Protein AF-0000000073531915 (afdb_homodimer)

Foldseek 3Di:
DDFPDVQFTKDKDPLQDPLVLLVVVCVVCVVVQVVQVVVLVPVPPCSCPPPAFPKGKDFDAQCNDDSNVVSLVSVCVVVVHDSQQWGTKMKIKADQFTKHHWDDQWDLDQPPQQFQGTQFKKKKAWSDFFPAFFKKEQQLAADDPPPDVVNRYDPVNNNHPIDHRDHNMMMMTTQADPVQAGRLSRTIMTGTRNGGMIMMMMMTGGGRGDDDPGDGHRDYRPRPPPPQPPQDPPDDAQDPSLLSCVSNVCCPVVVCQQANALVDGHRNCRNNVNSVSDPDPDDPPPPPD/DDFPDVQFTKDKDPLQDPLVLLVVVCVVCVVVQVVQVVVLVPPPPPSCPPPAFPKGKDFDAQCNDDSNVVSLVSVCVVVVHDSLQWGTKMKIKADQFTKHHWDDQWDLDQPPQQFQGTQFKKKKAWSDFFPAFFKKEQQLAADDPPPDVVNRYDPVNNNHPIDHRDHNMMMMTTQADPVQAGRLSRTIMTGTRNGGMIMMMMMTGGGRGDDDPGDGHRDYRPHPDPPQPPQDPPDDAQDPSLLSCVSNVCCPVVVCQQANALVDGHRNCRNNVNSVSDPPPDDPPPPPD

Sequence (578 aa):
MTVLSWSPRIFLFSRFLSDEECDHLVAKAGPRLTRSGVVDTEKGGGESFSDIRTSSGMFFDRGEDATIREIERRLSEWSLIPVGHGEGLQVLRYENGQQYEPHWDYFFDESNVKNGGNRWATVLMYLVEPEEGGETVFPNVPVPPGQTREAGYSECAMKGLAVKPRKGDAVLFFSLKTEGVLDRGSLHGSCPTTKGLKYASTKFHVAHYAMGGEQAVEVHQAVFVPPPPPAPPGCKDDNPGCPGWAEGGECQNNPGYMVGSADRPGACLLSCGRCDLMPSARSRKLGGAMTVLSWSPRIFLFSRFLSDEECDHLVAKAGPRLTRSGVVDTEKGGGESFSDIRTSSGMFFDRGEDATIREIERRLSEWSLIPVGHGEGLQVLRYENGQQYEPHWDYFFDESNVKNGGNRWATVLMYLVEPEEGGETVFPNVPVPPGQTREAGYSECAMKGLAVKPRKGDAVLFFSLKTEGVLDRGSLHGSCPTTKGLKYASTKFHVAHYAMGGEQAVEVHQAVFVPPPPPAPPGCKDDNPGCPGWAEGGECQNNPGYMVGSADRPGACLLSCGRCDLMPSARSRKLGGA

Radius of gyration: 27.63 Å; Cα contacts (8 Å, |Δi|>4): 1273; chains: 2; bounding box: 52×78×93 Å

Secondary structure (DSSP, 8-state):
-EEEEETTEEEEETT-S-HHHHHHHHHHHHHHHHHHHHHHHHS-S-----TTB-SEEEEPPTT-SHHHHHHHHHHHHHHT--TTSBPPPEEEEEETT--EEEE-SS-SSSGGGTTT-S--EEEEEEEE--SEE--EEETTSPPPTT--TTTT--TGGGGSEEE---TT-EEEEESB-TTS-B-GGG-EEEPPEEESEEEEEEEEE-SS---TTPPP------------S---TT--BSSTTHHHHHHTTHHHHSHHHHTB-SSSB-TBTTTTT-GGGSPP---------/-EEEEETTEEEEETT-S-HHHHHHHHHHHHHHHHHHHHHHHHS-S-----TTB-SEEEEPPTT-SHHHHHHHHHHHHHHT--TTSBPPPEEEEEETT--EEEE-SS-SSSGGGTTT-S--EEEEEEEE--SEE--EEETTSPPPTT--TTTT--TGGGGSEEE---TT-EEEEESB-TTS-B-GGG-EEEPPEEESEEEEEEEEE-SS---TTPPP------------S---TT--BSSTTHHHHHHTTHHHHSHHHHTB-SSSB-TBTTTTT-GGGSPP---------

pLDDT: mean 81.36, std 20.17, range [20.81, 98.88]

Solvent-accessible surface area (backbone atoms only — not comparable to full-atom values): 29986 Å² total; per-residue (Å²): 118,45,81,75,37,75,77,39,40,30,34,38,31,76,59,68,38,50,72,67,56,28,52,48,53,52,62,67,44,48,71,55,30,55,51,56,50,48,55,44,62,69,50,76,61,77,56,65,62,47,96,46,50,63,51,40,53,46,70,45,59,72,56,70,44,73,69,50,35,52,52,43,49,52,49,17,64,72,70,71,39,56,63,57,21,28,59,35,45,30,41,37,42,30,44,86,45,21,31,27,53,72,41,62,87,47,70,92,57,75,80,75,18,44,51,9,14,53,39,40,31,38,37,42,30,23,42,36,44,38,78,34,52,41,21,39,23,22,58,68,31,74,60,50,90,76,73,35,63,89,72,66,43,45,77,66,32,66,57,10,29,55,45,75,53,39,59,17,24,32,39,39,37,30,30,43,40,82,59,50,25,74,34,76,41,42,29,30,24,34,29,42,14,67,33,56,49,31,31,36,34,37,38,43,28,30,16,60,33,50,58,96,83,47,74,59,44,66,38,65,65,44,62,41,61,70,76,61,67,84,58,61,92,87,45,52,51,76,40,92,57,23,55,59,40,28,72,70,43,30,39,74,75,38,31,66,56,24,42,38,42,72,92,50,54,24,40,13,15,35,50,51,68,40,47,85,31,50,76,71,87,65,80,79,67,81,73,83,121,119,44,82,76,37,75,78,38,40,29,35,38,33,76,58,68,40,51,71,66,56,28,51,48,53,52,63,67,43,48,72,54,29,54,49,53,50,46,55,44,62,66,50,77,63,77,56,65,63,45,96,44,49,63,49,38,53,44,70,46,59,72,56,70,45,73,69,51,35,50,52,44,48,52,50,16,64,69,71,70,40,55,62,57,22,27,58,34,45,29,40,37,42,30,42,85,45,20,32,27,54,71,41,62,86,46,69,92,58,76,79,75,18,45,51,9,15,52,40,40,31,38,37,43,30,23,43,35,45,37,78,32,52,41,22,40,23,22,57,69,31,73,62,50,89,77,73,34,66,89,71,67,44,44,78,65,32,66,57,10,29,55,44,75,53,40,59,16,23,30,37,39,37,29,30,42,40,81,58,47,23,76,33,76,42,42,30,29,25,35,28,42,14,67,34,58,48,32,31,35,33,36,38,43,28,30,15,60,33,48,58,95,83,46,73,60,43,69,37,64,65,43,62,38,63,68,76,60,69,84,59,61,94,88,45,50,51,76,40,90,56,23,53,59,39,29,72,70,42,30,40,74,76,38,30,66,56,25,43,39,40,71,91,50,55,24,39,13,15,36,50,52,69,40,48,84,31,51,76,70,88,63,81,78,65,81,72,80,122

InterPro domains:
  IPR003582 ShKT domain [SM00254] (234-276)
  IPR005123 Oxoglutarate/iron-dependent dioxygenase domain [PS51471] (85-207)
  IPR006620 Prolyl 4-hydroxylase, alpha subunit [SM00702] (8-206)
  IPR044862 Prolyl 4-hydroxylase alpha subunit, Fe(2+) 2OG dioxygenase domain [PF13640] (89-204)
  IPR045054 Prolyl 4-hydroxylase [PTHR10869] (4-206)

Nearest PDB structures (foldseek):
  3gze-assembly2_C  TM=8.823E-01  e=2.049E-25  Chlamydomonas reinhardtii
  2jij-assembly1_A  TM=9.126E-01  e=1.260E-24  Chlamydomonas reinhardtii
  2jig-assembly2_B  TM=9.074E-01  e=8.653E-25  Chlamydomonas reinhardtii
  2jij-assembly2_B  TM=9.169E-01  e=1.201E-23  Chlamydomonas reinhardtii
  3gze-assembly2_D  TM=9.354E-01  e=5.144E-22  Chlamydomonas reinhardtii

Structure (mmCIF, N/CA/C/O backbone):
data_AF-0000000073531915-model_v1
#
loop_
_entity.id
_entity.type
_entity.pdbx_description
1 polymer 'procollagen-proline 4-dioxygenase'
#
loop_
_atom_site.group_PDB
_atom_site.id
_atom_site.type_symbol
_atom_site.label_atom_id
_atom_site.label_alt_id
_atom_site.label_comp_id
_atom_site.label_asym_id
_atom_site.label_entity_id
_atom_site.label_seq_id
_atom_site.pdbx_PDB_ins_code
_atom_site.Cartn_x
_atom_site.Cartn_y
_atom_site.Cartn_z
_atom_site.occupancy
_atom_site.B_iso_or_equiv
_atom_site.auth_seq_id
_atom_site.auth_comp_id
_atom_site.auth_asym_id
_atom_site.auth_atom_id
_atom_site.pdbx_PDB_model_num
ATOM 1 N N . MET A 1 1 ? 5.977 10.297 -10.602 1 91.19 1 MET A N 1
ATOM 2 C CA . MET A 1 1 ? 6.086 10.133 -9.156 1 91.19 1 MET A CA 1
ATOM 3 C C . MET A 1 1 ? 7.543 9.984 -8.734 1 91.19 1 MET A C 1
ATOM 5 O O . MET A 1 1 ? 8.32 9.312 -9.414 1 91.19 1 MET A O 1
ATOM 9 N N . THR A 1 2 ? 7.887 10.672 -7.621 1 95.56 2 THR A N 1
ATOM 10 C CA . THR A 1 2 ? 9.234 10.648 -7.062 1 95.56 2 THR A CA 1
ATOM 11 C C . THR A 1 2 ? 9.219 10.102 -5.637 1 95.56 2 THR A C 1
ATOM 13 O O . THR A 1 2 ? 8.359 10.469 -4.836 1 95.56 2 THR A O 1
ATOM 16 N N . VAL A 1 3 ? 10.172 9.227 -5.414 1 97.62 3 VAL A N 1
ATOM 17 C CA . VAL A 1 3 ? 10.328 8.734 -4.047 1 97.62 3 VAL A CA 1
ATOM 18 C C . VAL A 1 3 ? 11.164 9.727 -3.24 1 97.62 3 VAL A C 1
ATOM 20 O O . VAL A 1 3 ? 12.32 9.992 -3.58 1 97.62 3 VAL A O 1
ATOM 23 N N . LEU A 1 4 ? 10.609 10.227 -2.162 1 97.94 4 LEU A N 1
ATOM 24 C CA . LEU A 1 4 ? 11.344 11.164 -1.322 1 97.94 4 LEU A CA 1
ATOM 25 C C . LEU A 1 4 ? 12.039 10.445 -0.175 1 97.94 4 LEU A C 1
ATOM 27 O O . LEU A 1 4 ? 13.117 10.852 0.263 1 97.94 4 LEU A O 1
ATOM 31 N N . SER A 1 5 ? 11.398 9.461 0.3 1 97.75 5 SER A N 1
ATOM 32 C CA . SER A 1 5 ? 11.93 8.656 1.4 1 97.75 5 SER A CA 1
ATOM 33 C C . SER A 1 5 ? 11.289 7.273 1.431 1 97.75 5 SER A C 1
ATOM 35 O O . SER A 1 5 ? 10.102 7.125 1.148 1 97.75 5 SER A O 1
ATOM 37 N N . TRP A 1 6 ? 12.031 6.234 1.828 1 96.5 6 TRP A N 1
ATOM 38 C CA . TRP A 1 6 ? 11.492 4.895 2.002 1 96.5 6 TRP A CA 1
ATOM 39 C C . TRP A 1 6 ? 11.227 4.598 3.475 1 96.5 6 TRP A C 1
ATOM 41 O O . TRP A 1 6 ? 10.539 3.629 3.807 1 96.5 6 TRP A O 1
ATOM 51 N N . SER A 1 7 ? 11.82 5.402 4.363 1 92.25 7 SER A N 1
ATOM 52 C CA . SER A 1 7 ? 11.609 5.25 5.801 1 92.25 7 SER A CA 1
ATOM 53 C C . SER A 1 7 ? 11.594 6.602 6.504 1 92.25 7 SER A C 1
ATOM 55 O O . SER A 1 7 ? 12.648 7.148 6.84 1 92.25 7 SER A O 1
ATOM 57 N N . PRO A 1 8 ? 10.422 7.109 6.766 1 96.12 8 PRO A N 1
ATOM 58 C CA . PRO A 1 8 ? 9.102 6.637 6.348 1 96.12 8 PRO A CA 1
ATOM 59 C C . PRO A 1 8 ? 8.898 6.703 4.836 1 96.12 8 PRO A C 1
ATOM 61 O O . PRO A 1 8 ? 9.68 7.355 4.133 1 96.12 8 PRO A O 1
ATOM 64 N N . ARG A 1 9 ? 7.891 5.977 4.379 1 97.69 9 ARG A N 1
ATOM 65 C CA . ARG A 1 9 ? 7.586 6.008 2.951 1 97.69 9 ARG A CA 1
ATOM 66 C C . ARG A 1 9 ? 6.883 7.309 2.568 1 97.69 9 ARG A C 1
ATOM 68 O O . ARG A 1 9 ? 5.777 7.582 3.033 1 97.69 9 ARG A O 1
ATOM 75 N N . ILE A 1 10 ? 7.535 8.109 1.759 1 98.62 10 ILE A N 1
ATOM 76 C CA . ILE A 1 10 ? 7.043 9.406 1.318 1 98.62 10 ILE A CA 1
ATOM 77 C C . ILE A 1 10 ? 7.223 9.539 -0.192 1 98.62 10 ILE A C 1
ATOM 79 O O . ILE A 1 10 ? 8.328 9.359 -0.709 1 98.62 10 ILE A O 1
ATOM 83 N N . PHE A 1 11 ? 6.141 9.922 -0.869 1 98.69 11 PHE A N 1
ATOM 84 C CA . PHE A 1 11 ? 6.145 10 -2.326 1 98.69 11 PHE A CA 1
ATOM 85 C C . PHE A 1 11 ? 5.57 11.336 -2.795 1 98.69 11 PHE A C 1
ATOM 87 O O . PHE A 1 11 ? 4.594 11.828 -2.229 1 98.69 11 PHE A O 1
ATOM 94 N N . LEU A 1 12 ? 6.18 11.875 -3.812 1 98.69 12 LEU A N 1
ATOM 95 C CA . LEU A 1 12 ? 5.691 13.102 -4.43 1 98.69 12 LEU A CA 1
ATOM 96 C C . LEU A 1 12 ? 5.16 12.836 -5.832 1 98.69 12 LEU A C 1
ATOM 98 O O . LEU A 1 12 ? 5.824 12.18 -6.637 1 98.69 12 LEU A O 1
ATOM 102 N N . PHE A 1 13 ? 3.939 13.211 -6.121 1 98.56 13 PHE A N 1
ATOM 103 C CA . PHE A 1 13 ? 3.344 13.188 -7.453 1 98.56 13 PHE A CA 1
ATOM 104 C C . PHE A 1 13 ? 3.121 14.609 -7.965 1 98.56 13 PHE A C 1
ATOM 106 O O . PHE A 1 13 ? 2.195 15.297 -7.527 1 98.56 13 PHE A O 1
ATOM 113 N N . SER A 1 14 ? 3.893 15.039 -8.938 1 98.25 14 SER A N 1
ATOM 114 C CA . SER A 1 14 ? 3.793 16.391 -9.492 1 98.25 14 SER A CA 1
ATOM 115 C C . SER A 1 14 ? 2.582 16.516 -10.414 1 98.25 14 SER A C 1
ATOM 117 O O . SER A 1 14 ? 2.348 15.656 -11.266 1 98.25 14 SER A O 1
ATOM 119 N N . ARG A 1 15 ? 1.825 17.547 -10.188 1 98.06 15 ARG A N 1
ATOM 120 C CA . ARG A 1 15 ? 0.654 17.875 -10.992 1 98.06 15 ARG A CA 1
ATOM 121 C C . ARG A 1 15 ? -0.365 16.75 -10.977 1 98.06 15 ARG A C 1
ATOM 123 O O . ARG A 1 15 ? -0.844 16.328 -12.031 1 98.06 15 ARG A O 1
ATOM 130 N N . PHE A 1 16 ? -0.512 16.266 -9.867 1 98.56 16 PHE A N 1
ATOM 131 C CA . PHE A 1 16 ? -1.54 15.266 -9.633 1 98.56 16 PHE A CA 1
ATOM 132 C C . PHE A 1 16 ? -2.926 15.828 -9.922 1 98.56 16 PHE A C 1
ATOM 134 O O . PHE A 1 16 ? -3.766 15.156 -10.516 1 98.56 16 PHE A O 1
ATOM 141 N N . LEU A 1 17 ? -3.162 17.016 -9.438 1 98.81 17 LEU A N 1
ATOM 142 C CA . LEU A 1 17 ? -4.402 17.734 -9.719 1 98.81 17 LEU A CA 1
ATOM 143 C C . LEU A 1 17 ? -4.199 18.75 -10.836 1 98.81 17 LEU A C 1
ATOM 145 O O . LEU A 1 17 ? -3.145 19.391 -10.922 1 98.81 17 LEU A O 1
ATOM 149 N N . SER A 1 18 ? -5.242 18.891 -11.586 1 98.69 18 SER A N 1
ATOM 150 C CA . SER A 1 18 ? -5.246 20 -12.531 1 98.69 18 SER A CA 1
ATOM 151 C C . SER A 1 18 ? -5.523 21.328 -11.828 1 98.69 18 SER A C 1
ATOM 153 O O . SER A 1 18 ? -6.035 21.344 -10.703 1 98.69 18 SER A O 1
ATOM 155 N N . ASP A 1 19 ? -5.199 22.453 -12.562 1 98.44 19 ASP A N 1
ATOM 156 C CA . ASP A 1 19 ? -5.504 23.766 -12.008 1 98.44 19 ASP A CA 1
ATOM 157 C C . ASP A 1 19 ? -7.004 23.906 -11.742 1 98.44 19 ASP A C 1
ATOM 159 O O . ASP A 1 19 ? -7.406 24.5 -10.734 1 98.44 19 ASP A O 1
ATOM 163 N N . GLU A 1 20 ? -7.762 23.359 -12.641 1 98.69 20 GLU A N 1
ATOM 164 C CA . GLU A 1 20 ? -9.211 23.453 -12.523 1 98.69 20 GLU A CA 1
ATOM 165 C C . GLU A 1 20 ? -9.719 22.703 -11.289 1 98.69 20 GLU A C 1
ATOM 167 O O . GLU A 1 20 ? -10.633 23.172 -10.609 1 98.69 20 GLU A O 1
ATOM 172 N N . GLU A 1 21 ? -9.164 21.562 -11.047 1 98.88 21 GLU A N 1
ATOM 173 C CA . GLU A 1 21 ? -9.547 20.797 -9.867 1 98.88 21 GLU A CA 1
ATOM 174 C C . GLU A 1 21 ? -9.18 21.531 -8.586 1 98.88 21 GLU A C 1
ATOM 176 O O . GLU A 1 21 ? -9.969 21.562 -7.633 1 98.88 21 GLU A O 1
ATOM 181 N N . CYS A 1 22 ? -8 22.141 -8.547 1 98.81 22 CYS A N 1
ATOM 182 C CA . CYS A 1 22 ? -7.578 22.922 -7.395 1 98.81 22 CYS A CA 1
ATOM 183 C C . CYS A 1 22 ? -8.531 24.078 -7.148 1 98.81 22 CYS A C 1
ATOM 185 O O . CYS A 1 22 ? -8.992 24.281 -6.023 1 98.81 22 CYS A O 1
ATOM 187 N N . ASP A 1 23 ? -8.852 24.797 -8.195 1 98.69 23 ASP A N 1
ATOM 188 C CA . ASP A 1 23 ? -9.742 25.953 -8.078 1 98.69 23 ASP A CA 1
ATOM 189 C C . ASP A 1 23 ? -11.133 25.531 -7.602 1 98.69 23 ASP A C 1
ATOM 191 O O . ASP A 1 23 ? -11.758 26.234 -6.812 1 98.69 23 ASP A O 1
ATOM 195 N N . HIS A 1 24 ? -11.594 24.391 -8.102 1 98.75 24 HIS A N 1
ATOM 196 C CA . HIS A 1 24 ? -12.898 23.875 -7.707 1 98.75 24 HIS A CA 1
ATOM 197 C C . HIS A 1 24 ? -12.953 23.609 -6.203 1 98.75 24 HIS A C 1
ATOM 199 O O . HIS A 1 24 ? -13.906 24.031 -5.535 1 98.75 24 HIS A O 1
ATOM 205 N N . LEU A 1 25 ? -11.945 22.969 -5.668 1 98.62 25 LEU A N 1
ATOM 206 C CA . LEU A 1 25 ? -11.914 22.641 -4.242 1 98.62 25 LEU A CA 1
ATOM 207 C C . LEU A 1 25 ? -11.859 23.922 -3.404 1 98.62 25 LEU A C 1
ATOM 209 O O . LEU A 1 25 ? -12.562 24.031 -2.396 1 98.62 25 LEU A O 1
ATOM 213 N N . VAL A 1 26 ? -11.047 24.859 -3.814 1 98.06 26 VAL A N 1
ATOM 214 C CA . VAL A 1 26 ? -10.898 26.109 -3.076 1 98.06 26 VAL A CA 1
ATOM 215 C C . VAL A 1 26 ? -12.227 26.875 -3.068 1 98.06 26 VAL A C 1
ATOM 217 O O . VAL A 1 26 ? -12.68 27.328 -2.02 1 98.06 26 VAL A O 1
ATOM 220 N N . ALA A 1 27 ? -12.836 26.969 -4.211 1 97.81 27 ALA A N 1
ATOM 221 C CA . ALA A 1 27 ? -14.094 27.719 -4.344 1 97.81 27 ALA A CA 1
ATOM 222 C C . ALA A 1 27 ? -15.188 27.078 -3.492 1 97.81 27 ALA A C 1
ATOM 224 O O . ALA A 1 27 ? -15.969 27.781 -2.85 1 97.81 27 ALA A O 1
ATOM 225 N N . LYS A 1 28 ? -15.242 25.812 -3.508 1 96.88 28 LYS A N 1
ATOM 226 C CA . LYS A 1 28 ? -16.297 25.109 -2.785 1 96.88 28 LYS A CA 1
ATOM 227 C C . LYS A 1 28 ? -16.062 25.156 -1.279 1 96.88 28 LYS A C 1
ATOM 229 O O . LYS A 1 28 ? -17 25.188 -0.495 1 96.88 28 LYS A O 1
ATOM 234 N N . ALA A 1 29 ? -14.844 25.094 -0.885 1 95.5 29 ALA A N 1
ATOM 235 C CA . ALA A 1 29 ? -14.508 25.094 0.536 1 95.5 29 ALA A CA 1
ATOM 236 C C . ALA A 1 29 ? -14.672 26.484 1.14 1 95.5 29 ALA A C 1
ATOM 238 O O . ALA A 1 29 ? -14.953 26.625 2.33 1 95.5 29 ALA A O 1
ATOM 239 N N . GLY A 1 30 ? -14.477 27.547 0.423 1 91.56 30 GLY A N 1
ATOM 240 C CA . GLY A 1 30 ? -14.406 28.938 0.868 1 91.56 30 GLY A CA 1
ATOM 241 C C . GLY A 1 30 ? -15.508 29.312 1.841 1 91.56 30 GLY A C 1
ATOM 242 O O . GLY A 1 30 ? -15.234 29.688 2.979 1 91.56 30 GLY A O 1
ATOM 243 N N . PRO A 1 31 ? -16.719 29.172 1.457 1 90 31 PRO A N 1
ATOM 244 C CA . PRO A 1 31 ? -17.844 29.578 2.316 1 90 31 PRO A CA 1
ATOM 245 C C . PRO A 1 31 ? -17.875 28.812 3.637 1 90 31 PRO A C 1
ATOM 247 O O . PRO A 1 31 ? -18.344 29.344 4.648 1 90 31 PRO A O 1
ATOM 250 N N . ARG A 1 32 ? -17.406 27.609 3.658 1 88.25 32 ARG A N 1
ATOM 251 C CA . ARG A 1 32 ? -17.469 26.75 4.836 1 88.25 32 ARG A CA 1
ATOM 252 C C . ARG A 1 32 ? -16.312 27.016 5.777 1 88.25 32 ARG A C 1
ATOM 254 O O . ARG A 1 32 ? -16.375 26.703 6.969 1 88.25 32 ARG A O 1
ATOM 261 N N . LEU A 1 33 ? -15.203 27.453 5.238 1 85.75 33 LEU A N 1
ATOM 262 C CA . LEU A 1 33 ? -14.047 27.828 6.047 1 85.75 33 LEU A CA 1
ATOM 263 C C . LEU A 1 33 ? -14.328 29.094 6.84 1 85.75 33 LEU A C 1
ATOM 265 O O . LEU A 1 33 ? -13.859 29.25 7.973 1 85.75 33 LEU A O 1
ATOM 269 N N . THR A 1 34 ? -15 30.031 6.328 1 69.5 34 THR A N 1
ATOM 270 C CA . THR A 1 34 ? -15.352 31.297 6.953 1 69.5 34 THR A CA 1
ATOM 271 C C . THR A 1 34 ? -16.297 31.094 8.125 1 69.5 34 THR A C 1
ATOM 273 O O . THR A 1 34 ? -16.156 31.719 9.172 1 69.5 34 THR A O 1
ATOM 276 N N . ARG A 1 35 ? -17.062 30.172 8.031 1 55.41 35 ARG A N 1
ATOM 277 C CA . ARG A 1 35 ? -18.047 29.922 9.078 1 55.41 35 ARG A CA 1
ATOM 278 C C . ARG A 1 35 ? -17.391 29.266 10.297 1 55.41 35 ARG A C 1
ATOM 280 O O . ARG A 1 35 ? -17.719 29.609 11.438 1 55.41 35 ARG A O 1
ATOM 287 N N . SER A 1 36 ? -16.531 28.328 10.094 1 51.91 36 SER A N 1
ATOM 288 C CA . SER A 1 36 ? -15.836 27.656 11.195 1 51.91 36 SER A CA 1
ATOM 289 C C . SER A 1 36 ? -14.938 28.641 11.953 1 51.91 36 SER A C 1
ATOM 291 O O . SER A 1 36 ? -14.75 28.5 13.164 1 51.91 36 SER A O 1
ATOM 293 N N . GLY A 1 37 ? -14.398 29.625 11.266 1 48.22 37 GLY A N 1
ATOM 294 C CA . GLY A 1 37 ? -13.562 30.656 11.875 1 48.22 37 GLY A CA 1
ATOM 295 C C . GLY A 1 37 ? -14.352 31.625 12.734 1 48.22 37 GLY A C 1
ATOM 296 O O . GLY A 1 37 ? -13.875 32.062 13.781 1 48.22 37 GLY A O 1
ATOM 297 N N . VAL A 1 38 ? -15.523 32.031 12.273 1 42.72 38 VAL A N 1
ATOM 298 C CA . VAL A 1 38 ? -16.375 32.969 12.992 1 42.72 38 VAL A CA 1
ATOM 299 C C . VAL A 1 38 ? -16.938 32.312 14.25 1 42.72 38 VAL A C 1
ATOM 301 O O . VAL A 1 38 ? -17.031 32.969 15.305 1 42.72 38 VAL A O 1
ATOM 304 N N . VAL A 1 39 ? -17.406 31.094 14.047 1 43.94 39 VAL A N 1
ATOM 305 C CA . VAL A 1 39 ? -17.969 30.453 15.234 1 43.94 39 VAL A CA 1
ATOM 306 C C . VAL A 1 39 ? -16.922 30.391 16.344 1 43.94 39 VAL A C 1
ATOM 308 O O . VAL A 1 39 ? -17.234 30.547 17.516 1 43.94 39 VAL A O 1
ATOM 311 N N . ASP A 1 40 ? -15.719 30.25 15.961 1 42.28 40 ASP A N 1
ATOM 312 C CA . ASP A 1 40 ? -14.703 30.188 17 1 42.28 40 ASP A CA 1
ATOM 313 C C . ASP A 1 40 ? -14.516 31.547 17.672 1 42.28 40 ASP A C 1
ATOM 315 O O . ASP A 1 40 ? -14.148 31.641 18.844 1 42.28 40 ASP A O 1
ATOM 319 N N . THR A 1 41 ? -14.836 32.688 16.969 1 39 41 THR A N 1
ATOM 320 C CA . THR A 1 41 ? -14.625 34 17.547 1 39 41 THR A CA 1
ATOM 321 C C . THR A 1 41 ? -15.797 34.406 18.422 1 39 41 THR A C 1
ATOM 323 O O . THR A 1 41 ? -15.633 35.156 19.391 1 39 41 THR A O 1
ATOM 326 N N . GLU A 1 42 ? -17.094 34.219 18.172 1 37.34 42 GLU A N 1
ATOM 327 C CA . GLU A 1 42 ? -18.188 34.688 19 1 37.34 42 GLU A CA 1
ATOM 328 C C . GLU A 1 42 ? -18.391 33.812 20.234 1 37.34 42 GLU A C 1
ATOM 330 O O . GLU A 1 42 ? -19.141 34.188 21.141 1 37.34 42 GLU A O 1
ATOM 335 N N . LYS A 1 43 ? -18.297 32.469 20.062 1 40.72 43 LYS A N 1
ATOM 336 C CA . LYS A 1 43 ? -18.422 31.859 21.375 1 40.72 43 LYS A CA 1
ATOM 337 C C . LYS A 1 43 ? -17.266 32.281 22.281 1 40.72 43 LYS A C 1
ATOM 339 O O . LYS A 1 43 ? -16.094 32.188 21.891 1 40.72 43 LYS A O 1
ATOM 344 N N . GLY A 1 44 ? -17.344 33.375 23.031 1 33.03 44 GLY A N 1
ATOM 345 C CA . GLY A 1 44 ? -16.469 33.844 24.078 1 33.03 44 GLY A CA 1
ATOM 346 C C . GLY A 1 44 ? -15.594 32.75 24.672 1 33.03 44 GLY A C 1
ATOM 347 O O . GLY A 1 44 ? -14.953 32.938 25.703 1 33.03 44 GLY A O 1
ATOM 348 N N . GLY A 1 45 ? -16.125 31.562 24.766 1 34.97 45 GLY A N 1
ATOM 349 C CA . GLY A 1 45 ? -15.188 30.594 25.312 1 34.97 45 GLY A CA 1
ATOM 350 C C . GLY A 1 45 ? -13.898 30.5 24.516 1 34.97 45 GLY A C 1
ATOM 351 O O . GLY A 1 45 ? -13.859 30.844 23.344 1 34.97 45 GLY A O 1
ATOM 352 N N . GLY A 1 46 ? -12.75 30.766 25.156 1 32.62 46 GLY A N 1
ATOM 353 C CA . GLY A 1 46 ? -11.375 30.734 24.672 1 32.62 46 GLY A CA 1
ATOM 354 C C . GLY A 1 46 ? -11.164 29.734 23.547 1 32.62 46 GLY A C 1
ATOM 355 O O . GLY A 1 46 ? -11.281 28.516 23.766 1 32.62 46 GLY A O 1
ATOM 356 N N . GLU A 1 47 ? -11.867 29.844 22.531 1 35.62 47 GLU A N 1
ATOM 357 C CA . GLU A 1 47 ? -11.383 29.047 21.391 1 35.62 47 GLU A CA 1
ATOM 358 C C . GLU A 1 47 ? -9.875 28.859 21.453 1 35.62 47 GLU A C 1
ATOM 360 O O . GLU A 1 47 ? -9.117 29.828 21.344 1 35.62 47 GLU A O 1
ATOM 365 N N . SER A 1 48 ? -9.422 28.234 22.312 1 33.66 48 SER A N 1
ATOM 366 C CA . SER A 1 48 ? -8.031 27.797 22.391 1 33.66 48 SER A CA 1
ATOM 367 C C . SER A 1 48 ? -7.504 27.391 21.031 1 33.66 48 SER A C 1
ATOM 369 O O . SER A 1 48 ? -7.848 26.312 20.516 1 33.66 48 SER A O 1
ATOM 371 N N . PHE A 1 49 ? -7.648 28.266 19.984 1 38.31 49 PHE A N 1
ATOM 372 C CA . PHE A 1 49 ? -6.637 28.016 18.969 1 38.31 49 PHE A CA 1
ATOM 373 C C . PHE A 1 49 ? -5.387 27.406 19.578 1 38.31 49 PHE A C 1
ATOM 375 O O . PHE A 1 49 ? -4.762 28 20.469 1 38.31 49 PHE A O 1
ATOM 382 N N . SER A 1 50 ? -5.504 26.234 19.797 1 44.28 50 SER A N 1
ATOM 383 C CA . SER A 1 50 ? -4.289 25.609 20.312 1 44.28 50 SER A CA 1
ATOM 384 C C . SER A 1 50 ? -3.072 26 19.484 1 44.28 50 SER A C 1
ATOM 386 O O . SER A 1 50 ? -3.178 26.188 18.266 1 44.28 50 SER A O 1
ATOM 388 N N . ASP A 1 51 ? -2.154 26.828 19.984 1 51.75 51 ASP A N 1
ATOM 389 C CA . ASP A 1 51 ? -0.836 27.172 19.469 1 51.75 51 ASP A CA 1
ATOM 390 C C . ASP A 1 51 ? -0.322 26.078 18.531 1 51.75 51 ASP A C 1
ATOM 392 O O . ASP A 1 51 ? 0.664 26.281 17.812 1 51.75 51 ASP A O 1
ATOM 396 N N . ILE A 1 52 ? -1.142 25.031 18.359 1 61.03 52 ILE A N 1
ATOM 397 C CA . ILE A 1 52 ? -0.641 23.875 17.609 1 61.03 52 ILE A CA 1
ATOM 398 C C . ILE A 1 52 ? -1.114 23.969 16.156 1 61.03 52 ILE A C 1
ATOM 400 O O . ILE A 1 52 ? -0.331 23.766 15.234 1 61.03 52 ILE A O 1
ATOM 404 N N . ARG A 1 53 ? -2.393 24.234 15.93 1 65.94 53 ARG A N 1
ATOM 405 C CA . ARG A 1 53 ? -2.949 24.422 14.594 1 65.94 53 ARG A CA 1
ATOM 406 C C . ARG A 1 53 ? -3.674 25.766 14.492 1 65.94 53 ARG A C 1
ATOM 408 O O . ARG A 1 53 ? -4.688 25.984 15.164 1 65.94 53 ARG A O 1
ATOM 415 N N . THR A 1 54 ? -3.209 26.703 13.664 1 72.38 54 THR A N 1
ATOM 416 C CA . THR A 1 54 ? -3.777 28.047 13.555 1 72.38 54 THR A CA 1
ATOM 417 C C . THR A 1 54 ? -4.52 28.219 12.234 1 72.38 54 THR A C 1
ATOM 419 O O . THR A 1 54 ? -5.016 29.297 11.922 1 72.38 54 THR A O 1
ATOM 422 N N . SER A 1 55 ? -4.656 27.141 11.508 1 76.44 55 SER A N 1
ATOM 423 C CA . SER A 1 55 ? -5.348 27.172 10.219 1 76.44 55 SER A CA 1
ATOM 424 C C . SER A 1 55 ? -6.855 27.031 10.398 1 76.44 55 SER A C 1
ATOM 426 O O . SER A 1 55 ? -7.324 26.641 11.477 1 76.44 55 SER A O 1
ATOM 428 N N . SER A 1 56 ? -7.609 27.516 9.398 1 81.25 56 SER A N 1
ATOM 429 C CA . SER A 1 56 ? -9.031 27.203 9.281 1 81.25 56 SER A CA 1
ATOM 430 C C . SER A 1 56 ? -9.25 25.953 8.422 1 81.25 56 SER A C 1
ATOM 432 O O . SER A 1 56 ? -8.531 25.734 7.438 1 81.25 56 SER A O 1
ATOM 434 N N . GLY A 1 57 ? -10.25 25.156 8.852 1 88.19 57 GLY A N 1
ATOM 435 C CA . GLY A 1 57 ? -10.391 23.906 8.109 1 88.19 57 GLY A CA 1
ATOM 436 C C . GLY A 1 57 ? -11.836 23.453 7.98 1 88.19 57 GLY A C 1
ATOM 437 O O . GLY A 1 57 ? -12.711 23.938 8.695 1 88.19 57 GLY A O 1
ATOM 438 N N . MET A 1 58 ? -12.094 22.625 7.004 1 91.19 58 MET A N 1
ATOM 439 C CA . MET A 1 58 ? -13.375 21.969 6.77 1 91.19 58 MET A CA 1
ATOM 440 C C . MET A 1 58 ? -13.172 20.625 6.086 1 91.19 58 MET A C 1
ATOM 442 O O . MET A 1 58 ? -12.07 20.312 5.621 1 91.19 58 MET A O 1
ATOM 446 N N . PHE A 1 59 ? -14.289 19.766 6.109 1 93.88 59 PHE A N 1
ATOM 447 C CA . PHE A 1 59 ? -14.266 18.469 5.438 1 93.88 59 PHE A CA 1
ATOM 448 C C . PHE A 1 59 ? -15.367 18.391 4.387 1 93.88 59 PHE A C 1
ATOM 450 O O . PHE A 1 59 ? -16.484 18.844 4.621 1 93.88 59 PHE A O 1
ATOM 457 N N . PHE A 1 60 ? -15.008 17.891 3.273 1 95.31 60 PHE A N 1
ATOM 458 C CA . PHE A 1 60 ? -16.016 17.453 2.324 1 95.31 60 PHE A CA 1
ATOM 459 C C . PHE A 1 60 ? -16.547 16.062 2.697 1 95.31 60 PHE A C 1
ATOM 461 O O . PHE A 1 60 ? -15.828 15.281 3.318 1 95.31 60 PHE A O 1
ATOM 468 N N . ASP A 1 61 ? -17.781 15.773 2.299 1 93.25 61 ASP A N 1
ATOM 469 C CA . ASP A 1 61 ? -18.234 14.391 2.283 1 93.25 61 ASP A CA 1
ATOM 470 C C . ASP A 1 61 ? -17.516 13.594 1.197 1 93.25 61 ASP A C 1
ATOM 472 O O . ASP A 1 61 ? -17.078 14.156 0.189 1 93.25 61 ASP A O 1
ATOM 476 N N . ARG A 1 62 ? -17.391 12.312 1.452 1 94.56 62 ARG A N 1
ATOM 477 C CA . ARG A 1 62 ? -16.828 11.469 0.403 1 94.56 62 ARG A CA 1
ATOM 478 C C . ARG A 1 62 ? -17.688 11.516 -0.854 1 94.56 62 ARG A C 1
ATOM 480 O O . ARG A 1 62 ? -18.906 11.367 -0.78 1 94.56 62 ARG A O 1
ATOM 487 N N . GLY A 1 63 ? -17.078 11.789 -1.935 1 95.94 63 GLY A N 1
ATOM 488 C CA . GLY A 1 63 ? -17.766 11.836 -3.217 1 95.94 63 GLY A CA 1
ATOM 489 C C . GLY A 1 63 ? -18.812 12.938 -3.295 1 95.94 63 GLY A C 1
ATOM 490 O O . GLY A 1 63 ? -19.828 12.773 -3.957 1 95.94 63 GLY A O 1
ATOM 491 N N . GLU A 1 64 ? -18.641 14.008 -2.656 1 96.31 64 GLU A N 1
ATOM 492 C CA . GLU A 1 64 ? -19.641 15.07 -2.514 1 96.31 64 GLU A CA 1
ATOM 493 C C . GLU A 1 64 ? -20.094 15.578 -3.877 1 96.31 64 GLU A C 1
ATOM 495 O O . GLU A 1 64 ? -21.25 15.969 -4.043 1 96.31 64 GLU A O 1
ATOM 500 N N . ASP A 1 65 ? -19.234 15.68 -4.887 1 97.56 65 ASP A N 1
ATOM 501 C CA . ASP A 1 65 ? -19.609 16 -6.262 1 97.56 65 ASP A CA 1
ATOM 502 C C . ASP A 1 65 ? -18.719 15.25 -7.258 1 97.56 65 ASP A C 1
ATOM 504 O O . ASP A 1 65 ? -17.891 14.422 -6.863 1 97.56 65 ASP A O 1
ATOM 508 N N . ALA A 1 66 ? -18.938 15.5 -8.516 1 98.31 66 ALA A N 1
ATOM 509 C CA . ALA A 1 66 ? -18.281 14.719 -9.562 1 98.31 66 ALA A CA 1
ATOM 510 C C . ALA A 1 66 ? -16.766 14.93 -9.539 1 98.31 66 ALA A C 1
ATOM 512 O O . ALA A 1 66 ? -15.992 13.992 -9.742 1 98.31 66 ALA A O 1
ATOM 513 N N . THR A 1 67 ? -16.297 16.141 -9.336 1 98.56 67 THR A N 1
ATOM 514 C CA . THR A 1 67 ? -14.867 16.453 -9.289 1 98.56 67 THR A CA 1
ATOM 515 C C . THR A 1 67 ? -14.203 15.75 -8.102 1 98.56 67 THR A C 1
ATOM 517 O O . THR A 1 67 ? -13.148 15.125 -8.25 1 98.56 67 THR A O 1
ATOM 520 N N . ILE A 1 68 ? -14.828 15.805 -6.961 1 98.5 68 ILE A N 1
ATOM 521 C CA . ILE A 1 68 ? -14.305 15.18 -5.754 1 98.5 68 ILE A CA 1
ATOM 522 C C . ILE A 1 68 ? -14.273 13.664 -5.93 1 98.5 68 ILE A C 1
ATOM 524 O O . ILE A 1 68 ? -13.297 13.008 -5.547 1 98.5 68 ILE A O 1
ATOM 528 N N . ARG A 1 69 ? -15.281 13.102 -6.555 1 98.25 69 ARG A N 1
ATOM 529 C CA . ARG A 1 69 ? -15.312 11.672 -6.82 1 98.25 69 ARG A CA 1
ATOM 530 C C . ARG A 1 69 ? -14.133 11.25 -7.695 1 98.25 69 ARG A C 1
ATOM 532 O O . ARG A 1 69 ? -13.492 10.227 -7.438 1 98.25 69 ARG A O 1
ATOM 539 N N . GLU A 1 70 ? -13.898 12.016 -8.656 1 98.44 70 GLU A N 1
ATOM 540 C CA . GLU A 1 70 ? -12.812 11.695 -9.578 1 98.44 70 GLU A CA 1
ATOM 541 C C . GLU A 1 70 ? -11.453 11.812 -8.883 1 98.44 70 GLU A C 1
ATOM 543 O O . GLU A 1 70 ? -10.578 10.961 -9.078 1 98.44 70 GLU A O 1
ATOM 548 N N . ILE A 1 71 ? -11.266 12.812 -8.102 1 98.69 71 ILE A N 1
ATOM 549 C CA . ILE A 1 71 ? -10.023 12.992 -7.352 1 98.69 71 ILE A CA 1
ATOM 550 C C . ILE A 1 71 ? -9.82 11.812 -6.406 1 98.69 71 ILE A C 1
ATOM 552 O O . ILE A 1 71 ? -8.734 11.234 -6.352 1 98.69 71 ILE A O 1
ATOM 556 N N . GLU A 1 72 ? -10.891 11.453 -5.699 1 98.31 72 GLU A N 1
ATOM 557 C CA . GLU A 1 72 ? -10.797 10.352 -4.746 1 98.31 72 GLU A CA 1
ATOM 558 C C . GLU A 1 72 ? -10.492 9.039 -5.453 1 98.31 72 GLU A C 1
ATOM 560 O O . GLU A 1 72 ? -9.766 8.195 -4.922 1 98.31 72 GLU A O 1
ATOM 565 N N . ARG A 1 73 ? -11.039 8.844 -6.625 1 97.88 73 ARG A N 1
ATOM 566 C CA . ARG A 1 73 ? -10.727 7.66 -7.418 1 97.88 73 ARG A CA 1
ATOM 567 C C . ARG A 1 73 ? -9.242 7.609 -7.766 1 97.88 73 ARG A C 1
ATOM 569 O O . ARG A 1 73 ? -8.602 6.562 -7.625 1 97.88 73 ARG A O 1
ATOM 576 N N . ARG A 1 74 ? -8.68 8.695 -8.211 1 98.12 74 ARG A N 1
ATOM 577 C CA . ARG A 1 74 ? -7.27 8.742 -8.586 1 98.12 74 ARG A CA 1
ATOM 578 C C . ARG A 1 74 ? -6.371 8.539 -7.371 1 98.12 74 ARG A C 1
ATOM 580 O O . ARG A 1 74 ? -5.324 7.895 -7.465 1 98.12 74 ARG A O 1
ATOM 587 N N . LEU A 1 75 ? -6.801 9.133 -6.238 1 98.31 75 LEU A N 1
ATOM 588 C CA . LEU A 1 75 ? -6.066 8.914 -4.996 1 98.31 75 LEU A CA 1
ATOM 589 C C . LEU A 1 75 ? -6.023 7.43 -4.648 1 98.31 75 LEU A C 1
ATOM 591 O O . LEU A 1 75 ? -4.977 6.914 -4.25 1 98.31 75 LEU A O 1
ATOM 595 N N . SER A 1 76 ? -7.184 6.816 -4.801 1 97.44 76 SER A N 1
ATOM 596 C CA . SER A 1 76 ? -7.309 5.387 -4.523 1 97.44 76 SER A CA 1
ATOM 597 C C . SER A 1 76 ? -6.391 4.566 -5.426 1 97.44 76 SER A C 1
ATOM 599 O O . SER A 1 76 ? -5.688 3.672 -4.953 1 97.44 76 SER A O 1
ATOM 601 N N . GLU A 1 77 ? -6.332 4.887 -6.656 1 96.81 77 GLU A N 1
ATOM 602 C CA . GLU A 1 77 ? -5.504 4.156 -7.609 1 96.81 77 GLU A CA 1
ATOM 603 C C . GLU A 1 77 ? -4.02 4.363 -7.324 1 96.81 77 GLU A C 1
ATOM 605 O O . GLU A 1 77 ? -3.23 3.416 -7.395 1 96.81 77 GLU A O 1
ATOM 610 N N . TRP A 1 78 ? -3.654 5.566 -6.957 1 97.31 78 TRP A N 1
ATOM 611 C CA . TRP A 1 78 ? -2.254 5.871 -6.676 1 97.31 78 TRP A CA 1
ATOM 612 C C . TRP A 1 78 ? -1.793 5.184 -5.398 1 97.31 78 TRP A C 1
ATOM 614 O O . TRP A 1 78 ? -0.729 4.562 -5.367 1 97.31 78 TRP A O 1
ATOM 624 N N . SER A 1 79 ? -2.627 5.285 -4.375 1 97.12 79 SER A N 1
ATOM 625 C CA . SER A 1 79 ? -2.254 4.762 -3.064 1 97.12 79 SER A CA 1
ATOM 626 C C . SER A 1 79 ? -2.529 3.264 -2.971 1 9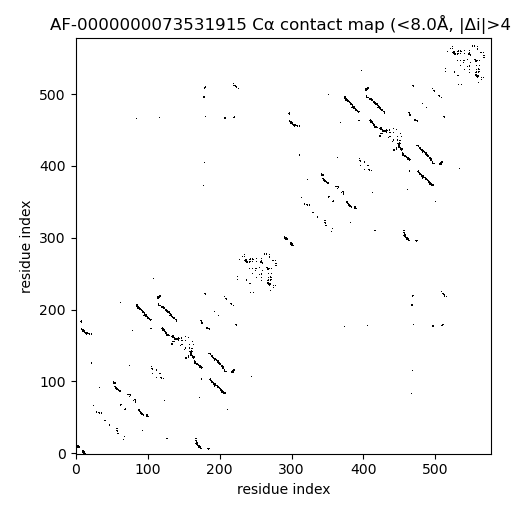7.12 79 SER A C 1
ATOM 628 O O . SER A 1 79 ? -2.104 2.605 -2.02 1 97.12 79 SER A O 1
ATOM 630 N N . LEU A 1 80 ? -3.326 2.75 -3.961 1 97.19 80 LEU A N 1
ATOM 631 C CA . LEU A 1 80 ? -3.74 1.353 -4.004 1 97.19 80 LEU A CA 1
ATOM 632 C C . LEU A 1 80 ? -4.66 1.022 -2.83 1 97.19 80 LEU A C 1
ATOM 634 O O . LEU A 1 80 ? -4.602 -0.081 -2.283 1 97.19 80 LEU A O 1
ATOM 638 N N . ILE A 1 81 ? -5.387 1.996 -2.369 1 96.38 81 ILE A N 1
ATOM 639 C CA . ILE A 1 81 ? -6.332 1.884 -1.265 1 96.38 81 ILE A CA 1
ATOM 640 C C . ILE A 1 81 ? -7.742 2.191 -1.761 1 96.38 81 ILE A C 1
ATOM 642 O O . ILE A 1 81 ? -7.969 3.211 -2.418 1 96.38 81 ILE A O 1
ATOM 646 N N . PRO A 1 82 ? -8.734 1.32 -1.44 1 96.06 82 PRO A N 1
ATOM 647 C CA . PRO A 1 82 ? -10.094 1.573 -1.935 1 96.06 82 PRO A CA 1
ATOM 648 C C . PRO A 1 82 ? -10.641 2.928 -1.489 1 96.06 82 PRO A C 1
ATOM 650 O O . PRO A 1 82 ? -10.336 3.389 -0.386 1 96.06 82 PRO A O 1
ATOM 653 N N . VAL A 1 83 ? -11.508 3.508 -2.281 1 95.62 83 VAL A N 1
ATOM 654 C CA . VAL A 1 83 ? -12.086 4.82 -2.014 1 95.62 83 VAL A CA 1
ATOM 655 C C . VAL A 1 83 ? -12.82 4.801 -0.674 1 95.62 83 VAL A C 1
ATOM 657 O O . VAL A 1 83 ? -12.758 5.766 0.092 1 95.62 83 VAL A O 1
ATOM 660 N N . GLY A 1 84 ? -13.484 3.711 -0.356 1 93.81 84 GLY A N 1
ATOM 661 C CA . GLY A 1 84 ? -14.266 3.592 0.865 1 93.81 84 GLY A CA 1
ATOM 662 C C . GLY A 1 84 ? -13.414 3.463 2.111 1 93.81 84 GLY A C 1
ATOM 663 O O . GLY A 1 84 ? -13.93 3.512 3.23 1 93.81 84 GLY A O 1
ATOM 664 N N . HIS A 1 85 ? -12.141 3.334 1.886 1 93.44 85 HIS A N 1
ATOM 665 C CA . HIS A 1 85 ? -11.203 3.213 2.998 1 93.44 85 HIS A CA 1
ATOM 666 C C . HIS A 1 85 ? -10.492 4.535 3.27 1 93.44 85 HIS A C 1
ATOM 668 O O . HIS A 1 85 ? -9.266 4.586 3.324 1 93.44 85 HIS A O 1
ATOM 674 N N . GLY A 1 86 ? -11.281 5.504 3.457 1 93.81 86 GLY A N 1
ATOM 675 C CA . GLY A 1 86 ? -10.766 6.836 3.723 1 93.81 86 GLY A CA 1
ATOM 676 C C . GLY A 1 86 ? -11.836 7.82 4.148 1 93.81 86 GLY A C 1
ATOM 677 O O . GLY A 1 86 ? -13.008 7.656 3.803 1 93.81 86 GLY A O 1
ATOM 678 N N . GLU A 1 87 ? -11.406 8.844 4.848 1 92.12 87 GLU A N 1
ATOM 679 C CA . GLU A 1 87 ? -12.281 9.945 5.242 1 92.12 87 GLU A CA 1
ATOM 680 C C . GLU A 1 87 ? -12.531 10.898 4.074 1 92.12 87 GLU A C 1
ATOM 682 O O . GLU A 1 87 ? -12.008 10.688 2.975 1 92.12 87 GLU A O 1
ATOM 687 N N . GLY A 1 88 ? -13.414 11.828 4.309 1 94.31 88 GLY A N 1
ATOM 688 C CA . GLY A 1 88 ? -13.602 12.867 3.307 1 94.31 88 GLY A CA 1
ATOM 689 C C . GLY A 1 88 ? -12.391 13.781 3.166 1 94.31 88 GLY A C 1
ATOM 690 O O . GLY A 1 88 ? -11.523 13.805 4.043 1 94.31 88 GLY A O 1
ATOM 691 N N . LEU A 1 89 ? -12.367 14.516 2.072 1 97.38 89 LEU A N 1
ATOM 692 C CA . LEU A 1 89 ? -11.258 15.438 1.853 1 97.38 89 LEU A CA 1
ATOM 693 C C . LEU A 1 89 ? -11.336 16.609 2.82 1 97.38 89 LEU A C 1
ATOM 695 O O . LEU A 1 89 ? -12.367 17.266 2.926 1 97.38 89 LEU A O 1
ATOM 699 N N . GLN A 1 90 ? -10.258 16.844 3.52 1 96 90 GLN A N 1
ATOM 700 C CA . GLN A 1 90 ? -10.109 18.047 4.344 1 96 90 GLN A CA 1
ATOM 701 C C . GLN A 1 90 ? -9.492 19.188 3.545 1 96 90 GLN A C 1
ATOM 703 O O . GLN A 1 90 ? -8.586 18.969 2.74 1 96 90 GLN A O 1
ATOM 708 N N . VAL A 1 91 ? -9.969 20.375 3.748 1 96.31 91 VAL A N 1
ATOM 709 C CA . VAL A 1 91 ? -9.32 21.562 3.184 1 96.31 91 VAL A CA 1
ATOM 710 C C . VAL A 1 9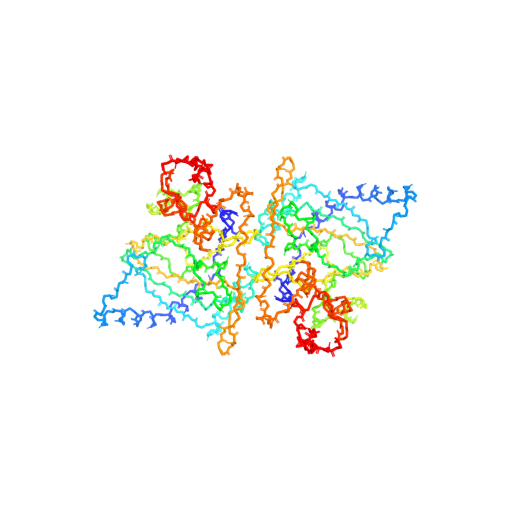1 ? -8.898 22.5 4.309 1 96.31 91 VAL A C 1
ATOM 712 O O . VAL A 1 91 ? -9.688 22.797 5.211 1 96.31 91 VAL A O 1
ATOM 715 N N . LEU A 1 92 ? -7.645 22.938 4.277 1 94.25 92 LEU A N 1
ATOM 716 C CA . LEU A 1 92 ? -7.094 23.891 5.234 1 94.25 92 LEU A CA 1
ATOM 717 C C . LEU A 1 92 ? -6.598 25.156 4.523 1 94.25 92 LEU A C 1
ATOM 719 O O . LEU A 1 92 ? -6.039 25.078 3.428 1 94.25 92 LEU A O 1
ATOM 723 N N . ARG A 1 93 ? -6.797 26.203 5.164 1 94.25 93 ARG A N 1
ATOM 724 C CA . ARG A 1 93 ? -6.328 27.5 4.695 1 94.25 93 ARG A CA 1
ATOM 725 C C . ARG A 1 93 ? -5.328 28.109 5.672 1 94.25 93 ARG A C 1
ATOM 727 O O . ARG A 1 93 ? -5.57 28.141 6.883 1 94.25 93 ARG A O 1
ATOM 734 N N . TYR A 1 94 ? -4.168 28.594 5.145 1 91.94 94 TYR A N 1
ATOM 735 C CA . TYR A 1 94 ? -3.117 29.219 5.93 1 91.94 94 TYR A CA 1
ATOM 736 C C . TYR A 1 94 ? -2.799 30.609 5.398 1 91.94 94 TYR A C 1
ATOM 738 O O . TYR A 1 94 ? -2.676 30.812 4.188 1 91.94 94 TYR A O 1
ATOM 746 N N . GLU A 1 95 ? -2.709 31.531 6.285 1 89.56 95 GLU A N 1
ATOM 747 C CA . GLU A 1 95 ? -2.252 32.875 5.961 1 89.56 95 GLU A CA 1
ATOM 748 C C . GLU A 1 95 ? -1.633 33.562 7.176 1 89.56 95 GLU A C 1
ATOM 750 O O . GLU A 1 95 ? -1.747 33.062 8.297 1 89.56 95 GLU A O 1
ATOM 755 N N . ASN A 1 96 ? -0.876 34.625 6.879 1 89.56 96 ASN A N 1
ATOM 756 C CA . ASN A 1 96 ? -0.397 35.562 7.914 1 89.56 96 ASN A CA 1
ATOM 757 C C . ASN A 1 96 ? 0.393 34.812 8.992 1 89.56 96 ASN A C 1
ATOM 759 O O . ASN A 1 96 ? 0.138 34.969 10.18 1 89.56 96 ASN A O 1
ATOM 763 N N . GLY A 1 97 ? 1.282 33.875 8.477 1 89.25 97 GLY A N 1
ATOM 764 C CA . GLY A 1 97 ? 2.18 33.188 9.398 1 89.25 97 GLY A CA 1
ATOM 765 C C . GLY A 1 97 ? 1.573 31.953 10.016 1 89.25 97 GLY A C 1
ATOM 766 O O . GLY A 1 97 ? 2.223 31.266 10.797 1 89.25 97 GLY A O 1
ATOM 767 N N . GLN A 1 98 ? 0.373 31.625 9.641 1 86 98 GLN A N 1
ATOM 768 C CA . GLN A 1 98 ? -0.279 30.438 10.164 1 86 98 GLN A CA 1
ATOM 769 C C . GLN A 1 98 ? 0.509 29.172 9.805 1 86 98 GLN A C 1
ATOM 771 O O . GLN A 1 98 ? 1.202 29.141 8.789 1 86 98 GLN A O 1
ATOM 776 N N . GLN A 1 99 ? 0.45 28.234 10.727 1 88.44 99 GLN A N 1
ATOM 777 C CA . GLN A 1 99 ? 1.24 27.016 10.633 1 88.44 99 GLN A CA 1
ATOM 778 C C . GLN A 1 99 ? 0.531 25.859 11.32 1 88.44 99 GLN A C 1
ATOM 780 O O . GLN A 1 99 ? -0.564 26.016 11.859 1 88.44 99 GLN A O 1
ATOM 785 N N . TYR A 1 100 ? 1.045 24.719 11.18 1 88.5 100 TYR A N 1
ATOM 786 C CA . TYR A 1 100 ? 0.64 23.531 11.906 1 88.5 100 TYR A CA 1
ATOM 787 C C . TYR A 1 100 ? 1.849 22.812 12.492 1 88.5 100 TYR A C 1
ATOM 789 O O . TYR A 1 100 ? 2.676 22.266 11.758 1 88.5 100 TYR A O 1
ATOM 797 N N . GLU A 1 101 ? 1.936 22.828 13.742 1 88.38 101 GLU A N 1
ATOM 798 C CA . GLU A 1 101 ? 3.076 22.219 14.406 1 88.38 101 GLU A CA 1
ATOM 799 C C . GLU A 1 101 ? 3.176 20.734 14.07 1 88.38 101 GLU A C 1
ATOM 801 O O . GLU A 1 101 ? 2.162 20.078 13.812 1 88.38 101 GLU A O 1
ATOM 806 N N . PRO A 1 102 ? 4.41 20.234 14.117 1 90.56 102 PRO A N 1
ATOM 807 C CA . PRO A 1 102 ? 4.598 18.828 13.789 1 90.56 102 PRO A CA 1
ATOM 808 C C . PRO A 1 102 ? 3.689 17.906 14.609 1 90.56 102 PRO A C 1
ATOM 810 O O . PRO A 1 102 ? 3.533 18.109 15.812 1 90.56 102 PRO A O 1
ATOM 813 N N . HIS A 1 103 ? 3.098 16.969 13.906 1 89.25 103 HIS A N 1
ATOM 814 C CA . HIS A 1 103 ? 2.145 16.031 14.5 1 89.25 103 HIS A CA 1
ATOM 815 C C . HIS A 1 103 ? 2.064 14.742 13.695 1 89.25 103 HIS A C 1
ATOM 817 O O . HIS A 1 103 ? 2.555 14.68 12.562 1 89.25 103 HIS A O 1
ATOM 823 N N . TRP A 1 104 ? 1.586 13.766 14.352 1 90 104 TRP A N 1
ATOM 824 C CA . TRP A 1 104 ? 1.227 12.539 13.656 1 90 104 TRP A CA 1
ATOM 825 C C . TRP A 1 104 ? -0.245 12.547 13.25 1 90 104 TRP A C 1
ATOM 827 O O . TRP A 1 104 ? -1.096 13.031 14.008 1 90 104 TRP A O 1
ATOM 837 N N . ASP A 1 105 ? -0.523 12.023 12.164 1 92 105 ASP A N 1
ATOM 838 C CA . ASP A 1 105 ? -1.915 11.969 11.727 1 92 105 ASP A CA 1
ATOM 839 C C . ASP A 1 105 ? -2.662 10.836 12.438 1 92 105 ASP A C 1
ATOM 841 O O . ASP A 1 105 ? -3.895 10.844 12.5 1 92 105 ASP A O 1
ATOM 845 N N . TYR A 1 106 ? -1.903 9.797 12.836 1 85.62 106 TYR A N 1
ATOM 846 C CA . TYR A 1 106 ? -2.551 8.68 13.523 1 85.62 106 TYR A CA 1
ATOM 847 C C . TYR A 1 106 ? -2.822 9.023 14.984 1 85.62 106 TYR A C 1
ATOM 849 O O . TYR A 1 106 ? -2.266 9.984 15.516 1 85.62 106 TYR A O 1
ATOM 857 N N . PHE A 1 107 ? -3.707 8.25 15.586 1 76.69 107 PHE A N 1
ATOM 858 C CA . PHE A 1 107 ? -4.164 8.508 16.953 1 76.69 107 PHE A CA 1
ATOM 859 C C . PHE A 1 107 ? -3.471 7.57 17.938 1 76.69 107 PHE A C 1
ATOM 861 O O . PHE A 1 107 ? -3.182 6.418 17.609 1 76.69 107 PHE A O 1
ATOM 868 N N . PHE A 1 108 ? -3.248 8.094 19.031 1 66.81 108 PHE A N 1
ATOM 869 C CA . PHE A 1 108 ? -2.625 7.309 20.094 1 66.81 108 PHE A CA 1
ATOM 870 C C . PHE A 1 108 ? -3.682 6.684 21 1 66.81 108 PHE A C 1
ATOM 872 O O . PHE A 1 108 ? -3.422 5.68 21.656 1 66.81 108 PHE A O 1
ATOM 879 N N . ASP A 1 109 ? -4.875 7.238 20.953 1 61.25 109 ASP A N 1
ATOM 880 C CA . ASP A 1 109 ? -5.957 6.73 21.797 1 61.25 109 ASP A CA 1
ATOM 881 C C . ASP A 1 109 ? -6.941 5.895 20.984 1 61.25 109 ASP A C 1
ATOM 883 O O . ASP A 1 109 ? -6.953 5.969 19.75 1 61.25 109 ASP A O 1
ATOM 887 N N . GLU A 1 110 ? -7.66 5.012 21.656 1 60.78 110 GLU A N 1
ATOM 888 C CA . GLU A 1 110 ? -8.562 4.074 21 1 60.78 110 GLU A CA 1
ATOM 889 C C . GLU A 1 110 ? -9.898 4.734 20.656 1 60.78 110 GLU A C 1
ATOM 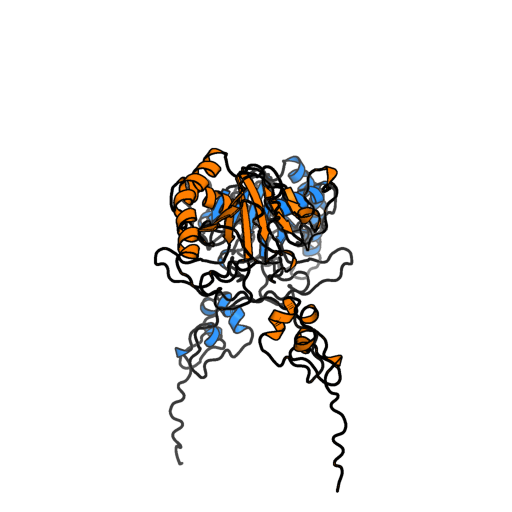891 O O . GLU A 1 110 ? -10.703 4.172 19.922 1 60.78 110 GLU A O 1
ATOM 896 N N . SER A 1 111 ? -10.109 5.84 21.094 1 57.97 111 SER A N 1
ATOM 897 C CA . SER A 1 111 ? -11.422 6.453 20.922 1 57.97 111 SER A CA 1
ATOM 898 C C . SER A 1 111 ? -11.648 6.895 19.484 1 57.97 111 SER A C 1
ATOM 900 O O . SER A 1 111 ? -12.781 6.867 19 1 57.97 111 SER A O 1
ATOM 902 N N . ASN A 1 112 ? -10.594 7.172 18.844 1 62.62 112 ASN A N 1
ATOM 903 C CA . ASN A 1 112 ? -10.742 7.75 17.516 1 62.62 112 ASN A CA 1
ATOM 904 C C . ASN A 1 112 ? -10.578 6.695 16.422 1 62.62 112 ASN A C 1
ATOM 906 O O . ASN A 1 112 ? -10.523 7.027 15.234 1 62.62 112 ASN A O 1
ATOM 910 N N . VAL A 1 113 ? -10.594 5.457 16.797 1 68.06 113 VAL A N 1
ATOM 911 C CA . VAL A 1 113 ? -10.328 4.43 15.805 1 68.06 113 VAL A CA 1
ATOM 912 C C . VAL A 1 113 ? -11.555 3.527 15.648 1 68.06 113 VAL A C 1
ATOM 914 O O . VAL A 1 113 ? -11.445 2.398 15.164 1 68.06 113 VAL A O 1
ATOM 917 N N . LYS A 1 114 ? -12.695 4.043 16 1 71.56 114 LYS A N 1
ATOM 918 C CA . LYS A 1 114 ? -13.914 3.232 16.016 1 71.56 114 LYS A CA 1
ATOM 919 C C . LYS A 1 114 ? -14.477 3.062 14.617 1 71.56 114 LYS A C 1
ATOM 921 O O . LYS A 1 114 ? -15.266 2.15 14.359 1 71.56 114 LYS A O 1
ATOM 926 N N . ASN A 1 115 ? -14.102 3.984 13.812 1 79.25 115 ASN A N 1
ATOM 927 C CA . ASN A 1 115 ? -14.578 3.926 12.43 1 79.25 115 ASN A CA 1
ATOM 928 C C . ASN A 1 115 ? -13.43 3.803 11.438 1 79.25 115 ASN A C 1
ATOM 930 O O . ASN A 1 115 ? -12.883 4.809 10.984 1 79.25 115 ASN A O 1
ATOM 934 N N . GLY A 1 116 ? -13.102 2.516 11.094 1 81.31 116 GLY A N 1
ATOM 935 C CA . GLY A 1 116 ? -12.102 2.287 10.07 1 81.31 116 GLY A CA 1
ATOM 936 C C . GLY A 1 116 ? -10.695 2.16 10.625 1 81.31 116 GLY A C 1
ATOM 937 O O . GLY A 1 116 ? -9.727 2.059 9.867 1 81.31 116 GLY A O 1
ATOM 938 N N . GLY A 1 117 ? -10.609 2.289 11.977 1 82.44 117 GLY A N 1
ATOM 939 C CA . GLY A 1 117 ? -9.289 2.131 12.578 1 82.44 117 GLY A CA 1
ATOM 940 C C . GLY A 1 117 ? -8.445 3.385 12.484 1 82.44 117 GLY A C 1
ATOM 941 O O . GLY A 1 117 ? -8.969 4.496 12.445 1 82.44 117 GLY A O 1
ATOM 942 N N . ASN A 1 118 ? -7.117 3.236 12.57 1 84.19 118 ASN A N 1
ATOM 943 C CA . ASN A 1 118 ? -6.184 4.359 12.594 1 84.19 118 ASN A CA 1
ATOM 944 C C . ASN A 1 118 ? -5.828 4.824 11.188 1 84.19 118 ASN A C 1
ATOM 946 O O . ASN A 1 118 ? -5.969 4.07 10.219 1 84.19 118 ASN A O 1
ATOM 950 N N . ARG A 1 119 ? -5.406 6.043 11.062 1 89.81 119 ARG A N 1
ATOM 951 C CA . ARG A 1 119 ? -4.922 6.598 9.805 1 89.81 119 ARG A CA 1
ATOM 952 C C . ARG A 1 119 ? -3.561 6.02 9.438 1 89.81 119 ARG A C 1
ATOM 954 O O . ARG A 1 119 ? -2.562 6.305 10.102 1 89.81 119 ARG A O 1
ATOM 961 N N . TRP A 1 120 ? -3.566 5.227 8.367 1 90.44 120 TRP A N 1
ATOM 962 C CA . TRP A 1 120 ? -2.303 4.539 8.125 1 90.44 120 TRP A CA 1
ATOM 963 C C . TRP A 1 120 ? -1.602 5.109 6.895 1 90.44 120 TRP A C 1
ATOM 965 O O . TRP A 1 120 ? -0.427 4.816 6.652 1 90.44 120 TRP A O 1
ATOM 975 N N . ALA A 1 121 ? -2.244 5.949 6.172 1 96.81 121 ALA A N 1
ATOM 976 C CA . ALA A 1 121 ? -1.644 6.695 5.066 1 96.81 121 ALA A CA 1
ATOM 977 C C . ALA A 1 121 ? -2.344 8.039 4.867 1 96.81 121 ALA A C 1
ATOM 979 O O . ALA A 1 121 ? -3.518 8.188 5.211 1 96.81 121 ALA A O 1
ATOM 980 N N . THR A 1 122 ? -1.604 8.984 4.383 1 98.25 122 THR A N 1
ATOM 981 C CA . THR A 1 122 ? -2.113 10.336 4.168 1 98.25 122 THR A CA 1
ATOM 982 C C . THR A 1 122 ? -1.658 10.875 2.812 1 98.25 122 THR A C 1
ATOM 984 O O . THR A 1 122 ? -0.502 10.695 2.426 1 98.25 122 THR A O 1
ATOM 987 N N . VAL A 1 123 ? -2.576 11.492 2.096 1 98.75 123 VAL A N 1
ATOM 988 C CA . VAL A 1 123 ? -2.195 12.25 0.912 1 98.75 123 VAL A CA 1
ATOM 989 C C . VAL A 1 123 ? -2.494 13.734 1.135 1 98.75 123 VAL A C 1
ATOM 991 O O . VAL A 1 123 ? -3.635 14.109 1.42 1 98.75 123 VAL A O 1
ATOM 994 N N . LEU A 1 124 ? -1.448 14.539 1.061 1 98.69 124 LEU A N 1
ATOM 995 C CA . LEU A 1 124 ? -1.555 15.992 1.135 1 98.69 124 LEU A CA 1
ATOM 996 C C . LEU A 1 124 ? -1.454 16.609 -0.253 1 98.69 124 LEU A C 1
ATOM 998 O O . LEU A 1 124 ? -0.487 16.375 -0.979 1 98.69 124 LEU A O 1
ATOM 1002 N N . MET A 1 125 ? -2.436 17.391 -0.595 1 98.88 125 MET A N 1
ATOM 1003 C CA . MET A 1 125 ? -2.486 18.016 -1.91 1 98.88 125 MET A CA 1
ATOM 1004 C C . MET A 1 125 ? -2.436 19.547 -1.786 1 98.88 125 MET A C 1
ATOM 1006 O O . MET A 1 125 ? -3.178 20.125 -0.999 1 98.88 125 MET A O 1
ATOM 1010 N N . TYR A 1 126 ? -1.606 20.156 -2.59 1 98.81 126 TYR A N 1
ATOM 1011 C CA . TYR A 1 126 ? -1.487 21.609 -2.545 1 98.81 126 TYR A CA 1
ATOM 1012 C C . TYR A 1 126 ? -2.418 22.266 -3.559 1 98.81 126 TYR A C 1
ATOM 1014 O O . TYR A 1 126 ? -2.305 22.031 -4.762 1 98.81 126 TYR A O 1
ATOM 1022 N N . LEU A 1 127 ? -3.268 23.094 -3.078 1 98.81 127 LEU A N 1
ATOM 1023 C CA . LEU A 1 127 ? -4.289 23.703 -3.924 1 98.81 127 LEU A CA 1
ATOM 1024 C C . LEU A 1 127 ? -3.879 25.109 -4.348 1 98.81 127 LEU A C 1
ATOM 1026 O O . LEU A 1 127 ? -4.176 25.531 -5.465 1 98.81 127 LEU A O 1
ATOM 1030 N N . VAL A 1 128 ? -3.299 25.859 -3.439 1 98 128 VAL A N 1
ATOM 1031 C CA . VAL A 1 128 ? -2.768 27.203 -3.678 1 98 128 VAL A CA 1
ATOM 1032 C C . VAL A 1 128 ? -1.361 27.312 -3.092 1 98 128 VAL A C 1
ATOM 1034 O O . VAL A 1 128 ? -1.136 26.953 -1.932 1 98 128 VAL A O 1
ATOM 1037 N N . GLU A 1 129 ? -0.488 27.656 -3.906 1 96.5 129 GLU A N 1
ATOM 1038 C CA . GLU A 1 129 ? 0.898 27.844 -3.488 1 96.5 129 GLU A CA 1
ATOM 1039 C C . GLU A 1 129 ? 1.123 29.25 -2.926 1 96.5 129 GLU A C 1
ATOM 1041 O O . GLU A 1 129 ? 0.76 30.234 -3.559 1 96.5 129 GLU A O 1
ATOM 1046 N N . PRO A 1 130 ? 1.729 29.297 -1.745 1 96.69 130 PRO A N 1
ATOM 1047 C CA . PRO A 1 130 ? 2.029 30.625 -1.185 1 96.69 130 PRO A CA 1
ATOM 1048 C C . PRO A 1 130 ? 3.244 31.281 -1.835 1 96.69 130 PRO A C 1
ATOM 1050 O O . PRO A 1 130 ? 4.051 30.594 -2.475 1 96.69 130 PRO A O 1
ATOM 1053 N N . GLU A 1 131 ? 3.344 32.562 -1.615 1 95.75 131 GLU A N 1
ATOM 1054 C CA . GLU A 1 131 ? 4.512 33.281 -2.115 1 95.75 131 GLU A CA 1
ATOM 1055 C C . GLU A 1 131 ? 5.77 32.906 -1.336 1 95.75 131 GLU A C 1
ATOM 1057 O O . GLU A 1 131 ? 6.848 32.75 -1.917 1 95.75 131 GLU A O 1
ATOM 1062 N N . GLU A 1 132 ? 5.633 32.844 -0.054 1 95.31 132 GLU A N 1
ATOM 1063 C CA . GLU A 1 132 ? 6.762 32.469 0.794 1 95.31 132 GLU A CA 1
ATOM 1064 C C . GLU A 1 132 ? 6.328 31.547 1.929 1 95.31 132 GLU A C 1
ATOM 1066 O O . GLU A 1 132 ? 5.27 31.75 2.527 1 95.31 132 GLU A O 1
ATOM 1071 N N . GLY A 1 133 ? 7.195 30.5 2.18 1 96.69 133 GLY A N 1
ATOM 1072 C CA . GLY A 1 133 ? 6.93 29.594 3.285 1 96.69 133 GLY A CA 1
ATOM 1073 C C . GLY A 1 133 ? 5.902 28.516 2.947 1 96.69 133 GLY A C 1
ATOM 1074 O O . GLY A 1 133 ? 5.73 28.172 1.779 1 96.69 133 GLY A O 1
ATOM 1075 N N . GLY A 1 134 ? 5.367 27.875 4.004 1 97.5 134 GLY A N 1
ATOM 1076 C CA . GLY A 1 134 ? 4.258 26.953 3.881 1 97.5 134 GLY A CA 1
ATOM 1077 C C . GLY A 1 134 ? 4.695 25.531 3.549 1 97.5 134 GLY A C 1
ATOM 1078 O O . GLY A 1 134 ? 3.869 24.688 3.221 1 97.5 134 GLY A O 1
ATOM 1079 N N . GLU A 1 135 ? 5.988 25.25 3.602 1 98.5 135 GLU A N 1
ATOM 1080 C CA . GLU A 1 135 ? 6.48 23.906 3.285 1 98.5 135 GLU A CA 1
ATOM 1081 C C . GLU A 1 135 ? 5.906 22.875 4.242 1 98.5 135 GLU A C 1
ATOM 1083 O O . GLU A 1 135 ? 5.629 23.172 5.402 1 98.5 135 GLU A O 1
ATOM 1088 N N . THR A 1 136 ? 5.652 21.719 3.783 1 98.56 136 THR A N 1
ATOM 1089 C CA . THR A 1 136 ? 5.457 20.562 4.656 1 98.56 136 THR A CA 1
ATOM 1090 C C . THR A 1 136 ? 6.801 19.969 5.074 1 98.56 136 THR A C 1
ATOM 1092 O O . THR A 1 136 ? 7.605 19.594 4.223 1 98.56 136 THR A O 1
ATOM 1095 N N . VAL A 1 137 ? 7.004 19.922 6.32 1 98.38 137 VAL A N 1
ATOM 1096 C CA . VAL A 1 137 ? 8.305 19.469 6.809 1 98.38 137 VAL A CA 1
ATOM 1097 C C . VAL A 1 137 ? 8.141 18.156 7.57 1 98.38 137 VAL A C 1
ATOM 1099 O O . VAL A 1 137 ? 7.172 17.969 8.312 1 98.38 137 VAL A O 1
ATOM 1102 N N . PHE A 1 138 ? 9.055 17.188 7.328 1 98.25 138 PHE A N 1
ATOM 1103 C CA . PHE A 1 138 ? 9.18 15.938 8.062 1 98.25 138 PHE A CA 1
ATOM 1104 C C . PHE A 1 138 ? 10.438 15.945 8.922 1 98.25 138 PHE A C 1
ATOM 1106 O O . PHE A 1 138 ? 11.508 15.523 8.477 1 98.25 138 PHE A O 1
ATOM 1113 N N . PRO A 1 139 ? 10.266 16.281 10.164 1 95.56 139 PRO A N 1
ATOM 1114 C CA . PRO A 1 139 ? 11.43 16.562 11 1 95.56 139 PRO A CA 1
ATOM 1115 C C . PRO A 1 139 ? 12.289 15.32 11.242 1 95.56 139 PRO A C 1
ATOM 1117 O O . PRO A 1 139 ? 13.484 15.438 11.531 1 95.56 139 PRO A O 1
ATOM 1120 N N . ASN A 1 140 ? 11.711 14.125 11.141 1 94.25 140 ASN A N 1
ATOM 1121 C CA . ASN A 1 140 ? 12.438 12.898 11.445 1 94.25 140 ASN A CA 1
ATOM 1122 C C . ASN A 1 140 ? 13.141 12.336 10.211 1 94.25 140 ASN A C 1
ATOM 1124 O O . ASN A 1 140 ? 13.711 11.25 10.258 1 94.25 140 ASN A O 1
ATOM 1128 N N . VAL A 1 141 ? 13.062 12.992 9.133 1 95.94 141 VAL A N 1
ATOM 1129 C CA . VAL A 1 141 ? 13.727 12.602 7.895 1 95.94 141 VAL A CA 1
ATOM 1130 C C . VAL A 1 141 ? 14.836 13.594 7.57 1 95.94 141 VAL A C 1
ATOM 1132 O O . VAL A 1 141 ? 14.617 14.812 7.57 1 95.94 141 VAL A O 1
ATOM 1135 N N . PRO A 1 142 ? 16.016 13.102 7.289 1 96.19 142 PRO A N 1
ATOM 1136 C CA . PRO A 1 142 ? 17.141 14.008 7.043 1 96.19 142 PRO A CA 1
ATOM 1137 C C . PRO A 1 142 ? 16.891 14.938 5.855 1 96.19 142 PRO A C 1
ATOM 1139 O O . PRO A 1 142 ? 16.25 14.539 4.879 1 96.19 142 PRO A O 1
ATOM 1142 N N . VAL A 1 143 ? 17.453 16.109 5.996 1 97.38 143 VAL A N 1
ATOM 1143 C CA . VAL A 1 143 ? 17.406 17.094 4.914 1 97.38 143 VAL A CA 1
ATOM 1144 C C . VAL A 1 143 ? 18.203 16.578 3.715 1 97.38 143 VAL A C 1
ATOM 1146 O O . VAL A 1 143 ? 19.375 16.25 3.834 1 97.38 143 VAL A O 1
ATOM 1149 N N . PRO A 1 144 ? 17.562 16.406 2.594 1 96.19 144 PRO A N 1
ATOM 1150 C CA . PRO A 1 144 ? 18.297 15.938 1.428 1 96.19 144 PRO A CA 1
ATOM 1151 C C . PRO A 1 144 ? 19.25 17 0.867 1 96.19 144 PRO A C 1
ATOM 1153 O O . PRO A 1 144 ? 19.109 18.188 1.17 1 96.19 144 PRO A O 1
ATOM 1156 N N . PRO A 1 145 ? 20.031 16.359 -0.078 1 92.88 145 PRO A N 1
ATOM 1157 C CA . PRO A 1 145 ? 20.906 17.328 -0.733 1 92.88 145 PRO A CA 1
ATOM 1158 C C . PRO A 1 145 ? 20.156 18.312 -1.627 1 92.88 145 PRO A C 1
ATOM 1160 O O . PRO A 1 145 ? 19.141 17.953 -2.219 1 92.88 145 PRO A O 1
ATOM 1163 N N . GLY A 1 146 ? 20.281 19.406 -1.666 1 94.94 146 GLY A N 1
ATOM 1164 C CA . GLY A 1 146 ? 19.688 20.422 -2.523 1 94.94 146 GLY A CA 1
ATOM 1165 C C . GLY A 1 146 ? 18.672 21.281 -1.808 1 94.94 146 GLY A C 1
ATOM 1166 O O . GLY A 1 146 ? 18.281 22.344 -2.303 1 94.94 146 GLY A O 1
ATOM 1167 N N . GLN A 1 147 ? 18.172 20.672 -0.766 1 97.38 147 GLN A N 1
ATOM 1168 C CA . GLN A 1 147 ? 17.312 21.469 0.096 1 97.38 147 GLN A CA 1
ATOM 1169 C C . GLN A 1 147 ? 18.109 22.453 0.924 1 97.38 147 GLN A C 1
ATOM 1171 O O . GLN A 1 147 ? 18.641 22.109 1.986 1 97.38 147 GLN A O 1
ATOM 1176 N N . THR A 1 148 ? 18.172 23.734 0.469 1 97.19 148 THR A N 1
ATOM 1177 C CA . THR A 1 148 ? 18.984 24.766 1.112 1 97.19 148 THR A CA 1
ATOM 1178 C C . THR A 1 148 ? 18.234 26.078 1.211 1 97.19 148 THR A C 1
ATOM 1180 O O . THR A 1 148 ? 17.219 26.281 0.532 1 97.19 148 THR A O 1
ATOM 1183 N N . ARG A 1 149 ? 18.812 26.906 2.053 1 96.12 149 ARG A N 1
ATOM 1184 C CA . ARG A 1 149 ? 18.266 28.25 2.137 1 96.12 149 ARG A CA 1
ATOM 1185 C C . ARG A 1 149 ? 18.391 28.984 0.801 1 96.12 149 ARG A C 1
ATOM 1187 O O . ARG A 1 149 ? 17.484 29.719 0.406 1 96.12 149 ARG A O 1
ATOM 1194 N N . GLU A 1 150 ? 19.438 28.75 0.081 1 96.12 150 GLU A N 1
ATOM 1195 C CA . GLU A 1 150 ? 19.703 29.359 -1.217 1 96.12 150 GLU A CA 1
ATOM 1196 C C . GLU A 1 150 ? 18.703 28.891 -2.266 1 96.12 150 GLU A C 1
ATOM 1198 O O . GLU A 1 150 ? 18.359 29.641 -3.18 1 96.12 150 GLU A O 1
ATOM 1203 N N . ALA A 1 151 ? 18.234 27.672 -2.051 1 95.5 151 ALA A N 1
ATOM 1204 C CA . ALA A 1 151 ? 17.266 27.125 -2.988 1 95.5 151 ALA A CA 1
ATOM 1205 C C . ALA A 1 151 ? 15.852 27.609 -2.662 1 95.5 151 ALA A C 1
ATOM 1207 O O . ALA A 1 151 ? 14.898 27.25 -3.35 1 95.5 151 ALA A O 1
ATOM 1208 N N . GLY A 1 152 ? 15.742 28.422 -1.603 1 94.69 152 GLY A N 1
ATOM 1209 C CA . GLY A 1 152 ? 14.469 29.062 -1.327 1 94.69 152 GLY A CA 1
ATOM 1210 C C . GLY A 1 152 ? 13.695 28.422 -0.195 1 94.69 152 GLY A C 1
ATOM 1211 O O . GLY A 1 152 ? 12.539 28.75 0.045 1 94.69 152 GLY A O 1
ATOM 1212 N N . TYR A 1 153 ? 14.297 27.531 0.499 1 97.19 153 TYR A N 1
ATOM 1213 C CA . TYR A 1 153 ? 13.625 26.891 1.627 1 97.19 153 TYR A CA 1
ATOM 1214 C C . TYR A 1 153 ? 13.68 27.781 2.863 1 97.19 153 TYR A C 1
ATOM 1216 O O . TYR A 1 153 ? 14.695 28.438 3.125 1 97.19 153 TYR A O 1
ATOM 1224 N N . SER A 1 154 ? 12.562 27.812 3.574 1 97 154 SER A N 1
ATOM 1225 C CA . SER A 1 154 ? 12.508 28.594 4.805 1 97 154 SER A CA 1
ATOM 1226 C C . SER A 1 154 ? 13.367 27.969 5.898 1 97 154 SER A C 1
ATOM 1228 O O . SER A 1 154 ? 13.852 26.844 5.742 1 97 154 SER A O 1
ATOM 1230 N N . GLU A 1 155 ? 13.539 28.703 6.969 1 96.94 155 GLU A N 1
ATOM 1231 C CA . GLU A 1 155 ? 14.242 28.156 8.125 1 96.94 155 GLU A CA 1
ATOM 1232 C C . GLU A 1 155 ? 13.523 26.938 8.688 1 96.94 155 GLU A C 1
ATOM 1234 O O . GLU A 1 155 ? 14.156 25.938 9.031 1 96.94 155 GLU A O 1
ATOM 1239 N N . CYS A 1 156 ? 12.266 27.078 8.75 1 96.69 156 CYS A N 1
ATOM 1240 C CA . CYS A 1 156 ? 11.438 25.969 9.227 1 96.69 156 CYS A CA 1
ATOM 1241 C C . CYS A 1 156 ? 11.641 24.719 8.375 1 96.69 156 CYS A C 1
ATOM 1243 O O . CYS A 1 156 ? 11.75 23.609 8.898 1 96.69 156 CYS A O 1
ATOM 1245 N N . ALA A 1 157 ? 11.773 24.828 7.113 1 97.75 157 ALA A N 1
ATOM 1246 C CA . ALA A 1 157 ? 11.875 23.734 6.156 1 97.75 157 ALA A CA 1
ATOM 1247 C C . ALA A 1 157 ? 13.234 23.031 6.27 1 97.75 157 ALA A C 1
ATOM 1249 O O . ALA A 1 157 ? 13.414 21.922 5.754 1 97.75 157 ALA A O 1
ATOM 1250 N N . MET A 1 158 ? 14.148 23.672 6.941 1 97.75 158 MET A N 1
ATOM 1251 C CA . MET A 1 158 ? 15.492 23.109 7.082 1 97.75 158 MET A CA 1
ATOM 1252 C C . MET A 1 158 ? 15.555 22.156 8.281 1 97.75 158 MET A C 1
ATOM 1254 O O . MET A 1 158 ? 16.594 21.562 8.547 1 97.75 158 MET A O 1
ATOM 1258 N N . LYS A 1 159 ? 14.492 21.953 8.945 1 96.75 159 LYS A N 1
ATOM 1259 C CA . LYS A 1 159 ? 14.461 21.109 10.133 1 96.75 159 LYS A CA 1
ATOM 1260 C C . LYS A 1 159 ? 14.289 19.641 9.766 1 96.75 159 LYS A C 1
ATOM 1262 O O . LYS A 1 159 ? 14.289 18.766 10.641 1 96.75 159 LYS A O 1
ATOM 1267 N N . GLY A 1 160 ? 14.141 19.281 8.555 1 97.94 160 GLY A N 1
ATOM 1268 C CA . GLY A 1 160 ? 13.984 17.953 7.992 1 97.94 160 GLY A CA 1
ATOM 1269 C C . GLY A 1 160 ? 13.641 17.969 6.512 1 97.94 160 GLY A C 1
ATOM 1270 O O . GLY A 1 160 ? 13.68 19.016 5.871 1 97.94 160 GLY A O 1
ATOM 1271 N N . LEU A 1 161 ? 13.414 16.828 5.992 1 98.5 161 LEU A N 1
ATOM 1272 C CA . LEU A 1 161 ? 12.93 16.781 4.617 1 98.5 161 LEU A CA 1
ATOM 1273 C C . LEU A 1 161 ? 11.68 17.656 4.457 1 98.5 161 LEU A C 1
ATOM 1275 O O . LEU A 1 161 ? 10.781 17.609 5.297 1 98.5 161 LEU A O 1
ATOM 1279 N N . ALA A 1 162 ? 11.688 18.453 3.441 1 98.75 162 ALA A N 1
ATOM 1280 C CA . ALA A 1 162 ? 10.562 19.359 3.264 1 98.75 162 ALA A CA 1
ATOM 1281 C C . ALA A 1 162 ? 10.086 19.375 1.812 1 98.75 162 ALA A C 1
ATOM 1283 O O . ALA A 1 162 ? 10.891 19.188 0.893 1 98.75 162 ALA A O 1
ATOM 1284 N N . VAL A 1 163 ? 8.789 19.594 1.638 1 98.5 163 VAL A N 1
ATOM 1285 C CA . VAL A 1 163 ? 8.18 19.734 0.318 1 98.5 163 VAL A CA 1
ATOM 1286 C C . VAL A 1 163 ? 7.625 21.141 0.146 1 98.5 163 VAL A C 1
ATOM 1288 O O . VAL A 1 163 ? 6.777 21.578 0.926 1 98.5 163 VAL A O 1
ATOM 1291 N N . LYS A 1 164 ? 8.102 21.797 -0.843 1 97.38 164 LYS A N 1
ATOM 1292 C CA . LYS A 1 164 ? 7.527 23.094 -1.185 1 97.38 164 LYS A CA 1
ATOM 1293 C C . LYS A 1 164 ? 6.145 22.938 -1.805 1 97.38 164 LYS A C 1
ATOM 1295 O O . LYS A 1 164 ? 5.949 22.125 -2.707 1 97.38 164 LYS A O 1
ATOM 1300 N N . PRO A 1 165 ? 5.242 23.781 -1.287 1 98 165 PRO A N 1
ATOM 1301 C CA . PRO A 1 165 ? 3.924 23.688 -1.924 1 98 165 PRO A CA 1
ATOM 1302 C C . PRO A 1 165 ? 3.934 24.188 -3.367 1 98 165 PRO A C 1
ATOM 1304 O O . PRO A 1 165 ? 4.355 25.328 -3.631 1 98 165 PRO A O 1
ATOM 1307 N N . ARG A 1 166 ? 3.564 23.359 -4.219 1 98.06 166 ARG A N 1
ATOM 1308 C CA . ARG A 1 166 ? 3.297 23.703 -5.609 1 98.06 166 ARG A CA 1
ATOM 1309 C C . ARG A 1 166 ? 1.886 23.297 -6.016 1 98.06 166 ARG A C 1
ATOM 1311 O O . ARG A 1 166 ? 1.461 22.172 -5.754 1 98.06 166 ARG A O 1
ATOM 1318 N N . LYS A 1 167 ? 1.182 24.25 -6.609 1 98.69 167 LYS A N 1
ATOM 1319 C CA . LYS A 1 167 ? -0.207 24 -6.98 1 98.69 167 LYS A CA 1
ATOM 1320 C C . LYS A 1 167 ? -0.328 22.719 -7.805 1 98.69 167 LYS A C 1
ATOM 1322 O O . LYS A 1 167 ? 0.365 22.547 -8.812 1 98.69 167 LYS A O 1
ATOM 1327 N N . GLY A 1 168 ? -1.157 21.781 -7.352 1 98.81 168 GLY A N 1
ATOM 1328 C CA . GLY A 1 168 ? -1.438 20.562 -8.078 1 98.81 168 GLY A CA 1
ATOM 1329 C C . GLY A 1 168 ? -0.603 19.375 -7.617 1 98.81 168 GLY A C 1
ATOM 1330 O O . GLY A 1 168 ? -0.92 18.234 -7.918 1 98.81 168 GLY A O 1
ATOM 1331 N N . ASP A 1 169 ? 0.507 19.625 -6.895 1 98.81 169 ASP A N 1
ATOM 1332 C CA . ASP A 1 169 ? 1.343 18.547 -6.395 1 98.81 169 ASP A CA 1
ATOM 1333 C C . ASP A 1 169 ? 0.673 17.828 -5.219 1 98.81 169 ASP A C 1
ATOM 1335 O O . ASP A 1 169 ? -0.18 18.406 -4.543 1 98.81 169 ASP A O 1
ATOM 1339 N N . ALA A 1 170 ? 0.988 16.578 -5.027 1 98.88 170 ALA A N 1
ATOM 1340 C CA . ALA A 1 170 ? 0.486 15.781 -3.914 1 98.88 170 ALA A CA 1
ATOM 1341 C C . ALA A 1 170 ? 1.607 14.977 -3.268 1 98.88 170 ALA A C 1
ATOM 1343 O O . ALA A 1 170 ? 2.477 14.445 -3.963 1 98.88 170 ALA A O 1
ATOM 1344 N N . VAL A 1 171 ? 1.591 14.906 -1.974 1 98.81 171 VAL A N 1
ATOM 1345 C CA . VAL A 1 171 ? 2.541 14.102 -1.21 1 98.81 171 VAL A CA 1
ATOM 1346 C C . VAL A 1 171 ? 1.805 12.977 -0.491 1 98.81 171 VAL A C 1
ATOM 1348 O O . VAL A 1 171 ? 0.869 13.219 0.273 1 98.81 171 VAL A O 1
ATOM 1351 N N . LEU A 1 172 ? 2.18 11.75 -0.775 1 98.81 172 LEU A N 1
ATOM 1352 C CA . LEU A 1 172 ? 1.682 10.562 -0.084 1 98.81 172 LEU A CA 1
ATOM 1353 C C . LEU A 1 172 ? 2.699 10.062 0.934 1 98.81 172 LEU A C 1
ATOM 1355 O O . LEU A 1 172 ? 3.879 9.906 0.613 1 98.81 172 LEU A O 1
ATOM 1359 N N . PHE A 1 173 ? 2.285 9.8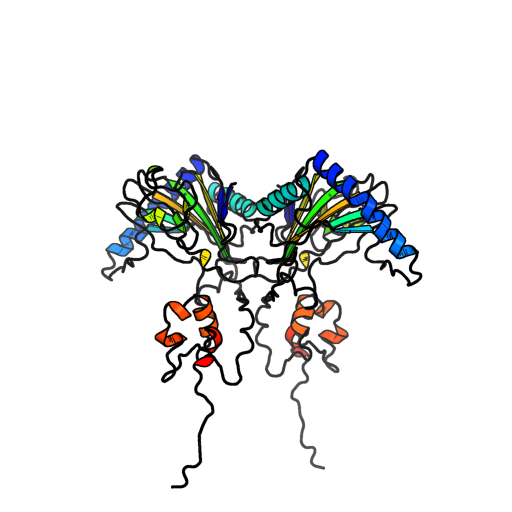98 2.141 1 98.62 173 PHE A N 1
ATOM 1360 C CA . PHE A 1 173 ? 3.172 9.281 3.115 1 98.62 173 PHE A CA 1
ATOM 1361 C C . PHE A 1 173 ? 2.406 8.297 3.992 1 98.62 173 PHE A C 1
ATOM 1363 O O . PHE A 1 173 ? 1.218 8.484 4.254 1 98.62 173 PHE A O 1
ATOM 1370 N N . PHE A 1 174 ? 3.109 7.289 4.418 1 96.94 174 PHE A N 1
ATOM 1371 C CA . PHE A 1 174 ? 2.512 6.219 5.207 1 96.94 174 PHE A CA 1
ATOM 1372 C C . PHE A 1 174 ? 2.846 6.387 6.688 1 96.94 174 PHE A C 1
ATOM 1374 O O . PHE A 1 174 ? 3.982 6.703 7.039 1 96.94 174 PHE A O 1
ATOM 1381 N N . SER A 1 175 ? 1.828 6.223 7.512 1 92.94 175 SER A N 1
ATOM 1382 C CA . SER A 1 175 ? 1.99 6.238 8.961 1 92.94 175 SER A CA 1
ATOM 1383 C C . SER A 1 175 ? 2.227 4.832 9.508 1 92.94 175 SER A C 1
ATOM 1385 O O . SER A 1 175 ? 2.404 4.648 10.711 1 92.94 175 SER A O 1
ATOM 1387 N N . LEU A 1 176 ? 2.213 3.902 8.609 1 88.62 176 LEU A N 1
ATOM 1388 C CA . LEU A 1 176 ? 2.459 2.506 8.945 1 88.62 176 LEU A CA 1
ATOM 1389 C C . LEU A 1 176 ? 3.688 1.974 8.219 1 88.62 176 LEU A C 1
ATOM 1391 O O . LEU A 1 176 ? 3.832 2.182 7.008 1 88.62 176 LEU A O 1
ATOM 1395 N N . LYS A 1 177 ? 4.52 1.329 9.023 1 86.25 177 LYS A N 1
ATOM 1396 C CA . LYS A 1 177 ? 5.617 0.595 8.398 1 86.25 177 LYS A CA 1
ATOM 1397 C C . LYS A 1 177 ? 5.109 -0.669 7.711 1 86.25 177 LYS A C 1
ATOM 1399 O O . LYS A 1 177 ? 3.967 -1.082 7.922 1 86.25 177 LYS A O 1
ATOM 1404 N N . THR A 1 178 ? 5.973 -1.261 6.898 1 85.81 178 THR A N 1
ATOM 1405 C CA . THR A 1 178 ? 5.586 -2.471 6.184 1 85.81 178 THR A CA 1
ATOM 1406 C C . THR A 1 178 ? 5.395 -3.635 7.152 1 85.81 178 THR A C 1
ATOM 1408 O O . THR A 1 178 ? 4.77 -4.641 6.805 1 85.81 178 THR A O 1
ATOM 1411 N N . GLU A 1 179 ? 5.918 -3.43 8.398 1 76.44 179 GLU A N 1
ATOM 1412 C CA . GLU A 1 179 ? 5.766 -4.438 9.445 1 76.44 179 GLU A CA 1
ATOM 1413 C C . GLU A 1 179 ? 4.406 -4.316 10.133 1 76.44 179 GLU A C 1
ATOM 1415 O O . GLU A 1 179 ? 4.027 -5.184 10.922 1 76.44 179 GLU A O 1
ATOM 1420 N N . GLY A 1 180 ? 3.744 -3.266 9.844 1 77.94 180 GLY A N 1
ATOM 1421 C CA . GLY A 1 180 ? 2.428 -3.086 10.438 1 77.94 180 GLY A CA 1
ATOM 1422 C C . GLY A 1 180 ? 2.453 -2.27 11.719 1 77.94 180 GLY A C 1
ATOM 1423 O O . GLY A 1 180 ? 1.471 -2.242 12.461 1 77.94 180 GLY A O 1
ATOM 1424 N N . VAL A 1 181 ? 3.562 -1.66 11.945 1 75.62 181 VAL A N 1
ATOM 1425 C CA . VAL A 1 181 ? 3.68 -0.833 13.141 1 75.62 181 VAL A CA 1
ATOM 1426 C C . VAL A 1 181 ? 3.643 0.644 12.75 1 75.62 181 VAL A C 1
ATOM 1428 O O . VAL A 1 181 ? 4.121 1.022 11.68 1 75.62 181 VAL A O 1
ATOM 1431 N N . LEU A 1 182 ? 3.059 1.397 13.656 1 80.81 182 LEU A N 1
ATOM 1432 C CA . LEU A 1 182 ? 3 2.832 13.406 1 80.81 182 LEU A CA 1
ATOM 1433 C C . LEU A 1 182 ? 4.398 3.414 13.234 1 80.81 182 LEU A C 1
ATOM 1435 O O . LEU A 1 182 ? 5.324 3.037 13.961 1 80.81 182 LEU A O 1
ATOM 1439 N N . ASP A 1 183 ? 4.543 4.312 12.367 1 87.5 183 ASP A N 1
ATOM 1440 C CA . ASP A 1 183 ? 5.84 4.879 12.016 1 87.5 183 ASP A CA 1
ATOM 1441 C C . ASP A 1 183 ? 6 6.285 12.586 1 87.5 183 ASP A C 1
ATOM 1443 O O . ASP A 1 183 ? 5.445 7.246 12.047 1 87.5 183 ASP A O 1
ATOM 1447 N N . ARG A 1 184 ? 6.816 6.469 13.484 1 84.25 184 ARG A N 1
ATOM 1448 C CA . ARG A 1 184 ? 7.062 7.773 14.094 1 84.25 184 ARG A CA 1
ATOM 1449 C C . ARG A 1 184 ? 7.746 8.711 13.109 1 84.25 184 ARG A C 1
ATOM 1451 O O . ARG A 1 184 ? 7.727 9.93 13.289 1 84.25 184 ARG A O 1
ATOM 1458 N N . GLY A 1 185 ? 8.305 8.109 12.141 1 90.31 185 GLY A N 1
ATOM 1459 C CA . GLY A 1 185 ? 8.945 8.914 11.109 1 90.31 185 GLY A CA 1
ATOM 1460 C C . GLY A 1 185 ? 7.965 9.734 10.289 1 90.31 185 GLY A C 1
ATOM 1461 O O . GLY A 1 185 ? 8.359 10.664 9.594 1 90.31 185 GLY A O 1
ATOM 1462 N N . SER A 1 186 ? 6.68 9.398 10.453 1 93.94 186 SER A N 1
ATOM 1463 C CA . SER A 1 186 ? 5.672 10.078 9.648 1 93.94 186 SER A CA 1
ATOM 1464 C C . SER A 1 186 ? 5.293 11.422 10.258 1 93.94 186 SER A C 1
ATOM 1466 O O . SER A 1 186 ? 4.383 12.102 9.773 1 93.94 186 SER A O 1
ATOM 1468 N N . LEU A 1 187 ? 6 11.805 11.391 1 93.62 187 LEU A N 1
ATOM 1469 C CA . LEU A 1 187 ? 5.812 13.133 11.961 1 93.62 187 LEU A CA 1
ATOM 1470 C C . LEU A 1 187 ? 5.977 14.211 10.898 1 93.62 187 LEU A C 1
ATOM 1472 O O . LEU A 1 187 ? 6.918 14.164 10.102 1 93.62 187 LEU A O 1
ATOM 1476 N N . HIS A 1 188 ? 4.988 15.156 10.852 1 97.12 188 HIS A N 1
ATOM 1477 C CA . HIS A 1 188 ? 5.066 16.203 9.844 1 97.12 188 HIS A CA 1
ATOM 1478 C C . HIS A 1 188 ? 4.352 17.469 10.312 1 97.12 188 HIS A C 1
ATOM 1480 O O . HIS A 1 188 ? 3.592 17.438 11.281 1 97.12 188 HIS A O 1
ATOM 1486 N N . GLY A 1 189 ? 4.703 18.547 9.688 1 95.5 189 GLY A N 1
ATOM 1487 C CA . GLY A 1 189 ? 4.074 19.828 9.984 1 95.5 189 GLY A CA 1
ATOM 1488 C C . GLY A 1 189 ? 4.051 20.766 8.797 1 95.5 189 GLY A C 1
ATOM 1489 O O . GLY A 1 189 ? 4.648 20.484 7.758 1 95.5 189 GLY A O 1
ATOM 1490 N N . SER A 1 190 ? 3.301 21.812 8.984 1 96.75 190 SER A N 1
ATOM 1491 C CA . SER A 1 190 ? 3.289 22.906 8 1 96.75 190 SER A CA 1
ATOM 1492 C C . SER A 1 190 ? 4.109 24.094 8.484 1 96.75 190 SER A C 1
ATOM 1494 O O . SER A 1 190 ? 3.805 24.688 9.523 1 96.75 190 SER A O 1
ATOM 1496 N N . CYS A 1 191 ? 5.082 24.453 7.746 1 97.12 191 CYS A N 1
ATOM 1497 C CA . CYS A 1 191 ? 5.852 25.656 8.062 1 97.12 191 CYS A CA 1
ATOM 1498 C C . CYS A 1 191 ? 4.984 26.906 7.965 1 97.12 191 CYS A C 1
ATOM 1500 O O . CYS A 1 191 ? 3.975 26.906 7.258 1 97.12 191 CYS A O 1
ATOM 1502 N N . PRO A 1 192 ? 5.391 27.953 8.656 1 95.75 192 PRO A N 1
ATOM 1503 C CA . PRO A 1 192 ? 4.605 29.188 8.57 1 95.75 192 PRO A CA 1
ATOM 1504 C C . PRO A 1 192 ? 4.473 29.703 7.141 1 95.75 192 PRO A C 1
ATOM 1506 O O . PRO A 1 192 ? 5.453 29.719 6.391 1 95.75 192 PRO A O 1
ATOM 1509 N N . THR A 1 193 ? 3.234 30 6.793 1 95.94 193 THR A N 1
ATOM 1510 C CA . THR A 1 193 ? 3.014 30.75 5.559 1 95.94 193 THR A CA 1
ATOM 1511 C C . THR A 1 193 ? 3.311 32.219 5.758 1 95.94 193 THR A C 1
ATOM 1513 O O . THR A 1 193 ? 2.445 33 6.195 1 95.94 193 THR A O 1
ATOM 1516 N N . THR A 1 194 ? 4.449 32.688 5.398 1 94.75 194 THR A N 1
ATOM 1517 C CA . THR A 1 194 ? 4.922 34 5.801 1 94.75 194 THR A CA 1
ATOM 1518 C C . THR A 1 194 ? 4.453 35.062 4.816 1 94.75 194 THR A C 1
ATOM 1520 O O . THR A 1 194 ? 4.359 36.25 5.168 1 94.75 194 THR A O 1
ATOM 1523 N N . LYS A 1 195 ? 4.16 34.719 3.592 1 95.81 195 LYS A N 1
ATOM 1524 C CA . LYS A 1 195 ? 3.605 35.625 2.598 1 95.81 195 LYS A CA 1
ATOM 1525 C C . LYS A 1 195 ? 2.635 34.906 1.667 1 95.81 195 LYS A C 1
ATOM 1527 O O . LYS A 1 195 ? 2.943 33.844 1.156 1 95.81 195 LYS A O 1
ATOM 1532 N N . GLY A 1 196 ? 1.449 35.5 1.502 1 95.5 196 GLY A N 1
ATOM 1533 C CA . GLY A 1 196 ? 0.446 34.906 0.618 1 95.5 196 GLY A CA 1
ATOM 1534 C C . GLY A 1 196 ? -0.488 33.938 1.321 1 95.5 196 GLY A C 1
ATOM 1535 O O . GLY A 1 196 ? -0.647 34 2.543 1 95.5 196 GLY A O 1
ATOM 1536 N N . LEU A 1 197 ? -1.138 33.156 0.404 1 95 197 LEU A N 1
ATOM 1537 C CA . LEU A 1 197 ? -2.16 32.25 0.861 1 95 197 LEU A CA 1
ATOM 1538 C C . LEU A 1 197 ? -1.803 30.812 0.471 1 95 197 LEU A C 1
ATOM 154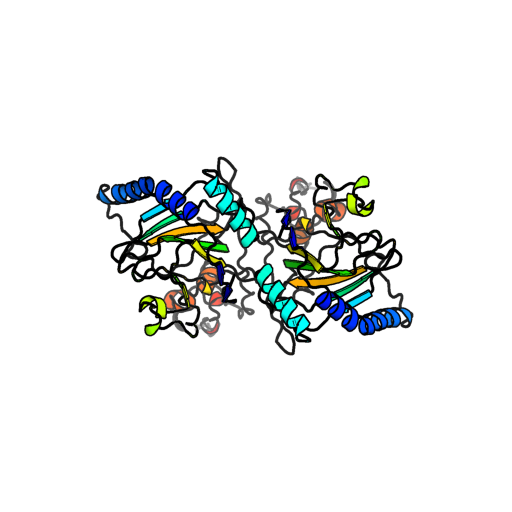0 O O . LEU A 1 197 ? -1.348 30.562 -0.647 1 95 197 LEU A O 1
ATOM 1544 N N . LYS A 1 198 ? -1.982 29.922 1.465 1 96.5 198 LYS A N 1
ATOM 1545 C CA . LYS A 1 198 ? -1.825 28.5 1.176 1 96.5 198 LYS A CA 1
ATOM 1546 C C . LYS A 1 198 ? -3.127 27.75 1.42 1 96.5 198 LYS A C 1
ATOM 1548 O O . LYS A 1 198 ? -3.764 27.922 2.461 1 96.5 198 LYS A O 1
ATOM 1553 N N . TYR A 1 199 ? -3.574 27 0.429 1 97.62 199 TYR A N 1
ATOM 1554 C CA . TYR A 1 199 ? -4.625 26 0.606 1 97.62 199 TYR A CA 1
ATOM 1555 C C . TYR A 1 199 ? -4.086 24.594 0.382 1 97.62 199 TYR A C 1
ATOM 1557 O O . TYR A 1 199 ? -3.311 24.359 -0.549 1 97.62 199 TYR A O 1
ATOM 1565 N N . ALA A 1 200 ? -4.43 23.734 1.226 1 98 200 ALA A N 1
ATOM 1566 C CA . ALA A 1 200 ? -4.082 22.328 1.072 1 98 200 ALA A CA 1
ATOM 1567 C C . ALA A 1 200 ? -5.277 21.438 1.372 1 98 200 ALA A C 1
ATOM 1569 O O . ALA A 1 200 ? -6.148 21.797 2.168 1 98 200 ALA A O 1
ATOM 1570 N N . SER A 1 201 ? -5.348 20.391 0.702 1 98.56 201 SER A N 1
ATOM 1571 C CA . SER A 1 201 ? -6.352 19.359 0.957 1 98.56 201 SER A CA 1
ATOM 1572 C C . SER A 1 201 ? -5.703 18.047 1.381 1 98.56 201 SER A C 1
ATOM 1574 O O . SER A 1 201 ? -4.684 17.641 0.818 1 98.56 201 SER A O 1
ATOM 1576 N N . THR A 1 202 ? -6.312 17.391 2.338 1 98.19 202 THR A N 1
ATOM 1577 C CA . THR A 1 202 ? -5.738 16.156 2.871 1 98.19 202 THR A CA 1
ATOM 1578 C C . THR A 1 202 ? -6.738 15.008 2.777 1 98.19 202 THR A C 1
ATOM 1580 O O . THR A 1 202 ? -7.926 15.18 3.066 1 98.19 202 THR A O 1
ATOM 1583 N N . LYS A 1 203 ? -6.336 13.883 2.307 1 98.31 203 LYS A N 1
ATOM 1584 C CA . LYS A 1 203 ? -7.059 12.609 2.377 1 98.31 203 LYS A CA 1
ATOM 1585 C C . LYS A 1 203 ? -6.414 11.672 3.391 1 98.31 203 LYS A C 1
ATOM 1587 O O . LYS A 1 203 ? -5.242 11.305 3.252 1 98.31 203 LYS A O 1
ATOM 1592 N N . PHE A 1 204 ? -7.18 11.328 4.422 1 96.38 204 PHE A N 1
ATOM 1593 C CA . PHE A 1 204 ? -6.73 10.328 5.383 1 96.38 204 PHE A CA 1
ATOM 1594 C C . PHE A 1 204 ? -7.234 8.945 5 1 96.38 204 PHE A C 1
ATOM 1596 O O . PHE A 1 204 ? -8.438 8.742 4.816 1 96.38 204 PHE A O 1
ATOM 1603 N N . HIS A 1 205 ? -6.32 7.984 4.863 1 95.19 205 HIS A N 1
ATOM 1604 C CA . HIS A 1 205 ? -6.68 6.602 4.57 1 95.19 205 HIS A CA 1
ATOM 1605 C C . HIS A 1 205 ? -6.73 5.766 5.844 1 95.19 205 HIS A C 1
ATOM 1607 O O . HIS A 1 205 ? -5.82 5.828 6.672 1 95.19 205 HIS A O 1
ATOM 1613 N N . VAL A 1 206 ? -7.809 5.07 6.023 1 89.69 206 VAL A N 1
ATOM 1614 C CA . VAL A 1 206 ? -8.078 4.137 7.109 1 89.69 206 VAL A CA 1
ATOM 1615 C C . VAL A 1 206 ? -8.633 2.832 6.535 1 89.69 206 VAL A C 1
ATOM 1617 O O . VAL A 1 206 ? -8.586 2.605 5.324 1 89.69 206 VAL A O 1
ATOM 1620 N N . ALA A 1 207 ? -9.008 1.883 7.41 1 87.81 207 ALA A N 1
ATOM 1621 C CA . ALA A 1 207 ? -9.789 0.75 6.922 1 87.81 207 ALA A CA 1
ATOM 1622 C C . ALA A 1 207 ? -11.188 1.191 6.496 1 87.81 207 ALA A C 1
ATOM 1624 O O . ALA A 1 207 ? -11.422 2.373 6.238 1 87.81 207 ALA A O 1
ATOM 1625 N N . HIS A 1 208 ? -12.016 0.241 6.234 1 85.12 208 HIS A N 1
ATOM 1626 C CA . HIS A 1 208 ? -13.352 0.621 5.793 1 85.12 208 HIS A CA 1
ATOM 1627 C C . HIS A 1 208 ? -13.945 1.696 6.699 1 85.12 208 HIS A C 1
ATOM 1629 O O . HIS A 1 208 ? -14.078 1.493 7.906 1 85.12 208 HIS A O 1
ATOM 1635 N N . TYR A 1 209 ? -14.25 2.801 6.09 1 87.12 209 TYR A N 1
ATOM 1636 C CA . TYR A 1 209 ? -14.789 3.959 6.797 1 87.12 209 TYR A CA 1
ATOM 1637 C C . TYR A 1 209 ? -16.25 4.172 6.457 1 87.12 209 TYR A C 1
ATOM 1639 O O . TYR A 1 209 ? -16.578 4.637 5.363 1 87.12 209 TYR A O 1
ATOM 1647 N N . ALA A 1 210 ? -17.047 3.898 7.398 1 83.38 210 ALA A N 1
ATOM 1648 C CA . ALA A 1 210 ? -18.5 3.986 7.188 1 83.38 210 ALA A CA 1
ATOM 1649 C C . ALA A 1 210 ? -18.953 5.441 7.094 1 83.38 210 ALA A C 1
ATOM 1651 O O . ALA A 1 210 ? -18.531 6.281 7.895 1 83.38 210 ALA A O 1
ATOM 1652 N N . MET A 1 211 ? -19.672 5.727 6 1 81.88 211 MET A N 1
ATOM 1653 C CA . MET A 1 211 ? -20.312 7.023 5.836 1 81.88 211 MET A CA 1
ATOM 1654 C C . MET A 1 211 ? -21.75 6.852 5.363 1 81.88 211 MET A C 1
ATOM 1656 O O . MET A 1 211 ? -22.141 5.77 4.918 1 81.88 211 MET A O 1
ATOM 1660 N N . GLY A 1 212 ? -22.516 7.934 5.34 1 69.31 212 GLY A N 1
ATOM 1661 C CA . GLY A 1 212 ? -23.844 7.98 4.758 1 69.31 212 GLY A CA 1
ATOM 1662 C C . GLY A 1 212 ? -24.797 6.953 5.348 1 69.31 212 GLY A C 1
ATOM 1663 O O . GLY A 1 212 ? -25.562 6.312 4.621 1 69.31 212 GLY A O 1
ATOM 1664 N N . GLY A 1 213 ? -24.625 6.695 6.625 1 71.31 213 GLY A N 1
ATOM 1665 C CA . GLY A 1 213 ? -25.562 5.766 7.254 1 71.31 213 GLY A CA 1
ATOM 1666 C C . GLY A 1 213 ? -25 4.367 7.395 1 71.31 213 GLY A C 1
ATOM 1667 O O . GLY A 1 213 ? -25.656 3.479 7.945 1 71.31 213 GLY A O 1
ATOM 1668 N N . GLU A 1 214 ? -23.859 4.211 6.766 1 69.38 214 GLU A N 1
ATOM 1669 C CA . GLU A 1 214 ? -23.203 2.92 6.941 1 69.38 214 GLU A CA 1
ATOM 1670 C C . GLU A 1 214 ? -22.812 2.691 8.398 1 69.38 214 GLU A C 1
ATOM 1672 O O . GLU A 1 214 ? -22.641 3.648 9.156 1 69.38 214 GLU A O 1
ATOM 1677 N N . GLN A 1 215 ? -22.797 1.406 8.836 1 65.88 215 GLN A N 1
ATOM 1678 C CA . GLN A 1 215 ? -22.359 1.057 10.18 1 65.88 215 GLN A CA 1
ATOM 1679 C C . GLN A 1 215 ? -20.828 1.038 10.258 1 65.88 215 GLN A C 1
ATOM 1681 O O . GLN A 1 215 ? -20.172 0.423 9.422 1 65.88 215 GLN A O 1
ATOM 1686 N N . ALA A 1 216 ? -20.438 1.778 11.266 1 69.94 216 ALA A N 1
ATOM 1687 C CA . ALA A 1 216 ? -19 1.815 11.484 1 69.94 216 ALA A CA 1
ATOM 1688 C C . ALA A 1 216 ? -18.484 0.472 12 1 69.94 216 ALA A C 1
ATOM 1690 O O . ALA A 1 216 ? -19.172 -0.213 12.758 1 69.94 216 ALA A O 1
ATOM 1691 N N . VAL A 1 217 ? -17.391 0.011 11.422 1 66.12 217 VAL A N 1
ATOM 1692 C CA . VAL A 1 217 ? -16.703 -1.193 11.891 1 66.12 217 VAL A CA 1
ATOM 1693 C C . VAL A 1 217 ? -15.438 -0.812 12.648 1 66.12 217 VAL A C 1
ATOM 1695 O O . VAL A 1 217 ? -14.617 -0.047 12.148 1 66.12 217 VAL A O 1
ATOM 1698 N N . GLU A 1 218 ? -15.406 -1.239 13.898 1 65.44 218 GLU A N 1
ATOM 1699 C CA . GLU A 1 218 ? -14.211 -0.982 14.695 1 65.44 218 GLU A CA 1
ATOM 1700 C C . GLU A 1 218 ? -13.062 -1.893 14.273 1 65.44 218 GLU A C 1
ATOM 1702 O O . GLU A 1 218 ? -13.242 -3.102 14.109 1 65.44 218 GLU A O 1
ATOM 1707 N N . VAL A 1 219 ? -12.047 -1.247 13.898 1 64.12 219 VAL A N 1
ATOM 1708 C CA . VAL A 1 219 ? -10.852 -1.988 13.516 1 64.12 219 VAL A CA 1
ATOM 1709 C C . VAL A 1 219 ? -9.734 -1.713 14.516 1 64.12 219 VAL A C 1
ATOM 1711 O O . VAL A 1 219 ? -9.406 -0.555 14.797 1 64.12 219 VAL A O 1
ATOM 1714 N N . HIS A 1 220 ? -9.289 -2.703 15.227 1 57.41 220 HIS A N 1
ATOM 1715 C CA . HIS A 1 220 ? -8.141 -2.541 16.109 1 57.41 220 HIS A CA 1
ATOM 1716 C C . HIS A 1 220 ? -6.852 -2.98 15.422 1 57.41 220 HIS A C 1
ATOM 1718 O O . HIS A 1 220 ? -6.777 -4.09 14.891 1 57.41 220 HIS A O 1
ATOM 1724 N N . GLN A 1 221 ? -6.164 -1.98 15.031 1 53.75 221 GLN A N 1
ATOM 1725 C CA . GLN A 1 221 ? -4.883 -2.324 14.43 1 53.75 221 GLN A CA 1
ATOM 1726 C C . GLN A 1 221 ? -3.914 -2.875 15.477 1 53.75 221 GLN A C 1
ATOM 1728 O O . GLN A 1 221 ? -3.76 -2.295 16.547 1 53.75 221 GLN A O 1
ATOM 1733 N N . ALA A 1 222 ? -3.666 -4.156 15.469 1 47.78 222 ALA A N 1
ATOM 1734 C CA . ALA A 1 222 ? -2.662 -4.68 16.391 1 47.78 222 ALA A CA 1
ATOM 1735 C C . ALA A 1 222 ? -1.283 -4.102 16.078 1 47.78 222 ALA A C 1
ATOM 1737 O O . ALA A 1 222 ? -0.843 -4.105 14.93 1 47.78 222 ALA A O 1
ATOM 1738 N N . VAL A 1 223 ? -0.92 -3.078 16.844 1 41.75 223 VAL A N 1
ATOM 1739 C CA . VAL A 1 223 ? 0.452 -2.584 16.797 1 41.75 223 VAL A CA 1
ATOM 1740 C C . VAL A 1 223 ? 1.417 -3.707 17.172 1 41.75 223 VAL A C 1
ATOM 1742 O O . VAL A 1 223 ? 1.247 -4.355 18.219 1 41.75 223 VAL A O 1
ATOM 1745 N N . PHE A 1 224 ? 1.955 -4.418 16.203 1 38.72 224 PHE A N 1
ATOM 1746 C CA . PHE A 1 224 ? 2.988 -5.398 16.516 1 38.72 224 PHE A CA 1
ATOM 1747 C C . PHE A 1 224 ? 4.125 -4.758 17.297 1 38.72 224 PHE A C 1
ATOM 1749 O O . PHE A 1 224 ? 4.773 -3.828 16.828 1 38.72 224 PHE A O 1
ATOM 1756 N N . VAL A 1 225 ? 3.984 -4.777 18.562 1 38.62 225 VAL A N 1
ATOM 1757 C CA . VAL A 1 225 ? 5.188 -4.453 19.328 1 38.62 225 VAL A CA 1
ATOM 1758 C C . VAL A 1 225 ? 6.098 -5.676 19.406 1 38.62 225 VAL A C 1
ATOM 1760 O O . VAL A 1 225 ? 5.637 -6.777 19.719 1 38.62 225 VAL A O 1
ATOM 1763 N N . PRO A 1 226 ? 7.141 -5.785 18.469 1 35.97 226 PRO A N 1
ATOM 1764 C CA . PRO A 1 226 ? 8.047 -6.891 18.797 1 35.97 226 PRO A CA 1
ATOM 1765 C C . PRO A 1 226 ? 7.957 -7.312 20.25 1 35.97 226 PRO A C 1
ATOM 1767 O O . PRO A 1 226 ? 7.695 -6.484 21.125 1 35.97 226 PRO A O 1
ATOM 1770 N N . PRO A 1 227 ? 7.734 -8.695 20.328 1 35.41 227 PRO A N 1
ATOM 1771 C CA . PRO A 1 227 ? 7.773 -9.016 21.75 1 35.41 227 PRO A CA 1
ATOM 1772 C C . PRO A 1 227 ? 8.953 -8.359 22.484 1 35.41 227 PRO A C 1
ATOM 1774 O O . PRO A 1 227 ? 10.023 -8.188 21.891 1 35.41 227 PRO A O 1
ATOM 1777 N N . PRO A 1 228 ? 8.625 -7.586 23.406 1 36.03 228 PRO A N 1
ATOM 1778 C CA . PRO A 1 228 ? 9.773 -7.094 24.172 1 36.03 228 PRO A CA 1
ATOM 1779 C C . PRO A 1 228 ? 10.781 -8.195 24.484 1 36.03 228 PRO A C 1
ATOM 1781 O O . PRO A 1 228 ? 10.406 -9.367 24.578 1 36.03 228 PRO A O 1
ATOM 1784 N N . PRO A 1 229 ? 11.977 -8.008 24.094 1 39.25 229 PRO A N 1
ATOM 1785 C CA . PRO A 1 229 ? 12.883 -9.031 24.609 1 39.25 229 PRO A CA 1
ATOM 1786 C C . PRO A 1 229 ? 12.391 -9.633 25.922 1 39.25 229 PRO A C 1
ATOM 1788 O O . PRO A 1 229 ? 11.641 -8.984 26.672 1 39.25 229 PRO A O 1
ATOM 1791 N N . PRO A 1 230 ? 12.469 -10.953 26 1 38.53 230 PRO A N 1
ATOM 1792 C CA . PRO A 1 230 ? 12.031 -11.531 27.266 1 38.53 230 PRO A CA 1
ATOM 1793 C C . PRO A 1 230 ? 12.359 -10.648 28.469 1 38.53 230 PRO A C 1
ATOM 1795 O O . PRO A 1 230 ? 13.5 -10.203 28.609 1 38.53 230 PRO A O 1
ATOM 1798 N N . ALA A 1 231 ? 11.352 -10.062 28.969 1 44.66 231 ALA A N 1
ATOM 1799 C CA . ALA A 1 231 ? 11.539 -9.25 30.156 1 44.66 231 ALA A CA 1
ATOM 1800 C C . ALA A 1 231 ? 12.156 -10.07 31.297 1 44.66 231 ALA A C 1
ATOM 1802 O O . ALA A 1 231 ? 11.82 -11.242 31.469 1 44.66 231 ALA A O 1
ATOM 1803 N N . PRO A 1 232 ? 13.258 -9.719 31.797 1 50.28 232 PRO A N 1
ATOM 1804 C CA . PRO A 1 232 ? 13.672 -10.43 33 1 50.28 232 PRO A CA 1
ATOM 1805 C C . PRO A 1 232 ? 12.508 -10.711 33.969 1 50.28 232 PRO A C 1
ATOM 1807 O O . PRO A 1 232 ? 11.523 -9.969 33.969 1 50.28 232 PRO A O 1
ATOM 1810 N N . PRO A 1 233 ? 12.406 -11.859 34.656 1 55.28 233 PRO A N 1
ATOM 1811 C CA . PRO A 1 233 ? 11.344 -12.133 35.625 1 55.28 233 PRO A CA 1
ATOM 1812 C C . PRO A 1 233 ? 11.047 -10.938 36.531 1 55.28 233 PRO A C 1
ATOM 1814 O O . PRO A 1 233 ? 11.977 -10.32 37.062 1 55.28 233 PRO A O 1
ATOM 1817 N N . GLY A 1 234 ? 9.695 -10.445 36.625 1 63 234 GLY A N 1
ATOM 1818 C CA . GLY A 1 234 ? 9.242 -9.352 37.5 1 63 234 GLY A CA 1
ATOM 1819 C C . GLY A 1 234 ? 9.156 -8.023 36.75 1 63 234 GLY A C 1
ATOM 1820 O O . GLY A 1 234 ? 8.57 -7.07 37.281 1 63 234 GLY A O 1
ATOM 1821 N N . CYS A 1 235 ? 9.742 -7.992 35.719 1 68.81 235 CYS A N 1
ATOM 1822 C CA . CYS A 1 235 ? 9.672 -6.73 35 1 68.81 235 CYS A CA 1
ATOM 1823 C C . CYS A 1 235 ? 8.344 -6.59 34.25 1 68.81 235 CYS A C 1
ATOM 1825 O O . CYS A 1 235 ? 8.008 -7.418 33.406 1 68.81 235 CYS A O 1
ATOM 1827 N N . LYS A 1 236 ? 7.547 -5.641 34.719 1 71 236 LYS A N 1
ATOM 1828 C CA . LYS A 1 236 ? 6.234 -5.422 34.094 1 71 236 LYS A CA 1
ATOM 1829 C C . LYS A 1 236 ? 5.934 -3.934 33.969 1 71 236 LYS A C 1
ATOM 1831 O O . LYS A 1 236 ? 6.594 -3.1 34.594 1 71 236 LYS A O 1
ATOM 1836 N N . ASP A 1 237 ? 5.059 -3.695 33.031 1 72.5 237 ASP A N 1
ATOM 1837 C CA . ASP A 1 237 ? 4.469 -2.363 32.969 1 72.5 237 ASP A CA 1
ATOM 1838 C C . ASP A 1 237 ? 3.326 -2.207 33.969 1 72.5 237 ASP A C 1
ATOM 1840 O O . ASP A 1 237 ? 2.574 -3.154 34.219 1 72.5 237 ASP A O 1
ATOM 1844 N N . ASP A 1 238 ? 3.309 -1.081 34.625 1 76.06 238 ASP A N 1
ATOM 1845 C CA . ASP A 1 238 ? 2.266 -0.813 35.594 1 76.06 238 ASP A CA 1
ATOM 1846 C C . ASP A 1 238 ? 1.012 -0.251 34.938 1 76.06 238 ASP A C 1
ATOM 1848 O O . ASP A 1 238 ? -0.016 -0.066 35.594 1 76.06 238 ASP A O 1
ATOM 1852 N N . ASN A 1 239 ? 1.117 0.161 33.656 1 72.31 239 ASN A N 1
ATOM 1853 C CA . ASN A 1 239 ? 0.007 0.727 32.906 1 72.31 239 ASN A CA 1
ATOM 1854 C C . ASN A 1 239 ? -0.149 0.047 31.547 1 72.31 239 ASN A C 1
ATOM 1856 O O . ASN A 1 239 ? 0.83 -0.125 30.828 1 72.31 239 ASN A O 1
ATOM 1860 N N . PRO A 1 240 ? -1.39 -0.299 31.25 1 65.25 240 PRO A N 1
ATOM 1861 C CA . PRO A 1 240 ? -1.619 -0.986 29.984 1 65.25 240 PRO A CA 1
ATOM 1862 C C . PRO A 1 240 ? -1.274 -0.119 28.781 1 65.25 240 PRO A C 1
ATOM 1864 O O . PRO A 1 240 ? -1.051 -0.642 27.688 1 65.25 240 PRO A O 1
ATOM 1867 N N . GLY A 1 241 ? -1.142 1.097 29.016 1 61.97 241 GLY A N 1
ATOM 1868 C CA . GLY A 1 241 ? -0.789 2.006 27.938 1 61.97 241 GLY A CA 1
ATOM 1869 C C . GLY A 1 241 ? 0.697 2.02 27.641 1 61.97 241 GLY A C 1
ATOM 1870 O O . GLY A 1 241 ? 1.123 2.586 26.625 1 61.97 241 GLY A O 1
ATOM 1871 N N . CYS A 1 242 ? 1.47 1.425 28.5 1 71.94 242 CYS A N 1
ATOM 1872 C CA . CYS A 1 242 ? 2.922 1.55 28.438 1 71.94 242 CYS A CA 1
ATOM 1873 C C . CYS A 1 242 ? 3.463 1.115 27.094 1 71.94 242 CYS A C 1
ATOM 1875 O O . CYS A 1 242 ? 4.273 1.819 26.484 1 71.94 242 CYS A O 1
ATOM 1877 N N . PRO A 1 243 ? 3.014 -0.038 26.672 1 63.78 243 PRO A N 1
ATOM 1878 C CA . PRO A 1 243 ? 3.576 -0.434 25.375 1 63.78 243 PRO A CA 1
ATOM 1879 C C . PRO A 1 243 ? 3.328 0.603 24.281 1 63.78 243 PRO A C 1
ATOM 1881 O O . PRO A 1 243 ? 4.246 0.947 23.531 1 63.78 243 PRO A O 1
ATOM 1884 N N . GLY A 1 244 ? 2.234 1.137 24.203 1 58.69 244 GLY A N 1
ATOM 1885 C CA . GLY A 1 244 ? 1.908 2.176 23.25 1 58.69 244 GLY A CA 1
ATOM 1886 C C . GLY A 1 244 ? 2.717 3.443 23.438 1 58.69 244 GLY A C 1
ATOM 1887 O O . GLY A 1 244 ? 3.221 4.02 22.469 1 58.69 244 GLY A O 1
ATOM 1888 N N . TRP A 1 245 ? 2.814 3.895 24.719 1 63.12 245 TRP A N 1
ATOM 1889 C CA . TRP A 1 245 ? 3.574 5.102 25.031 1 63.12 245 TRP A CA 1
ATOM 1890 C C . TRP A 1 245 ? 5.047 4.918 24.672 1 63.12 245 TRP A C 1
ATOM 1892 O O . TRP A 1 245 ? 5.684 5.828 24.141 1 63.12 245 TRP A O 1
ATOM 1902 N N . ALA A 1 246 ? 5.566 3.793 24.969 1 65.06 246 ALA A N 1
ATOM 1903 C CA . ALA A 1 246 ? 6.969 3.508 24.656 1 65.06 246 ALA A CA 1
ATOM 1904 C C . ALA A 1 246 ? 7.223 3.543 23.156 1 65.06 246 ALA A C 1
ATOM 1906 O O . ALA A 1 246 ? 8.203 4.133 22.703 1 65.06 246 ALA A O 1
ATOM 1907 N N . GLU A 1 247 ? 6.34 2.939 22.547 1 60.22 247 GLU A N 1
ATOM 1908 C CA . GLU A 1 247 ? 6.41 2.939 21.078 1 60.22 247 GLU A CA 1
ATOM 1909 C C . GLU A 1 247 ? 6.34 4.359 20.531 1 60.22 247 GLU A C 1
ATOM 1911 O O . GLU A 1 247 ? 6.992 4.676 19.531 1 60.22 247 GLU A O 1
ATOM 1916 N N . GLY A 1 248 ? 5.582 5.117 21.125 1 50.97 248 GLY A N 1
ATOM 1917 C CA . GLY A 1 248 ? 5.418 6.52 20.766 1 50.97 248 GLY A CA 1
ATOM 1918 C C . GLY A 1 248 ? 6.598 7.379 21.188 1 50.97 248 GLY A C 1
ATOM 1919 O O . GLY A 1 248 ? 6.562 8.602 21.031 1 50.97 248 GLY A O 1
ATOM 1920 N N . GLY A 1 249 ? 7.523 6.777 21.75 1 59.91 249 GLY A N 1
ATOM 1921 C CA . GLY A 1 249 ? 8.734 7.484 22.125 1 59.91 249 GLY A CA 1
ATOM 1922 C C . GLY A 1 249 ? 8.672 8.047 23.547 1 59.91 249 GLY A C 1
ATOM 1923 O O . GLY A 1 249 ? 9.555 8.812 23.953 1 59.91 249 GLY A O 1
ATOM 1924 N N . GLU A 1 250 ? 7.645 7.766 24.156 1 69.06 250 GLU A N 1
ATOM 1925 C CA . GLU A 1 250 ? 7.449 8.375 25.469 1 69.06 250 GLU A CA 1
ATOM 1926 C C . GLU A 1 250 ? 8.539 7.949 26.453 1 69.06 250 GLU A C 1
ATOM 1928 O O . GLU A 1 250 ? 8.773 8.625 27.453 1 69.06 250 GLU A O 1
ATOM 1933 N N . CYS A 1 251 ? 9.188 6.949 26.234 1 73.69 251 CYS A N 1
ATOM 1934 C CA . CYS A 1 251 ? 10.273 6.555 27.109 1 73.69 251 CYS A CA 1
ATOM 1935 C C . CYS A 1 251 ? 11.328 7.648 27.203 1 73.69 251 CYS A C 1
ATOM 1937 O O . CYS A 1 251 ? 11.938 7.852 28.25 1 73.69 251 CYS A O 1
ATOM 1939 N N . GLN A 1 252 ? 11.484 8.367 26.094 1 73.5 252 GLN A N 1
ATOM 1940 C CA . GLN A 1 252 ? 12.445 9.461 26.047 1 73.5 252 GLN A CA 1
ATOM 1941 C C . GLN A 1 252 ? 11.766 10.797 26.359 1 73.5 252 GLN A C 1
ATOM 1943 O O . GLN A 1 252 ? 12.367 11.672 26.984 1 73.5 252 GLN A O 1
ATOM 1948 N N . ASN A 1 253 ? 10.586 10.875 25.922 1 70.75 253 ASN A N 1
ATOM 1949 C CA . ASN A 1 253 ? 9.891 12.148 26.062 1 70.75 253 ASN A CA 1
ATOM 1950 C C . ASN A 1 253 ? 9.352 12.352 27.469 1 70.75 253 ASN A C 1
ATOM 1952 O O . ASN A 1 253 ? 9.18 13.484 27.922 1 70.75 253 ASN A O 1
ATOM 1956 N N . ASN A 1 254 ? 8.969 11.281 28.094 1 74.62 254 ASN A N 1
ATOM 1957 C CA . ASN A 1 254 ? 8.492 11.289 29.469 1 74.62 254 ASN A CA 1
ATOM 1958 C C . ASN A 1 254 ? 9.211 10.242 30.312 1 74.62 254 ASN A C 1
ATOM 1960 O O . ASN A 1 254 ? 8.586 9.328 30.844 1 74.62 254 ASN A O 1
ATOM 1964 N N . PRO A 1 255 ? 10.477 10.461 30.422 1 80.94 255 PRO A N 1
ATOM 1965 C CA . PRO A 1 255 ? 11.234 9.398 31.078 1 80.94 255 PRO A CA 1
ATOM 1966 C C . PRO A 1 255 ? 10.867 9.25 32.562 1 80.94 255 PRO A C 1
ATOM 1968 O O . PRO A 1 255 ? 11 8.164 33.125 1 80.94 255 PRO A O 1
ATOM 1971 N N . GLY A 1 256 ? 10.492 10.336 33.25 1 81.44 256 GLY A N 1
ATOM 1972 C CA . GLY A 1 256 ? 10.133 10.25 34.656 1 81.44 256 GLY A CA 1
ATOM 1973 C C . GLY A 1 256 ? 9.039 9.234 34.938 1 81.44 256 GLY A C 1
ATOM 1974 O O . GLY A 1 256 ? 9.195 8.383 35.812 1 81.44 256 GLY A O 1
ATOM 1975 N N . TYR A 1 257 ? 7.984 9.281 34.188 1 81.94 257 TYR A N 1
ATOM 1976 C CA . TYR A 1 257 ? 6.871 8.367 34.406 1 81.94 257 TYR A CA 1
ATOM 1977 C C . TYR A 1 257 ? 7.156 7.008 33.781 1 81.94 257 TYR A C 1
ATOM 1979 O O . TYR A 1 257 ? 6.891 5.969 34.375 1 81.94 257 TYR A O 1
ATOM 1987 N N . MET A 1 258 ? 7.73 7.051 32.656 1 80.56 258 MET A N 1
ATOM 1988 C CA . MET A 1 258 ? 7.902 5.828 31.891 1 80.56 258 MET A CA 1
ATOM 1989 C C . MET A 1 258 ? 9 4.953 32.5 1 80.56 258 MET A C 1
ATOM 1991 O O . MET A 1 258 ? 8.812 3.75 32.656 1 80.56 258 MET A O 1
ATOM 1995 N N . VAL A 1 259 ? 10.102 5.516 32.75 1 83.44 259 VAL A N 1
ATOM 1996 C CA . VAL A 1 259 ? 11.305 4.785 33.125 1 83.44 259 VAL A CA 1
ATOM 1997 C C . VAL A 1 259 ? 11.594 4.996 34.625 1 83.44 259 VAL A C 1
ATOM 1999 O O . VAL A 1 259 ? 11.789 4.031 35.375 1 83.44 259 VAL A O 1
ATOM 2002 N N . GLY A 1 260 ? 11.523 6.184 35 1 81.88 260 GLY A N 1
ATOM 2003 C CA . GLY A 1 260 ? 11.852 6.508 36.375 1 81.88 260 GLY A CA 1
ATOM 2004 C C . GLY A 1 260 ? 13.328 6.348 36.688 1 81.88 260 GLY A C 1
ATOM 2005 O O . GLY A 1 260 ? 14.18 6.59 35.844 1 81.88 260 GLY A O 1
ATOM 2006 N N . SER A 1 261 ? 13.695 6.102 38.031 1 79.12 261 SER A N 1
ATOM 2007 C CA . SER A 1 261 ? 15.055 5.918 38.5 1 79.12 261 SER A CA 1
ATOM 2008 C C . SER A 1 261 ? 15.188 4.605 39.281 1 79.12 261 SER A C 1
ATOM 2010 O O . SER A 1 261 ? 14.195 3.91 39.5 1 79.12 261 SER A O 1
ATOM 2012 N N . ALA A 1 262 ? 16.469 4.27 39.625 1 75.75 262 ALA A N 1
ATOM 2013 C CA . ALA A 1 262 ? 16.719 3.055 40.406 1 75.75 262 ALA A CA 1
ATOM 2014 C C . ALA A 1 262 ? 15.938 3.061 41.719 1 75.75 262 ALA A C 1
ATOM 2016 O O . ALA A 1 262 ? 15.469 2.016 42.188 1 75.75 262 ALA A O 1
ATOM 2017 N N . ASP A 1 263 ? 15.766 4.176 42.375 1 79.5 263 ASP A N 1
ATOM 2018 C CA . ASP A 1 263 ? 15.07 4.316 43.656 1 79.5 263 ASP A CA 1
ATOM 2019 C C . ASP A 1 263 ? 13.562 4.422 43.469 1 79.5 263 ASP A C 1
ATOM 2021 O O . ASP A 1 263 ? 12.789 4.07 44.344 1 79.5 263 ASP A O 1
ATOM 2025 N N . ARG A 1 264 ? 13.156 4.895 42.344 1 79.56 264 ARG A N 1
ATOM 2026 C CA . ARG A 1 264 ? 11.742 5.039 42 1 79.56 264 ARG A CA 1
ATOM 2027 C C . ARG A 1 264 ? 11.477 4.602 40.562 1 79.56 264 ARG A C 1
ATOM 2029 O O . ARG A 1 264 ? 11.383 5.434 39.656 1 79.56 264 ARG A O 1
ATOM 2036 N N . PRO A 1 265 ? 11.305 3.346 40.344 1 81.81 265 PRO A N 1
ATOM 2037 C CA . PRO A 1 265 ? 11.102 2.838 39 1 81.81 265 PRO A CA 1
ATOM 2038 C C . PRO A 1 265 ? 9.812 3.355 38.344 1 81.81 265 PRO A C 1
ATOM 2040 O O . PRO A 1 265 ? 8.805 3.537 39.062 1 81.81 265 PRO A O 1
ATOM 2043 N N . GLY A 1 266 ? 9.859 3.596 37.062 1 81.38 266 GLY A N 1
ATOM 2044 C CA . GLY A 1 266 ? 8.719 4.109 36.312 1 81.38 266 GLY A CA 1
ATOM 2045 C C . GLY A 1 266 ? 7.664 3.051 36.031 1 81.38 266 GLY A C 1
ATOM 2046 O O . GLY A 1 266 ? 7.832 1.887 36.406 1 81.38 266 GLY A O 1
ATOM 2047 N N . ALA A 1 267 ? 6.621 3.52 35.438 1 81.25 267 ALA A N 1
ATOM 2048 C CA . ALA A 1 267 ? 5.434 2.686 35.25 1 81.25 267 ALA A CA 1
ATOM 2049 C C . ALA A 1 267 ? 5.582 1.777 34.062 1 81.25 267 ALA A C 1
ATOM 2051 O O . ALA A 1 267 ? 4.836 0.806 33.906 1 81.25 267 ALA A O 1
ATOM 2052 N N . CYS A 1 268 ? 6.637 2.047 33.219 1 79.38 268 CYS A N 1
ATOM 2053 C CA . CYS A 1 268 ? 6.672 1.352 31.938 1 79.38 268 CYS A CA 1
ATOM 2054 C C . CYS A 1 268 ? 8.047 0.753 31.688 1 79.38 268 CYS A C 1
ATOM 2056 O O . CYS A 1 268 ? 8.609 0.929 30.609 1 79.38 268 CYS A O 1
ATOM 2058 N N . LEU A 1 269 ? 8.523 0.029 32.656 1 78.38 269 LEU A N 1
ATOM 2059 C CA . LEU A 1 269 ? 9.883 -0.496 32.594 1 78.38 269 LEU A CA 1
ATOM 2060 C C . LEU A 1 269 ? 10 -1.562 31.5 1 78.38 269 LEU A C 1
ATOM 2062 O O . LEU A 1 269 ? 10.969 -1.585 30.75 1 78.38 269 LEU A O 1
ATOM 2066 N N . LEU A 1 270 ? 9.039 -2.334 31.469 1 75.06 270 LEU A N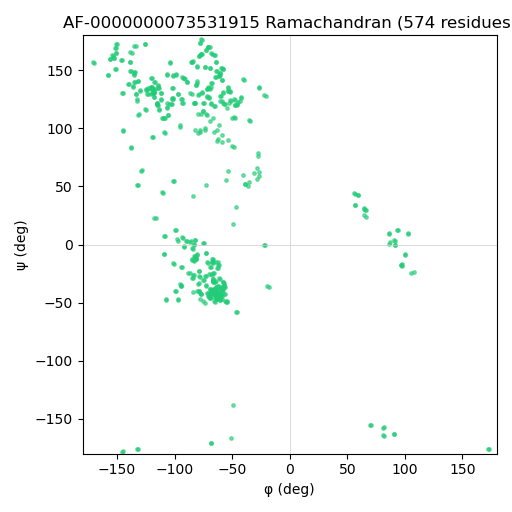 1
ATOM 2067 C CA . LEU A 1 270 ? 9.07 -3.404 30.484 1 75.06 270 LEU A CA 1
ATOM 2068 C C . LEU A 1 270 ? 9.016 -2.838 29.062 1 75.06 270 LEU A C 1
ATOM 2070 O O . LEU A 1 270 ? 9.867 -3.162 28.234 1 75.06 270 LEU A O 1
ATOM 2074 N N . SER A 1 271 ? 8.117 -1.989 28.891 1 70.19 271 SER A N 1
ATOM 2075 C CA . SER A 1 271 ? 7.918 -1.43 27.562 1 70.19 271 SER A CA 1
ATOM 2076 C C . SER A 1 271 ? 9.094 -0.554 27.141 1 70.19 271 SER A C 1
ATOM 2078 O O . SER A 1 271 ? 9.398 -0.434 25.953 1 70.19 271 SER A O 1
ATOM 2080 N N . CYS A 1 272 ? 9.836 0.018 28.094 1 72.88 272 CYS A N 1
ATOM 2081 C CA . CYS A 1 272 ? 10.945 0.913 27.797 1 72.88 272 CYS A CA 1
ATOM 2082 C C . CYS A 1 272 ? 12.273 0.167 27.859 1 72.88 272 CYS A C 1
ATOM 2084 O O . CYS A 1 272 ? 13.336 0.771 27.703 1 72.88 272 CYS A O 1
ATOM 2086 N N . GLY A 1 273 ? 12.156 -1.078 28.062 1 72.44 273 GLY A N 1
ATOM 2087 C CA . GLY A 1 273 ? 13.344 -1.911 28.109 1 72.44 273 GLY A CA 1
ATOM 2088 C C . GLY A 1 273 ? 14.273 -1.573 29.266 1 72.44 273 GLY A C 1
ATOM 2089 O O . GLY A 1 273 ? 15.492 -1.65 29.125 1 72.44 273 GLY A O 1
ATOM 2090 N N . ARG A 1 274 ? 13.773 -1.056 30.219 1 75.69 274 ARG A N 1
ATOM 2091 C CA . ARG A 1 274 ? 14.602 -0.641 31.359 1 75.69 274 ARG A CA 1
ATOM 2092 C C . ARG A 1 274 ? 14.336 -1.514 32.562 1 75.69 274 ARG A C 1
ATOM 2094 O O . ARG A 1 274 ? 14.195 -1.005 33.688 1 75.69 274 ARG A O 1
ATOM 2101 N N . CYS A 1 275 ? 14.281 -2.66 32.312 1 71.38 275 CYS A N 1
ATOM 2102 C CA . CYS A 1 275 ? 14.055 -3.621 33.406 1 71.38 275 CYS A CA 1
ATOM 2103 C C . CYS A 1 275 ? 15.234 -3.654 34.344 1 71.38 275 CYS A C 1
ATOM 2105 O O . CYS A 1 275 ? 15.141 -4.23 35.438 1 71.38 275 CYS A O 1
ATOM 2107 N N . ASP A 1 276 ? 16.266 -3.146 34 1 72.88 276 ASP A N 1
ATOM 2108 C CA . ASP A 1 276 ? 17.422 -3.021 34.875 1 72.88 276 ASP A CA 1
ATOM 2109 C C . ASP A 1 276 ? 17.109 -2.16 36.094 1 72.88 276 ASP A C 1
ATOM 2111 O O . ASP A 1 276 ? 17.828 -2.213 37.094 1 72.88 276 ASP A O 1
ATOM 2115 N N . LEU A 1 277 ? 16.047 -1.404 36 1 72.06 277 LEU A N 1
ATOM 2116 C CA . LEU A 1 277 ? 15.68 -0.505 37.062 1 72.06 277 LEU A CA 1
ATOM 2117 C C . LEU A 1 277 ? 14.695 -1.178 38.031 1 72.06 277 LEU A C 1
ATOM 2119 O O . LEU A 1 277 ? 14.242 -0.56 39 1 72.06 277 LEU A O 1
ATOM 2123 N N . MET A 1 278 ? 14.484 -2.391 37.781 1 72.31 278 MET A N 1
ATOM 2124 C CA . MET A 1 278 ? 13.633 -3.123 38.719 1 72.31 278 MET A CA 1
ATOM 2125 C C . MET A 1 278 ? 14.32 -3.295 40.062 1 72.31 278 MET A C 1
ATOM 2127 O O . MET A 1 278 ? 15.539 -3.479 40.125 1 72.31 278 MET A O 1
ATOM 2131 N N . PRO A 1 279 ? 13.414 -3.096 41.062 1 63.12 279 PRO A N 1
ATOM 2132 C CA . PRO A 1 279 ? 14.047 -3.375 42.344 1 63.12 279 PRO A CA 1
ATOM 2133 C C . PRO A 1 279 ? 14.547 -4.812 42.469 1 63.12 279 PRO A C 1
ATOM 2135 O O . PRO A 1 279 ? 13.938 -5.727 41.906 1 63.12 279 PRO A O 1
ATOM 2138 N N . SER A 1 280 ? 15.711 -5.043 42.719 1 53.56 280 SER A N 1
ATOM 2139 C CA . SER A 1 280 ? 16.266 -6.363 43 1 53.56 280 SER A CA 1
ATOM 2140 C C . SER A 1 280 ? 15.422 -7.121 44.031 1 53.56 280 SER A C 1
ATOM 2142 O O . SER A 1 280 ? 14.922 -6.531 45 1 53.56 280 SER A O 1
ATOM 2144 N N . ALA A 1 281 ? 14.945 -8.297 43.812 1 44.5 281 ALA A N 1
ATOM 2145 C CA . ALA A 1 281 ? 14.406 -9.141 44.875 1 44.5 281 ALA A CA 1
ATOM 2146 C C . ALA A 1 281 ? 15.367 -9.219 46.062 1 44.5 281 ALA A C 1
ATOM 2148 O O . ALA A 1 281 ? 16.078 -10.211 46.219 1 44.5 281 ALA A O 1
ATOM 2149 N N . ARG A 1 282 ? 16.25 -8.398 46.188 1 36.25 282 ARG A N 1
ATOM 2150 C CA . ARG A 1 282 ? 17.094 -8.727 47.344 1 36.25 282 ARG A CA 1
ATOM 2151 C C . ARG A 1 282 ? 16.25 -9.016 48.594 1 36.25 282 ARG A C 1
ATOM 2153 O O . ARG A 1 282 ? 15.047 -8.758 48.594 1 36.25 282 ARG A O 1
ATOM 2160 N N . SER A 1 283 ? 16.812 -8.43 49.75 1 36.19 283 SER A N 1
ATOM 2161 C CA . SER A 1 283 ? 17.141 -8.844 51.125 1 36.19 283 SER A CA 1
ATOM 2162 C C . SER A 1 283 ? 15.93 -8.75 52.031 1 36.19 283 SER A C 1
ATOM 2164 O O . SER A 1 283 ? 15.672 -7.691 52.625 1 36.19 283 SER A O 1
ATOM 2166 N N . ARG A 1 284 ? 14.75 -9.109 51.688 1 31.77 284 ARG A N 1
ATOM 2167 C CA . ARG A 1 284 ? 14.016 -9.32 52.938 1 31.77 284 ARG A CA 1
ATOM 2168 C C . ARG A 1 284 ? 14.734 -10.32 53.844 1 31.77 284 ARG A C 1
ATOM 2170 O O . ARG A 1 284 ? 14.586 -11.531 53.656 1 31.77 284 ARG A O 1
ATOM 2177 N N . LYS A 1 285 ? 15.992 -10.141 54.219 1 31.59 285 LYS A N 1
ATOM 2178 C CA . LYS A 1 285 ? 16.312 -10.789 55.469 1 31.59 285 LYS A CA 1
ATOM 2179 C C . LYS A 1 285 ? 15.32 -10.391 56.562 1 31.59 285 LYS A C 1
ATOM 2181 O O . LYS A 1 285 ? 14.945 -9.219 56.688 1 31.59 285 LYS A O 1
ATOM 2186 N N . LEU A 1 286 ? 14.586 -11.453 57.188 1 32.94 286 LEU A N 1
ATOM 2187 C CA . LEU A 1 286 ? 13.867 -11.586 58.438 1 32.94 286 LEU A CA 1
ATOM 2188 C C . LEU A 1 286 ? 14.562 -10.797 59.562 1 32.94 286 LEU A C 1
ATOM 2190 O O . LEU A 1 286 ? 15.672 -11.141 59.969 1 32.94 286 LEU A O 1
ATOM 2194 N N . GLY A 1 287 ? 14.836 -9.57 59.438 1 25.11 287 GLY A N 1
ATOM 2195 C CA . GLY A 1 287 ? 15.141 -8.984 60.719 1 25.11 287 GLY A CA 1
ATOM 2196 C C . GLY A 1 287 ? 14.102 -9.281 61.781 1 25.11 287 GLY A C 1
ATOM 2197 O O . GLY A 1 287 ? 12.922 -8.953 61.625 1 25.11 287 GLY A O 1
ATOM 2198 N N . GLY A 1 288 ? 14.305 -10.602 62.469 1 25.92 288 GLY A N 1
ATOM 2199 C CA . GLY A 1 288 ? 13.906 -10.984 63.812 1 25.92 288 GLY A CA 1
ATOM 2200 C C . GLY A 1 288 ? 14.086 -9.875 64.812 1 25.92 288 GLY A C 1
ATOM 2201 O O . GLY A 1 288 ? 15.211 -9.555 65.188 1 25.92 288 GLY A O 1
ATOM 2202 N N . ALA A 1 289 ? 13.609 -8.633 64.688 1 20.81 289 ALA A N 1
ATOM 2203 C CA . ALA A 1 289 ? 13.211 -8.117 66 1 20.81 289 ALA A CA 1
ATOM 2204 C C . ALA A 1 289 ? 11.836 -8.648 66.375 1 20.81 289 ALA A C 1
ATOM 2206 O O . ALA A 1 289 ? 10.977 -8.875 65.5 1 20.81 289 ALA A O 1
ATOM 2207 N N . MET B 1 1 ? -2.205 1.55 -15.562 1 91.06 1 MET B N 1
ATOM 2208 C CA . MET B 1 1 ? -2.615 0.587 -14.547 1 91.06 1 MET B CA 1
ATOM 2209 C C . MET B 1 1 ? -4.137 0.502 -14.461 1 91.06 1 MET B C 1
ATOM 2211 O O . MET B 1 1 ? -4.824 1.52 -14.555 1 91.06 1 MET B O 1
ATOM 2215 N N . THR B 1 2 ? -4.621 -0.762 -14.336 1 95.5 2 THR B N 1
ATOM 2216 C CA . THR B 1 2 ? -6.051 -1.038 -14.227 1 95.5 2 THR B CA 1
ATOM 2217 C C . THR B 1 2 ? -6.367 -1.745 -12.914 1 95.5 2 THR B C 1
ATOM 2219 O O . THR B 1 2 ? -5.652 -2.664 -12.508 1 95.5 2 THR B O 1
ATOM 2222 N N . VAL B 1 3 ? -7.426 -1.253 -12.305 1 97.56 3 VAL B N 1
ATOM 2223 C CA . VAL B 1 3 ? -7.891 -1.938 -11.102 1 97.56 3 VAL B CA 1
ATOM 2224 C C . VAL B 1 3 ? -8.773 -3.121 -11.5 1 97.56 3 VAL B C 1
ATOM 2226 O O . VAL B 1 3 ? -9.812 -2.941 -12.133 1 97.56 3 VAL B O 1
ATOM 2229 N N . LEU B 1 4 ? -8.406 -4.305 -11.086 1 97.88 4 LEU B N 1
ATOM 2230 C CA . LEU B 1 4 ? -9.195 -5.488 -11.398 1 97.88 4 LEU B CA 1
ATOM 2231 C C . LEU B 1 4 ? -10.164 -5.805 -10.266 1 97.88 4 LEU B C 1
ATOM 2233 O O . LEU B 1 4 ? -11.266 -6.312 -10.508 1 97.88 4 LEU B O 1
ATOM 2237 N N . SER B 1 5 ? -9.727 -5.574 -9.102 1 97.69 5 SER B N 1
ATOM 2238 C CA . SER B 1 5 ? -10.531 -5.82 -7.91 1 97.69 5 SER B CA 1
ATOM 2239 C C . SER B 1 5 ? -10.039 -4.984 -6.734 1 97.69 5 SER B C 1
ATOM 2241 O O . SER B 1 5 ? -8.836 -4.773 -6.57 1 97.69 5 SER B O 1
ATOM 2243 N N . TRP B 1 6 ? -10.945 -4.535 -5.863 1 96.44 6 TRP B N 1
ATOM 2244 C CA . TRP B 1 6 ? -10.57 -3.824 -4.645 1 96.44 6 TRP B CA 1
ATOM 2245 C C . TRP B 1 6 ? -10.633 -4.75 -3.434 1 96.44 6 TRP B C 1
ATOM 2247 O O . TRP B 1 6 ? -10.109 -4.422 -2.365 1 96.44 6 TRP B O 1
ATOM 2257 N N . SER B 1 7 ? -11.305 -5.898 -3.586 1 92.06 7 SER B N 1
ATOM 2258 C CA . SER B 1 7 ? -11.398 -6.887 -2.518 1 92.06 7 SER B CA 1
ATOM 2259 C C . SER B 1 7 ? -11.391 -8.305 -3.078 1 92.06 7 SER B C 1
ATOM 2261 O O . SER B 1 7 ? -12.438 -8.82 -3.48 1 92.06 7 SER B O 1
ATOM 2263 N N . PRO B 1 8 ? -10.258 -8.945 -3.07 1 96 8 PRO B N 1
ATOM 2264 C CA . PRO B 1 8 ? -8.93 -8.43 -2.717 1 96 8 PRO B CA 1
ATOM 2265 C C . PRO B 1 8 ? -8.43 -7.367 -3.688 1 96 8 PRO B C 1
ATOM 2267 O O . PRO B 1 8 ? -9 -7.199 -4.77 1 96 8 PRO B O 1
ATOM 2270 N N . ARG B 1 9 ? -7.426 -6.637 -3.227 1 97.62 9 ARG B N 1
ATOM 2271 C CA . ARG B 1 9 ? -6.844 -5.613 -4.094 1 97.62 9 ARG B CA 1
ATOM 2272 C C . ARG B 1 9 ? -5.965 -6.246 -5.168 1 97.62 9 ARG B C 1
ATOM 2274 O O . ARG B 1 9 ? -4.953 -6.875 -4.855 1 97.62 9 ARG B O 1
ATOM 2281 N N . ILE B 1 10 ? -6.367 -6.109 -6.406 1 98.62 10 ILE B N 1
ATOM 2282 C CA . ILE B 1 10 ? -5.68 -6.68 -7.562 1 98.62 10 ILE B CA 1
ATOM 2283 C C . ILE B 1 10 ? -5.551 -5.625 -8.656 1 98.62 10 ILE B C 1
ATOM 2285 O O . ILE B 1 10 ? -6.543 -5.02 -9.062 1 98.62 10 ILE B O 1
ATOM 2289 N N . PHE B 1 11 ? -4.324 -5.469 -9.156 1 98.69 11 PHE B N 1
ATOM 2290 C CA . PHE B 1 11 ? -4.035 -4.434 -10.141 1 98.69 11 PHE B CA 1
ATOM 2291 C C . PHE B 1 11 ? -3.262 -5.008 -11.32 1 98.69 11 PHE B C 1
ATOM 2293 O O . PHE B 1 11 ? -2.373 -5.844 -11.141 1 98.69 11 PHE B O 1
ATOM 2300 N N . LEU B 1 12 ? -3.605 -4.551 -12.484 1 98.69 12 LEU B N 1
ATOM 2301 C CA . LEU B 1 12 ? -2.898 -4.941 -13.703 1 98.69 12 LEU B CA 1
ATOM 2302 C C . LEU B 1 12 ? -2.127 -3.762 -14.289 1 98.69 12 LEU B C 1
ATOM 2304 O O . LEU B 1 12 ? -2.68 -2.67 -14.445 1 98.69 12 LEU B O 1
ATOM 2308 N N . PHE B 1 13 ? -0.836 -3.898 -14.5 1 98.56 13 PHE B N 1
ATOM 2309 C CA . PHE B 1 13 ? 0.005 -2.945 -15.219 1 98.56 13 PHE B CA 1
ATOM 2310 C C . PHE B 1 13 ? 0.453 -3.516 -16.562 1 98.56 13 PHE B C 1
ATOM 2312 O O . PHE B 1 13 ? 1.336 -4.375 -16.609 1 98.56 13 PHE B O 1
ATOM 2319 N N . SER B 1 14 ? -0.076 -3.004 -17.656 1 98.25 14 SER B N 1
ATOM 2320 C CA . SER B 1 14 ? 0.253 -3.486 -18.984 1 98.25 14 SER B CA 1
ATOM 2321 C C . SER B 1 14 ? 1.627 -2.994 -19.438 1 98.25 14 SER B C 1
ATOM 2323 O O . SER B 1 14 ? 1.946 -1.812 -19.281 1 98.25 14 SER B O 1
ATOM 2325 N N . ARG B 1 15 ? 2.408 -3.908 -19.906 1 98.06 15 ARG B N 1
ATOM 2326 C CA . ARG B 1 15 ? 3.74 -3.637 -20.438 1 98.06 15 ARG B CA 1
ATOM 2327 C C . ARG B 1 15 ? 4.629 -2.992 -19.391 1 98.06 15 ARG B C 1
ATOM 2329 O O . ARG B 1 15 ? 5.277 -1.976 -19.641 1 98.06 15 ARG B O 1
ATOM 2336 N N . PHE B 1 16 ? 4.512 -3.518 -18.297 1 98.56 16 PHE B N 1
ATOM 2337 C CA . PHE B 1 16 ? 5.379 -3.117 -17.203 1 98.56 16 PHE B CA 1
ATOM 2338 C C . PHE B 1 16 ? 6.84 -3.402 -17.531 1 98.56 16 PHE B C 1
ATOM 2340 O O . PHE B 1 16 ? 7.719 -2.586 -17.25 1 98.56 16 PHE B O 1
ATOM 2347 N N . LEU B 1 17 ? 7.082 -4.566 -18.062 1 98.81 17 LEU B N 1
ATOM 2348 C CA . LEU B 1 17 ? 8.414 -4.938 -18.531 1 98.81 17 LEU B CA 1
ATOM 2349 C C . LEU B 1 17 ? 8.523 -4.754 -20.047 1 98.81 17 LEU B C 1
ATOM 2351 O O . LEU B 1 17 ? 7.57 -5.016 -20.781 1 98.81 17 LEU B O 1
ATOM 2355 N N . SER B 1 18 ? 9.719 -4.383 -20.422 1 98.69 18 SER B N 1
ATOM 2356 C CA . SER B 1 18 ? 10.008 -4.41 -21.859 1 98.69 18 SER B CA 1
ATOM 2357 C C . SER B 1 18 ? 10.258 -5.832 -22.344 1 98.69 18 SER B C 1
ATOM 2359 O O . SER B 1 18 ? 10.539 -6.73 -21.531 1 98.69 18 SER B O 1
ATOM 2361 N N . ASP B 1 19 ? 10.188 -5.996 -23.703 1 98.44 19 ASP B N 1
ATOM 2362 C CA . ASP B 1 19 ? 10.492 -7.301 -24.281 1 98.44 19 ASP B CA 1
ATOM 2363 C C . ASP B 1 19 ? 11.914 -7.73 -23.922 1 98.44 19 ASP B C 1
ATOM 2365 O O . ASP B 1 19 ? 12.164 -8.906 -23.641 1 98.44 19 ASP B O 1
ATOM 2369 N N . GLU B 1 20 ? 12.789 -6.762 -23.922 1 98.69 20 GLU B N 1
ATOM 2370 C CA . GLU B 1 20 ? 14.195 -7.047 -23.625 1 98.69 20 GLU B CA 1
ATOM 2371 C C . GLU B 1 20 ? 14.375 -7.516 -22.188 1 98.69 20 GLU B C 1
ATOM 2373 O O . GLU B 1 20 ? 15.18 -8.414 -21.922 1 98.69 20 GLU B O 1
ATOM 2378 N N . GLU B 1 21 ? 13.68 -6.906 -21.297 1 98.88 21 GLU B N 1
ATOM 2379 C CA . GLU B 1 21 ? 13.75 -7.316 -19.891 1 98.88 21 GLU B CA 1
ATOM 2380 C C . GLU B 1 21 ? 13.203 -8.727 -19.703 1 98.88 21 GLU B C 1
ATOM 2382 O O . GLU B 1 21 ? 13.781 -9.531 -18.969 1 98.88 21 GLU B O 1
ATOM 2387 N N . CYS B 1 22 ? 12.102 -9.039 -20.375 1 98.81 22 CYS B N 1
ATOM 2388 C CA . CYS B 1 22 ? 11.531 -10.383 -20.312 1 98.81 22 CYS B CA 1
ATOM 2389 C C . CYS B 1 22 ? 12.516 -11.422 -20.828 1 98.81 22 CYS B C 1
ATOM 2391 O O . CYS B 1 22 ? 12.766 -12.438 -20.172 1 98.81 22 CYS B O 1
ATOM 2393 N N . ASP B 1 23 ? 13.094 -11.141 -21.953 1 98.69 23 ASP B N 1
ATOM 2394 C CA . ASP B 1 23 ? 14.047 -12.062 -22.562 1 98.69 23 ASP B CA 1
ATOM 2395 C C . ASP B 1 23 ? 15.266 -12.266 -21.672 1 98.69 23 ASP B C 1
ATOM 2397 O O . ASP B 1 23 ? 15.789 -13.375 -21.578 1 98.69 23 ASP B O 1
ATOM 2401 N N . HIS B 1 24 ? 15.711 -11.188 -21.062 1 98.75 24 HIS B N 1
ATOM 2402 C CA . HIS B 1 24 ? 16.859 -11.258 -20.156 1 98.75 24 HIS B CA 1
ATOM 2403 C C . HIS B 1 24 ? 16.609 -12.211 -19 1 98.75 24 HIS B C 1
ATOM 2405 O O . HIS B 1 24 ? 17.438 -13.062 -18.703 1 98.75 24 HIS B O 1
ATOM 2411 N N . LEU B 1 25 ? 15.453 -12.094 -18.375 1 98.56 25 LEU B N 1
ATOM 2412 C CA . LEU B 1 25 ? 15.125 -12.945 -17.234 1 98.56 25 LEU B CA 1
ATOM 2413 C C . LEU B 1 25 ? 15.016 -14.406 -17.656 1 98.56 25 LEU B C 1
ATOM 2415 O O . LEU B 1 25 ? 15.516 -15.297 -16.969 1 98.56 25 LEU B O 1
ATOM 2419 N N . VAL B 1 26 ? 14.391 -14.648 -18.797 1 98.06 26 VAL B N 1
ATOM 2420 C CA . VAL B 1 26 ? 14.219 -16.016 -19.281 1 98.06 26 VAL B CA 1
ATOM 2421 C C . VAL B 1 26 ? 15.578 -16.625 -19.578 1 98.06 26 VAL B C 1
ATOM 2423 O O . VAL B 1 26 ? 15.859 -17.766 -19.172 1 98.06 26 VAL B O 1
ATOM 2426 N N . ALA B 1 27 ? 16.406 -15.898 -20.266 1 97.69 27 ALA B N 1
ATOM 2427 C CA . ALA B 1 27 ? 17.719 -16.391 -20.656 1 97.69 27 ALA B CA 1
ATOM 2428 C C . ALA B 1 27 ? 18.562 -16.719 -19.438 1 97.69 27 ALA B C 1
ATOM 2430 O O . ALA B 1 27 ? 19.266 -17.719 -19.406 1 97.69 27 ALA B O 1
ATOM 2431 N N . LYS B 1 28 ? 18.516 -15.875 -18.484 1 96.75 28 LYS B N 1
ATOM 2432 C CA . LYS B 1 28 ? 19.328 -16.047 -17.297 1 96.75 28 LYS B CA 1
ATOM 2433 C C . LYS B 1 28 ? 18.812 -17.172 -16.422 1 96.75 28 LYS B C 1
ATOM 2435 O O . LYS B 1 28 ? 19.578 -17.875 -15.758 1 96.75 28 LYS B O 1
ATOM 2440 N N . ALA B 1 29 ? 17.531 -17.328 -16.375 1 95.31 29 ALA B N 1
ATOM 2441 C CA . ALA B 1 29 ? 16.922 -18.359 -15.531 1 95.31 29 ALA B CA 1
ATOM 2442 C C . ALA B 1 29 ? 17.094 -19.734 -16.156 1 95.31 29 ALA B C 1
ATOM 2444 O O . ALA B 1 29 ? 17.141 -20.75 -15.438 1 95.31 29 ALA B O 1
ATOM 2445 N N . GLY B 1 30 ? 17.156 -19.891 -17.438 1 91.06 30 GLY B N 1
ATOM 2446 C CA . GLY B 1 30 ? 17.125 -21.141 -18.188 1 91.06 30 GLY B CA 1
ATOM 2447 C C . GLY B 1 30 ? 18.047 -22.203 -17.625 1 91.06 30 GLY B C 1
ATOM 2448 O O . GLY B 1 30 ? 17.594 -23.281 -17.25 1 91.06 30 GLY B O 1
ATOM 2449 N N . PRO B 1 31 ? 19.281 -21.922 -17.531 1 89.31 31 PRO B N 1
ATOM 2450 C CA . PRO B 1 31 ? 20.25 -22.938 -17.062 1 89.31 31 PRO B CA 1
ATOM 2451 C C . PRO B 1 31 ? 19.953 -23.406 -15.648 1 89.31 31 PRO B C 1
ATOM 2453 O O . PRO B 1 31 ? 20.266 -24.562 -15.305 1 89.31 31 PRO B O 1
ATOM 2456 N N . ARG B 1 32 ? 19.375 -22.609 -14.828 1 87.25 32 ARG B N 1
ATOM 2457 C CA . ARG B 1 32 ? 19.125 -22.922 -13.422 1 87.25 32 ARG B CA 1
ATOM 2458 C C . ARG B 1 32 ? 17.828 -23.703 -13.258 1 87.25 32 ARG B C 1
ATOM 2460 O O . ARG B 1 32 ? 17.641 -24.375 -12.25 1 87.25 32 ARG B O 1
ATOM 2467 N N . LEU B 1 33 ? 16.906 -23.484 -14.148 1 84.81 33 LEU B N 1
ATOM 2468 C CA . LEU B 1 33 ? 15.648 -24.234 -14.133 1 84.81 33 LEU B CA 1
ATOM 2469 C C . LEU B 1 33 ? 15.875 -25.688 -14.508 1 84.81 33 LEU B C 1
ATOM 2471 O O . LEU B 1 33 ? 15.219 -26.578 -13.977 1 84.81 33 LEU B O 1
ATOM 2475 N N . THR B 1 34 ? 16.703 -25.984 -15.398 1 68.25 34 THR B N 1
ATOM 2476 C CA . THR B 1 34 ? 17.031 -27.328 -15.867 1 68.25 34 THR B CA 1
ATOM 2477 C C . THR B 1 34 ? 17.719 -28.141 -14.766 1 68.25 34 THR B C 1
ATOM 2479 O O . THR B 1 34 ? 17.422 -29.328 -14.586 1 68.25 34 THR B O 1
ATOM 2482 N N . ARG B 1 35 ? 18.391 -27.5 -14.008 1 53.75 35 ARG B N 1
ATOM 2483 C CA . ARG B 1 35 ? 19.125 -28.203 -12.961 1 53.75 35 ARG B CA 1
ATOM 2484 C C . ARG B 1 35 ? 18.188 -28.609 -11.82 1 53.75 35 ARG B C 1
ATOM 2486 O O . ARG B 1 35 ? 18.312 -29.703 -11.281 1 53.75 35 ARG B O 1
ATOM 2493 N N . SER B 1 36 ? 17.312 -27.734 -11.43 1 51.28 36 SER B N 1
ATOM 2494 C CA . SER B 1 36 ? 16.375 -28.047 -10.352 1 51.28 36 SER B CA 1
ATOM 2495 C C . SER B 1 36 ? 15.43 -29.172 -10.742 1 51.28 36 SER B C 1
ATOM 2497 O O . SER B 1 36 ? 15.016 -29.969 -9.891 1 51.28 36 SER B O 1
ATOM 2499 N N . GLY B 1 37 ? 15.094 -29.25 -12.047 1 47.94 37 GLY B N 1
ATOM 2500 C CA . GLY B 1 37 ? 14.242 -30.312 -12.562 1 47.94 37 GLY B CA 1
ATOM 2501 C C . GLY B 1 37 ? 14.93 -31.672 -12.594 1 47.94 37 GLY B C 1
ATOM 2502 O O . GLY B 1 37 ? 14.312 -32.688 -12.305 1 47.94 37 GLY B O 1
ATOM 2503 N N . VAL B 1 38 ? 16.203 -31.688 -13.016 1 42.19 38 VAL B N 1
ATOM 2504 C CA . VAL B 1 38 ? 16.969 -32.938 -13.094 1 42.19 38 VAL B CA 1
ATOM 2505 C C . VAL B 1 38 ? 17.219 -33.469 -11.695 1 42.19 38 VAL B C 1
ATOM 2507 O O . VAL B 1 38 ? 17.156 -34.688 -11.461 1 42.19 38 VAL B O 1
ATOM 2510 N N . VAL B 1 39 ? 17.625 -32.531 -10.828 1 44.69 39 VAL B N 1
ATOM 2511 C CA . VAL B 1 39 ? 17.906 -33 -9.484 1 44.69 39 VAL B CA 1
ATOM 2512 C C . VAL B 1 39 ? 16.672 -33.688 -8.906 1 44.69 39 VAL B C 1
ATOM 2514 O O . VAL B 1 39 ? 16.781 -34.688 -8.195 1 44.69 39 VAL B O 1
ATOM 2517 N N . ASP B 1 40 ? 15.57 -33.156 -9.289 1 44.22 40 ASP B N 1
ATOM 2518 C CA . ASP B 1 40 ? 14.352 -33.781 -8.789 1 44.22 40 ASP B CA 1
ATOM 2519 C C . ASP B 1 40 ? 14.188 -35.188 -9.375 1 44.22 40 ASP B C 1
ATOM 2521 O O . ASP B 1 40 ? 13.664 -36.094 -8.711 1 44.22 40 ASP B O 1
ATOM 2525 N N . THR B 1 41 ? 14.672 -35.375 -10.625 1 39.25 41 THR B N 1
ATOM 2526 C CA . THR B 1 41 ? 14.5 -36.688 -11.273 1 39.25 41 THR B CA 1
ATOM 2527 C C . THR B 1 41 ? 15.531 -37.688 -10.75 1 39.25 41 THR B C 1
ATOM 2529 O O . THR B 1 41 ? 15.281 -38.875 -10.742 1 39.25 41 THR B O 1
ATOM 2532 N N . GLU B 1 42 ? 16.75 -37.344 -10.523 1 41.75 42 GLU B N 1
ATOM 2533 C CA . GLU B 1 42 ? 17.734 -38.375 -10.164 1 41.75 42 GLU B CA 1
ATOM 2534 C C . GLU B 1 42 ? 17.578 -38.781 -8.703 1 41.75 42 GLU B C 1
ATOM 2536 O O . GLU B 1 42 ? 18.094 -39.812 -8.297 1 41.75 42 GLU B O 1
ATOM 2541 N N . LYS B 1 43 ? 17.453 -37.844 -7.742 1 43.47 43 LYS B N 1
ATOM 2542 C CA . LYS B 1 43 ? 17.25 -38.438 -6.418 1 43.47 43 LYS B CA 1
ATOM 2543 C C . LYS B 1 43 ? 15.961 -39.25 -6.371 1 43.47 43 LYS B C 1
ATOM 2545 O O . LYS B 1 43 ? 14.914 -38.812 -6.844 1 43.47 43 LYS B O 1
ATOM 2550 N N . GLY B 1 44 ? 15.922 -40.5 -6.645 1 36.59 44 GLY B N 1
ATOM 2551 C CA . GLY B 1 44 ? 14.906 -41.531 -6.445 1 36.59 44 GLY B CA 1
ATOM 2552 C C . GLY B 1 44 ? 13.867 -41.125 -5.406 1 36.59 44 GLY B C 1
ATOM 2553 O O . GLY B 1 44 ? 13.086 -41.969 -4.961 1 36.59 44 GLY B O 1
ATOM 2554 N N . GLY B 1 45 ? 14.336 -40.406 -4.344 1 35.44 45 GLY B N 1
ATOM 2555 C CA . GLY B 1 45 ? 13.227 -40.062 -3.469 1 35.44 45 GLY B CA 1
ATOM 2556 C C . GLY B 1 45 ? 12.109 -39.344 -4.191 1 35.44 45 GLY B C 1
ATOM 2557 O O . GLY B 1 45 ? 12.336 -38.719 -5.234 1 35.44 45 GLY B O 1
ATOM 2558 N N . GLY B 1 46 ? 10.875 -39.938 -4.246 1 32.38 46 GLY B N 1
ATOM 2559 C CA . GLY B 1 46 ? 9.641 -39.438 -4.844 1 32.38 46 GLY B CA 1
ATOM 2560 C C . GLY B 1 46 ? 9.555 -37.938 -4.891 1 32.38 46 GLY B C 1
ATOM 2561 O O . GLY B 1 46 ? 9.508 -37.281 -3.852 1 32.38 46 GLY B O 1
ATOM 2562 N N . GLU B 1 47 ? 10.461 -37.312 -5.52 1 35.5 47 GLU B N 1
ATOM 2563 C CA . GLU B 1 47 ? 10.109 -35.938 -5.797 1 35.5 47 GLU B CA 1
ATOM 2564 C C . GLU B 1 47 ? 8.594 -35.75 -5.879 1 35.5 47 GLU B C 1
ATOM 2566 O O . GLU B 1 47 ? 7.949 -36.281 -6.789 1 35.5 47 GLU B O 1
ATOM 2571 N N . SER B 1 48 ? 7.969 -35.969 -4.918 1 33.56 48 SER B N 1
ATOM 2572 C CA . SER B 1 48 ? 6.551 -35.625 -4.816 1 33.56 48 SER B CA 1
ATOM 2573 C C . SER B 1 48 ? 6.238 -34.312 -5.547 1 33.56 48 SER B C 1
ATOM 2575 O O . SER B 1 48 ? 6.551 -33.25 -5.055 1 33.56 48 SER B O 1
ATOM 2577 N N . PHE B 1 49 ? 6.68 -34.188 -6.852 1 38.38 49 PHE B N 1
ATOM 2578 C CA . PHE B 1 49 ? 5.836 -33.219 -7.559 1 38.38 49 PHE B CA 1
ATOM 2579 C C . PHE B 1 49 ? 4.438 -33.188 -6.957 1 38.38 49 PHE B C 1
ATOM 2581 O O . PHE B 1 49 ? 3.738 -34.219 -6.938 1 38.38 49 PHE B O 1
ATOM 2588 N N . SER B 1 50 ? 4.418 -32.594 -5.918 1 44.41 50 SER B N 1
ATOM 2589 C CA . SER B 1 50 ? 3.068 -32.5 -5.371 1 44.41 50 SER B CA 1
ATOM 2590 C C . SER B 1 50 ? 2.078 -32.031 -6.438 1 44.41 50 SER B C 1
ATOM 2592 O O . SER B 1 50 ? 2.434 -31.266 -7.336 1 44.41 50 SER B O 1
ATOM 2594 N N . ASP B 1 51 ? 1.188 -32.906 -6.898 1 51.59 51 ASP B N 1
ATOM 2595 C CA . ASP B 1 51 ? 0.035 -32.625 -7.746 1 51.59 51 ASP B CA 1
ATOM 2596 C C . ASP B 1 51 ? -0.383 -31.141 -7.637 1 51.59 51 ASP B C 1
ATOM 2598 O O . ASP B 1 51 ? -1.188 -30.656 -8.43 1 51.59 51 ASP B O 1
ATOM 2602 N N . ILE B 1 52 ? 0.373 -30.406 -6.797 1 60.75 52 ILE B N 1
ATOM 2603 C CA . ILE B 1 52 ? -0.073 -29.047 -6.523 1 60.75 52 ILE B CA 1
ATOM 2604 C C . ILE B 1 52 ? 0.683 -28.062 -7.422 1 60.75 52 ILE B C 1
ATOM 2606 O O . ILE B 1 52 ? 0.082 -27.172 -8.008 1 60.75 52 ILE B O 1
ATOM 2610 N N . ARG B 1 53 ? 1.999 -28.188 -7.512 1 66.12 53 ARG B N 1
ATOM 2611 C CA . ARG B 1 53 ? 2.818 -27.359 -8.398 1 66.12 53 ARG B CA 1
ATOM 2612 C C . ARG B 1 53 ? 3.662 -28.234 -9.32 1 66.12 53 ARG B C 1
ATOM 2614 O O . ARG B 1 53 ? 4.531 -28.984 -8.859 1 66.12 53 ARG B O 1
ATOM 2621 N N . THR B 1 54 ? 3.465 -28.188 -10.648 1 72.44 54 THR B N 1
ATOM 2622 C CA . THR B 1 54 ? 4.156 -29.047 -11.609 1 72.44 54 THR B CA 1
ATOM 2623 C C . THR B 1 54 ? 5.156 -28.234 -12.43 1 72.44 54 THR B C 1
ATOM 2625 O O . THR B 1 54 ? 5.785 -28.766 -13.352 1 72.44 54 THR B O 1
ATOM 2628 N N . SER B 1 55 ? 5.336 -27 -12.055 1 76.19 55 SER B N 1
ATOM 2629 C CA . SER B 1 55 ? 6.273 -26.125 -12.75 1 76.19 55 SER B CA 1
ATOM 2630 C C . SER B 1 55 ? 7.695 -26.312 -12.227 1 76.19 55 SER B C 1
ATOM 2632 O O . SER B 1 55 ? 7.902 -26.906 -11.172 1 76.19 55 SER B O 1
ATOM 2634 N N . SER B 1 56 ? 8.672 -25.938 -13.062 1 81.06 56 SER B N 1
ATOM 2635 C CA . SER B 1 56 ? 10.055 -25.766 -12.617 1 81.06 56 SER B CA 1
ATOM 2636 C C . SER B 1 56 ? 10.32 -24.328 -12.195 1 81.06 56 SER B C 1
ATOM 2638 O O . SER B 1 56 ? 9.789 -23.391 -12.789 1 81.06 56 SER B O 1
ATOM 2640 N N . GLY B 1 57 ? 11.156 -24.219 -11.133 1 87.88 57 GLY B N 1
ATOM 2641 C CA . GLY B 1 57 ? 11.328 -22.859 -10.641 1 87.88 57 GLY B CA 1
ATOM 2642 C C . GLY B 1 57 ? 12.727 -22.594 -10.102 1 87.88 57 GLY B C 1
ATOM 2643 O O . GLY B 1 57 ? 13.477 -23.531 -9.828 1 87.88 57 GLY B O 1
ATOM 2644 N N . MET B 1 58 ? 13.086 -21.344 -10.055 1 90.88 58 MET B N 1
ATOM 2645 C CA . MET B 1 58 ? 14.32 -20.844 -9.461 1 90.88 58 MET B CA 1
ATOM 2646 C C . MET B 1 58 ? 14.141 -19.422 -8.93 1 90.88 58 MET B C 1
ATOM 2648 O O . MET B 1 58 ? 13.125 -18.781 -9.203 1 90.88 58 MET B O 1
ATOM 2652 N N . PHE B 1 59 ? 15.141 -18.984 -8.062 1 93.69 59 PHE B N 1
ATOM 2653 C CA . PHE B 1 59 ? 15.133 -17.625 -7.523 1 93.69 59 PHE B CA 1
ATOM 2654 C C . PHE B 1 59 ? 16.406 -16.891 -7.914 1 93.69 59 PHE B C 1
ATOM 2656 O O . PHE B 1 59 ? 17.5 -17.453 -7.887 1 93.69 59 PHE B O 1
ATOM 2663 N N . PHE B 1 60 ? 16.219 -15.703 -8.328 1 95.19 60 PHE B N 1
ATOM 2664 C CA . PHE B 1 60 ? 17.359 -14.781 -8.398 1 95.19 60 PHE B CA 1
ATOM 2665 C C . PHE B 1 60 ? 17.656 -14.195 -7.02 1 95.19 60 PHE B C 1
ATOM 2667 O O . PHE B 1 60 ? 16.766 -14.07 -6.18 1 95.19 60 PHE B O 1
ATOM 2674 N N . ASP B 1 61 ? 18.922 -13.82 -6.805 1 93.19 61 ASP B N 1
ATOM 2675 C CA . ASP B 1 61 ? 19.234 -12.938 -5.684 1 93.19 61 ASP B CA 1
ATOM 2676 C C . ASP B 1 61 ? 18.688 -11.539 -5.922 1 93.19 61 ASP B C 1
ATOM 2678 O O . ASP B 1 61 ? 18.516 -11.109 -7.066 1 93.19 61 ASP B O 1
ATOM 2682 N N . ARG B 1 62 ? 18.391 -10.883 -4.84 1 94.62 62 ARG B N 1
ATOM 2683 C CA . ARG B 1 62 ? 17.969 -9.492 -4.984 1 94.62 62 ARG B CA 1
ATOM 2684 C C . ARG B 1 62 ? 19.062 -8.656 -5.641 1 94.62 62 ARG B C 1
ATOM 2686 O O . ARG B 1 62 ? 20.234 -8.734 -5.246 1 94.62 62 ARG B O 1
ATOM 2693 N N . GLY B 1 63 ? 18.703 -7.98 -6.656 1 96 63 GLY B N 1
ATOM 2694 C CA . GLY B 1 63 ? 19.641 -7.117 -7.367 1 96 63 GLY B CA 1
ATOM 2695 C C . GLY B 1 63 ? 20.766 -7.875 -8.031 1 96 63 GLY B C 1
ATOM 2696 O O . GLY B 1 63 ? 21.891 -7.367 -8.125 1 96 63 GLY B O 1
ATOM 2697 N N . GLU B 1 64 ? 20.578 -9.047 -8.453 1 96.25 64 GLU B N 1
ATOM 2698 C CA . GLU B 1 64 ? 21.625 -9.938 -8.961 1 96.25 64 GLU B CA 1
ATOM 2699 C C . GLU B 1 64 ? 22.375 -9.297 -10.117 1 96.25 64 GLU B C 1
ATOM 2701 O O . GLU B 1 64 ? 23.578 -9.531 -10.289 1 96.25 64 GLU B O 1
ATOM 2706 N N . ASP B 1 65 ? 21.75 -8.531 -10.992 1 97.44 65 ASP B N 1
ATOM 2707 C CA . ASP B 1 65 ? 22.406 -7.754 -12.039 1 97.44 65 ASP B CA 1
ATOM 2708 C C . ASP B 1 65 ? 21.672 -6.438 -12.289 1 97.44 65 ASP B C 1
ATOM 2710 O O . ASP B 1 65 ? 20.719 -6.109 -11.578 1 97.44 65 ASP B O 1
ATOM 2714 N N . ALA B 1 66 ? 22.156 -5.68 -13.234 1 98.31 66 ALA B N 1
ATOM 2715 C CA . ALA B 1 66 ? 21.656 -4.328 -13.445 1 98.31 66 ALA B CA 1
ATOM 2716 C C . ALA B 1 66 ? 20.188 -4.348 -13.891 1 98.31 66 ALA B C 1
ATOM 2718 O O . ALA B 1 66 ? 19.391 -3.506 -13.469 1 98.31 66 ALA B O 1
ATOM 2719 N N . THR B 1 67 ? 19.797 -5.25 -14.758 1 98.56 67 THR B N 1
ATOM 2720 C CA . THR B 1 67 ? 18.422 -5.363 -15.242 1 98.56 67 THR B CA 1
ATOM 2721 C C . THR B 1 67 ? 17.469 -5.727 -14.102 1 98.56 67 THR B C 1
ATOM 2723 O O . THR B 1 67 ? 16.422 -5.105 -13.938 1 98.56 67 THR B O 1
ATOM 2726 N N . ILE B 1 68 ? 17.875 -6.66 -13.281 1 98.5 68 ILE B N 1
ATOM 2727 C CA . ILE B 1 68 ? 17.062 -7.102 -12.156 1 98.5 68 ILE B CA 1
ATOM 2728 C C . ILE B 1 68 ? 16.922 -5.969 -11.141 1 98.5 68 ILE B C 1
ATOM 2730 O O . ILE B 1 68 ? 15.836 -5.734 -10.602 1 98.5 68 ILE B O 1
ATOM 2734 N N . ARG B 1 69 ? 17.984 -5.227 -10.922 1 98.19 69 ARG B N 1
ATOM 2735 C CA . ARG B 1 69 ? 17.938 -4.086 -10.008 1 98.19 69 ARG B CA 1
ATOM 2736 C C . ARG B 1 69 ? 16.922 -3.049 -10.484 1 98.19 69 ARG B C 1
ATOM 2738 O O . ARG B 1 69 ? 16.156 -2.51 -9.68 1 98.19 69 ARG B O 1
ATOM 2745 N N . GLU B 1 70 ? 16.953 -2.822 -11.719 1 98.44 70 GLU B N 1
ATOM 2746 C CA . GLU B 1 70 ? 16.047 -1.828 -12.281 1 98.44 70 GLU B CA 1
ATOM 2747 C C . GLU B 1 70 ? 14.594 -2.297 -12.188 1 98.44 70 GLU B C 1
ATOM 2749 O O . GLU B 1 70 ? 13.703 -1.515 -11.859 1 98.44 70 GLU B O 1
ATOM 2754 N N . ILE B 1 71 ? 14.344 -3.523 -12.477 1 98.69 71 ILE B N 1
ATOM 2755 C CA . ILE B 1 71 ? 13.008 -4.09 -12.383 1 98.69 71 ILE B CA 1
ATOM 2756 C C . ILE B 1 71 ? 12.508 -4.004 -10.938 1 98.69 71 ILE B C 1
ATOM 2758 O O . ILE B 1 71 ? 11.383 -3.562 -10.688 1 98.69 71 ILE B O 1
ATOM 2762 N N . GLU B 1 72 ? 13.375 -4.387 -10.016 1 98.31 72 GLU B N 1
ATOM 2763 C CA . GLU B 1 72 ? 13 -4.363 -8.602 1 98.31 72 GLU B CA 1
ATOM 2764 C C . GLU B 1 72 ? 12.719 -2.938 -8.133 1 98.31 72 GLU B C 1
ATOM 2766 O O . GLU B 1 72 ? 11.836 -2.715 -7.305 1 98.31 72 GLU B O 1
ATOM 2771 N N . ARG B 1 73 ? 13.477 -1.985 -8.633 1 97.94 73 ARG B N 1
ATOM 2772 C CA . ARG B 1 73 ? 13.227 -0.584 -8.312 1 97.94 73 ARG B CA 1
ATOM 2773 C C . ARG B 1 73 ? 11.844 -0.156 -8.781 1 97.94 73 ARG B C 1
ATOM 2775 O O . ARG B 1 73 ? 11.094 0.485 -8.039 1 97.94 73 ARG B O 1
ATOM 2782 N N . ARG B 1 74 ? 11.477 -0.496 -9.992 1 98.19 74 ARG B N 1
ATOM 2783 C CA . ARG B 1 74 ? 10.18 -0.123 -10.539 1 98.19 74 ARG B CA 1
ATOM 2784 C C . ARG B 1 74 ? 9.039 -0.817 -9.797 1 98.19 74 ARG B C 1
ATOM 2786 O O . ARG B 1 74 ? 7.98 -0.229 -9.578 1 98.19 74 ARG B O 1
ATOM 2793 N N . LEU B 1 75 ? 9.289 -2.092 -9.43 1 98.31 75 LEU B N 1
ATOM 2794 C CA . LEU B 1 75 ? 8.305 -2.812 -8.625 1 98.31 75 LEU B CA 1
ATOM 2795 C C . LEU B 1 75 ? 8.062 -2.094 -7.301 1 98.31 75 LEU B C 1
ATOM 2797 O O . LEU B 1 75 ? 6.914 -1.958 -6.867 1 98.31 75 LEU B O 1
ATOM 2801 N N . SER B 1 76 ? 9.172 -1.674 -6.719 1 97.5 76 SER B N 1
ATOM 2802 C CA . SER B 1 76 ? 9.109 -0.955 -5.449 1 97.5 76 SER B CA 1
ATOM 2803 C C . SER B 1 76 ? 8.32 0.341 -5.59 1 97.5 76 SER B C 1
ATOM 2805 O O . SER B 1 76 ? 7.457 0.639 -4.758 1 97.5 76 SER B O 1
ATOM 2807 N N . GLU B 1 77 ? 8.539 1.059 -6.617 1 96.94 77 GLU B N 1
ATOM 2808 C CA . GLU B 1 77 ? 7.852 2.326 -6.844 1 96.94 77 GLU B CA 1
ATOM 2809 C C . GLU B 1 77 ? 6.363 2.109 -7.102 1 96.94 77 GLU B C 1
ATOM 2811 O O . GLU B 1 77 ? 5.523 2.852 -6.59 1 96.94 77 GLU B O 1
ATOM 2816 N N . TRP B 1 78 ? 6.047 1.074 -7.84 1 97.38 78 TRP B N 1
ATOM 2817 C CA . TRP B 1 78 ? 4.652 0.792 -8.164 1 97.38 78 TRP B CA 1
ATOM 2818 C C . TRP B 1 78 ? 3.889 0.326 -6.93 1 97.38 78 TRP B C 1
ATOM 2820 O O . TRP B 1 78 ? 2.785 0.806 -6.656 1 97.38 78 TRP B O 1
ATOM 2830 N N . SER B 1 79 ? 4.512 -0.579 -6.195 1 97.19 79 SER B N 1
ATOM 2831 C CA . SER B 1 79 ? 3.842 -1.181 -5.047 1 97.19 79 SER B CA 1
ATOM 2832 C C . SER B 1 79 ? 3.955 -0.29 -3.814 1 97.19 79 SER B C 1
ATOM 2834 O O . SER B 1 79 ? 3.297 -0.536 -2.801 1 97.19 79 SER B O 1
ATOM 2836 N N . LEU B 1 80 ? 4.875 0.721 -3.904 1 97.25 80 LEU B N 1
ATOM 2837 C CA . LEU B 1 80 ? 5.16 1.635 -2.803 1 97.25 80 LEU B CA 1
ATOM 2838 C C . LEU B 1 80 ? 5.797 0.894 -1.633 1 97.25 80 LEU B C 1
ATOM 2840 O O . LEU B 1 80 ? 5.531 1.213 -0.471 1 97.25 80 LEU B O 1
ATOM 2844 N N . ILE B 1 81 ? 6.512 -0.156 -1.931 1 96.5 81 ILE B N 1
ATOM 2845 C CA . ILE B 1 81 ? 7.207 -0.993 -0.96 1 96.5 81 ILE B CA 1
ATOM 2846 C C . ILE B 1 81 ? 8.711 -0.953 -1.229 1 96.5 81 ILE B C 1
ATOM 2848 O O . ILE B 1 81 ? 9.148 -1.154 -2.363 1 96.5 81 ILE B O 1
ATOM 2852 N N . PRO B 1 82 ? 9.531 -0.707 -0.18 1 96.19 82 PRO B N 1
ATOM 2853 C CA . PRO B 1 82 ? 10.977 -0.627 -0.416 1 96.19 82 PRO B CA 1
ATOM 2854 C C . PRO B 1 82 ? 11.547 -1.902 -1.036 1 96.19 82 PRO B C 1
ATOM 2856 O O . PRO B 1 82 ? 11.07 -3.002 -0.74 1 96.19 82 PRO B O 1
ATOM 2859 N N . VAL B 1 83 ? 12.602 -1.78 -1.804 1 95.75 83 VAL B N 1
ATOM 2860 C CA . VAL B 1 83 ? 13.227 -2.898 -2.5 1 95.75 83 VAL B CA 1
ATOM 2861 C C . VAL B 1 83 ? 13.68 -3.949 -1.487 1 95.75 83 VAL B C 1
ATOM 2863 O O . VAL B 1 83 ? 13.547 -5.152 -1.731 1 95.75 83 VAL B O 1
ATOM 2866 N N . GLY B 1 84 ? 14.172 -3.525 -0.335 1 94 84 GLY B N 1
ATOM 2867 C CA . GLY B 1 84 ? 14.688 -4.43 0.682 1 94 84 GLY B CA 1
ATOM 2868 C C . GLY B 1 84 ? 13.594 -5.195 1.404 1 94 84 GLY B C 1
ATOM 2869 O O . GLY B 1 84 ? 13.875 -6.113 2.178 1 94 84 GLY B O 1
ATOM 2870 N N . HIS B 1 85 ? 12.383 -4.82 1.113 1 93.62 85 HIS B N 1
ATOM 2871 C CA . HIS B 1 85 ? 11.234 -5.484 1.726 1 93.62 85 HIS B CA 1
ATOM 2872 C C . HIS B 1 85 ? 10.609 -6.496 0.771 1 93.62 85 HIS B C 1
ATOM 2874 O O . HIS B 1 85 ? 9.406 -6.457 0.523 1 93.62 85 HIS B O 1
ATOM 2880 N N . GLY B 1 86 ? 11.438 -7.352 0.322 1 93.94 86 GLY B N 1
ATOM 2881 C CA . GLY B 1 86 ? 10.992 -8.383 -0.605 1 93.94 86 GLY B CA 1
ATOM 2882 C C . GLY B 1 86 ? 12.047 -9.445 -0.862 1 93.94 86 GLY B C 1
ATOM 2883 O O . GLY B 1 86 ? 13.242 -9.18 -0.729 1 93.94 86 GLY B O 1
ATOM 2884 N N . GLU B 1 87 ? 11.578 -10.586 -1.267 1 92.19 87 GLU B N 1
ATOM 2885 C CA . GLU B 1 87 ? 12.453 -11.688 -1.672 1 92.19 87 GLU B CA 1
ATOM 2886 C C . GLU B 1 87 ? 13.008 -11.461 -3.074 1 92.19 87 GLU B C 1
ATOM 2888 O O . GLU B 1 87 ? 12.695 -10.461 -3.719 1 92.19 87 GLU B O 1
ATOM 2893 N N . GLY B 1 88 ? 13.914 -12.344 -3.445 1 94.31 88 GLY B N 1
ATOM 2894 C CA . GLY B 1 88 ? 14.383 -12.289 -4.82 1 94.31 88 GLY B CA 1
ATOM 2895 C C . GLY B 1 88 ? 13.32 -12.68 -5.828 1 94.31 88 GLY B C 1
ATOM 2896 O O . GLY B 1 88 ? 12.297 -13.266 -5.465 1 94.31 88 GLY B O 1
ATOM 2897 N N . LEU B 1 89 ? 13.578 -12.352 -7.074 1 97.31 89 LEU B N 1
ATOM 2898 C CA . LEU B 1 89 ? 12.625 -12.695 -8.125 1 97.31 89 LEU B CA 1
ATOM 2899 C C . LEU B 1 89 ? 12.609 -14.203 -8.375 1 97.31 89 LEU B C 1
ATOM 2901 O O . LEU B 1 89 ? 13.664 -14.812 -8.594 1 97.31 89 LEU B O 1
ATOM 2905 N N . GLN B 1 90 ? 11.445 -14.773 -8.312 1 95.94 90 GLN B N 1
ATOM 2906 C CA . GLN B 1 90 ? 11.25 -16.156 -8.711 1 95.94 90 GLN B CA 1
ATOM 2907 C C . GLN B 1 90 ? 10.906 -16.266 -10.195 1 95.94 90 GLN B C 1
ATOM 2909 O O . GLN B 1 90 ? 10.156 -15.438 -10.727 1 95.94 90 GLN B O 1
ATOM 2914 N N . VAL B 1 91 ? 11.445 -17.234 -10.867 1 96.19 91 VAL B N 1
ATOM 2915 C CA . VAL B 1 91 ? 11.031 -17.531 -12.234 1 96.19 91 VAL B CA 1
ATOM 2916 C C . VAL B 1 91 ? 10.492 -18.969 -12.312 1 96.19 91 VAL B C 1
ATOM 2918 O O . VAL B 1 91 ? 11.109 -19.906 -11.805 1 96.19 91 VAL B O 1
ATOM 2921 N N . LEU B 1 92 ? 9.305 -19.125 -12.898 1 94.12 92 LEU B N 1
ATOM 2922 C CA . LEU B 1 92 ? 8.672 -20.406 -13.117 1 94.12 92 LEU B CA 1
ATOM 2923 C C . LEU B 1 92 ? 8.445 -20.656 -14.602 1 94.12 92 LEU B C 1
ATOM 2925 O O . LEU B 1 92 ? 8.102 -19.734 -15.344 1 94.12 92 LEU B O 1
ATOM 2929 N N . ARG B 1 93 ? 8.609 -21.859 -14.945 1 94.06 93 ARG B N 1
ATOM 2930 C CA . ARG B 1 93 ? 8.367 -22.312 -16.312 1 94.06 93 ARG B CA 1
ATOM 2931 C C . ARG B 1 93 ? 7.254 -23.359 -16.344 1 94.06 93 ARG B C 1
ATOM 2933 O O . ARG B 1 93 ? 7.258 -24.297 -15.547 1 94.06 93 ARG B O 1
ATOM 2940 N N . TYR B 1 94 ? 6.262 -23.172 -17.25 1 91.69 94 TYR B N 1
ATOM 2941 C CA . TYR B 1 94 ? 5.137 -24.094 -17.438 1 91.69 94 TYR B CA 1
ATOM 2942 C C . TYR B 1 94 ? 5.059 -24.578 -18.875 1 91.69 94 TYR B C 1
ATOM 2944 O O . TYR B 1 94 ? 5.199 -23.797 -19.812 1 91.69 94 TYR B O 1
ATOM 2952 N N . GLU B 1 95 ? 4.875 -25.828 -19 1 89.25 95 GLU B N 1
ATOM 2953 C CA . GLU B 1 95 ? 4.617 -26.438 -20.297 1 89.25 95 GLU B CA 1
ATOM 2954 C C . GLU B 1 95 ? 3.834 -27.734 -20.156 1 89.25 95 GLU B C 1
ATOM 2956 O O . GLU B 1 95 ? 3.674 -28.25 -19.047 1 89.25 95 GLU B O 1
ATOM 2961 N N . ASN B 1 96 ? 3.256 -28.156 -21.297 1 89.31 96 ASN B N 1
ATOM 2962 C CA . ASN B 1 96 ? 2.668 -29.484 -21.422 1 89.31 96 ASN B CA 1
ATOM 2963 C C . ASN B 1 96 ? 1.611 -29.734 -20.344 1 89.31 96 ASN B C 1
ATOM 2965 O O . ASN B 1 96 ? 1.633 -30.766 -19.672 1 89.31 96 ASN B O 1
ATOM 2969 N N . GLY B 1 97 ? 0.766 -28.656 -20.172 1 88.75 97 GLY B N 1
ATOM 2970 C CA . GLY B 1 97 ? -0.356 -28.812 -19.25 1 88.75 97 GLY B CA 1
ATOM 2971 C C . GLY B 1 97 ? -0.002 -28.5 -17.812 1 88.75 97 GLY B C 1
ATOM 2972 O O . GLY B 1 97 ? -0.857 -28.578 -16.922 1 88.75 97 GLY B O 1
ATOM 2973 N N . GLN B 1 98 ? 1.215 -28.125 -17.562 1 85.5 98 GLN B N 1
ATOM 2974 C CA . GLN B 1 98 ? 1.64 -27.781 -16.203 1 85.5 98 GLN B CA 1
ATOM 2975 C C . GLN B 1 98 ? 0.829 -26.609 -15.648 1 85.5 98 GLN B C 1
ATOM 2977 O O . GLN B 1 98 ? 0.346 -25.766 -16.406 1 85.5 98 GLN B O 1
ATOM 2982 N N . GLN B 1 99 ? 0.633 -26.703 -14.352 1 88.19 99 GLN B N 1
ATOM 2983 C CA . GLN B 1 99 ? -0.233 -25.766 -13.648 1 88.19 99 GLN B CA 1
ATOM 2984 C C . GLN B 1 99 ? 0.216 -25.562 -12.203 1 88.19 99 GLN B C 1
ATOM 2986 O O . GLN B 1 99 ? 1.197 -26.172 -11.773 1 88.19 99 GLN B O 1
ATOM 2991 N N . TYR B 1 100 ? -0.371 -24.672 -11.555 1 88.19 100 TYR B N 1
ATOM 2992 C CA . TYR B 1 100 ? -0.227 -24.453 -10.125 1 88.19 100 TYR B CA 1
ATOM 2993 C C . TYR B 1 100 ? -1.589 -24.312 -9.453 1 88.19 100 TYR B C 1
ATOM 2995 O O . TYR B 1 100 ? -2.305 -23.344 -9.68 1 88.19 100 TYR B O 1
ATOM 3003 N N . GLU B 1 101 ? -1.917 -25.25 -8.688 1 88 101 GLU B N 1
ATOM 3004 C CA . GLU B 1 101 ? -3.219 -25.25 -8.023 1 88 101 GLU B CA 1
ATOM 3005 C C . GLU B 1 101 ? -3.385 -24 -7.148 1 88 101 GLU B C 1
ATOM 3007 O O . GLU B 1 101 ? -2.404 -23.469 -6.629 1 88 101 GLU B O 1
ATOM 3012 N N . PRO B 1 102 ? -4.641 -23.625 -7 1 90.31 102 PRO B N 1
ATOM 3013 C CA . PRO B 1 102 ? -4.887 -22.422 -6.188 1 90.31 102 PRO B CA 1
ATOM 3014 C C . PRO B 1 102 ? -4.242 -22.516 -4.809 1 90.31 102 PRO B C 1
ATOM 3016 O O . PRO B 1 102 ? -4.301 -23.562 -4.156 1 90.31 102 PRO B O 1
ATOM 3019 N N . HIS B 1 103 ? -3.611 -21.406 -4.441 1 89.25 103 HIS B N 1
ATOM 3020 C CA . HIS B 1 103 ? -2.881 -21.312 -3.182 1 89.25 103 HIS B CA 1
ATOM 3021 C C . HIS B 1 103 ? -2.766 -19.875 -2.717 1 89.25 103 HIS B C 1
ATOM 3023 O O . HIS B 1 103 ? -3.029 -18.938 -3.484 1 89.25 103 HIS B O 1
ATOM 3029 N N . TRP B 1 104 ? -2.521 -19.781 -1.481 1 90 104 TRP B N 1
ATOM 3030 C CA . TRP B 1 104 ? -2.145 -18.469 -0.938 1 90 104 TRP B CA 1
ATOM 3031 C C . TRP B 1 104 ? -0.628 -18.312 -0.911 1 90 104 TRP B C 1
ATOM 3033 O O . TRP B 1 104 ? 0.098 -19.266 -0.633 1 90 104 TRP B O 1
ATOM 3043 N N . ASP B 1 105 ? -0.198 -17.172 -1.156 1 92 105 ASP B N 1
ATOM 3044 C CA . ASP B 1 105 ? 1.241 -16.922 -1.111 1 92 105 ASP B CA 1
ATOM 3045 C C . ASP B 1 105 ? 1.729 -16.781 0.328 1 92 105 ASP B C 1
ATOM 3047 O O . ASP B 1 105 ? 2.92 -16.938 0.604 1 92 105 ASP B O 1
ATOM 3051 N N . TYR B 1 106 ? 0.806 -16.328 1.209 1 85.81 106 TYR B N 1
ATOM 3052 C CA . TYR B 1 106 ? 1.204 -16.172 2.604 1 85.81 106 TYR B CA 1
ATOM 3053 C C . TYR B 1 106 ? 1.217 -17.516 3.33 1 85.81 106 TYR B C 1
ATOM 3055 O O . TYR B 1 106 ? 0.659 -18.5 2.84 1 85.81 106 TYR B O 1
ATOM 3063 N N . PHE B 1 107 ? 1.9 -17.531 4.465 1 76.75 107 PHE B N 1
ATOM 3064 C CA . PHE B 1 107 ? 2.107 -18.75 5.23 1 76.75 107 PHE B CA 1
ATOM 3065 C C . PHE B 1 107 ? 1.154 -18.812 6.418 1 76.75 107 PHE B C 1
ATOM 3067 O O . PHE B 1 107 ? 0.823 -17.781 7.012 1 76.75 107 PHE B O 1
ATOM 3074 N N . PHE B 1 108 ? 0.779 -19.984 6.684 1 66.81 108 PHE B N 1
ATOM 3075 C CA . PHE B 1 108 ? -0.106 -20.203 7.82 1 66.81 108 PHE B CA 1
ATOM 3076 C C . PHE B 1 108 ? 0.692 -20.562 9.07 1 66.81 108 PHE B C 1
ATOM 3078 O O . PHE B 1 108 ? 0.215 -20.375 10.195 1 66.81 108 PHE B O 1
ATOM 3085 N N . ASP B 1 109 ? 1.917 -21 8.859 1 61.59 109 ASP B N 1
ATOM 3086 C CA . ASP B 1 109 ? 2.764 -21.391 9.984 1 61.59 109 ASP B CA 1
ATOM 3087 C C . ASP B 1 109 ? 3.812 -20.328 10.281 1 61.59 109 ASP B C 1
ATOM 3089 O O . ASP B 1 109 ? 4.07 -19.453 9.445 1 61.59 109 ASP B O 1
ATOM 3093 N N . GLU B 1 110 ? 4.301 -20.312 11.516 1 61.19 110 GLU B N 1
ATOM 3094 C CA . GLU B 1 110 ? 5.227 -19.281 11.969 1 61.19 110 GLU B CA 1
ATOM 3095 C C . GLU B 1 110 ? 6.652 -19.578 11.523 1 61.19 110 GLU B C 1
ATOM 3097 O O . GLU B 1 110 ? 7.539 -18.734 11.625 1 61.19 110 GLU B O 1
ATOM 3102 N N . SER B 1 111 ? 6.867 -20.641 11.008 1 58.38 111 SER B N 1
ATOM 3103 C CA . SER B 1 111 ? 8.234 -21.047 10.695 1 58.38 111 SER B CA 1
ATOM 3104 C C . SER B 1 111 ? 8.781 -20.281 9.5 1 58.38 111 SER B C 1
ATOM 3106 O O . SER B 1 111 ? 9.984 -20.016 9.422 1 58.38 111 SER B O 1
ATOM 3108 N N . ASN B 1 112 ? 7.898 -19.875 8.688 1 63.62 112 ASN B N 1
ATOM 3109 C CA . ASN B 1 112 ? 8.359 -19.281 7.438 1 63.62 112 ASN B CA 1
ATOM 3110 C C . ASN B 1 112 ? 8.32 -17.75 7.5 1 63.62 112 ASN B C 1
ATOM 3112 O O . ASN B 1 112 ? 8.531 -17.078 6.492 1 63.62 112 ASN B O 1
ATOM 3116 N N . VAL B 1 113 ? 8.141 -17.234 8.664 1 68.62 113 VAL B N 1
ATOM 3117 C CA . VAL B 1 113 ? 7.992 -15.781 8.75 1 68.62 113 VAL B CA 1
ATOM 3118 C C . VAL B 1 113 ? 9.141 -15.188 9.555 1 68.62 113 VAL B C 1
ATOM 3120 O O . VAL B 1 113 ? 9.039 -14.07 10.07 1 68.62 113 VAL B O 1
ATOM 3123 N N . LYS B 1 114 ? 10.227 -15.891 9.625 1 72.25 114 LYS B N 1
ATOM 3124 C CA . LYS B 1 114 ? 11.344 -15.484 10.477 1 72.25 114 LYS B CA 1
ATOM 3125 C C . LYS B 1 114 ? 12.156 -14.375 9.82 1 72.25 114 LYS B C 1
ATOM 3127 O O . LYS B 1 114 ? 12.906 -13.664 10.492 1 72.25 114 LYS B O 1
ATOM 3132 N N . ASN B 1 115 ? 12.023 -14.336 8.555 1 79.44 115 ASN B N 1
ATOM 3133 C CA . ASN B 1 115 ? 12.758 -13.312 7.82 1 79.44 115 ASN B CA 1
ATOM 3134 C C . ASN B 1 115 ? 11.812 -12.383 7.059 1 79.44 115 ASN B C 1
ATOM 3136 O O . ASN B 1 115 ? 11.461 -12.656 5.91 1 79.44 115 ASN B O 1
ATOM 3140 N N . GLY B 1 116 ? 11.438 -11.258 7.754 1 81.62 116 GLY B N 1
ATOM 3141 C CA . GLY B 1 116 ? 10.641 -10.242 7.082 1 81.62 116 GLY B CA 1
ATOM 3142 C C . GLY B 1 116 ? 9.148 -10.453 7.254 1 81.62 116 GLY B C 1
ATOM 3143 O O . GLY B 1 116 ? 8.336 -9.734 6.664 1 81.62 116 GLY B O 1
ATOM 3144 N N . GLY B 1 117 ? 8.805 -11.547 7.992 1 82.75 117 GLY B N 1
ATOM 3145 C CA . GLY B 1 117 ? 7.387 -11.773 8.227 1 82.75 117 GLY B CA 1
ATOM 3146 C C . GLY B 1 117 ? 6.688 -12.453 7.066 1 82.75 117 GLY B C 1
ATOM 3147 O O . GLY B 1 117 ? 7.312 -13.203 6.316 1 82.75 117 GLY B O 1
ATOM 3148 N N . ASN B 1 118 ? 5.363 -12.289 6.969 1 84.56 118 ASN B N 1
ATOM 3149 C CA . ASN B 1 118 ? 4.551 -12.969 5.961 1 84.56 118 ASN B CA 1
ATOM 3150 C C . ASN B 1 118 ? 4.527 -12.195 4.648 1 84.56 118 ASN B C 1
ATOM 3152 O O . ASN B 1 118 ? 4.797 -10.992 4.625 1 84.56 118 ASN B O 1
ATOM 3156 N N . ARG B 1 119 ? 4.246 -12.867 3.58 1 90.06 119 ARG B N 1
ATOM 3157 C CA . ARG B 1 119 ? 4.074 -12.242 2.271 1 90.06 119 ARG B CA 1
ATOM 3158 C C . ARG B 1 119 ? 2.762 -11.469 2.203 1 90.06 119 ARG B C 1
ATOM 3160 O O . ARG B 1 119 ? 1.682 -12.062 2.209 1 90.06 119 ARG B O 1
ATOM 3167 N N . TRP B 1 120 ? 2.906 -10.141 2.119 1 90.5 120 TRP B N 1
ATOM 3168 C CA . TRP B 1 120 ? 1.658 -9.391 2.23 1 90.5 120 TRP B CA 1
ATOM 3169 C C . TRP B 1 120 ? 1.269 -8.781 0.888 1 90.5 120 TRP B C 1
ATOM 3171 O O . TRP B 1 120 ? 0.144 -8.305 0.719 1 90.5 120 TRP B O 1
ATOM 3181 N N . ALA B 1 121 ? 2.113 -8.859 -0.068 1 96.88 121 ALA B N 1
ATOM 3182 C CA . ALA B 1 121 ? 1.812 -8.469 -1.444 1 96.88 121 ALA B CA 1
ATOM 3183 C C . ALA B 1 121 ? 2.658 -9.266 -2.434 1 96.88 121 ALA B C 1
ATOM 3185 O O . ALA B 1 121 ? 3.756 -9.719 -2.1 1 96.88 121 ALA B O 1
ATOM 3186 N N . THR B 1 122 ? 2.125 -9.461 -3.59 1 98.25 122 THR B N 1
ATOM 3187 C CA . THR B 1 122 ? 2.787 -10.234 -4.637 1 98.25 122 THR B CA 1
ATOM 3188 C C . THR B 1 122 ? 2.656 -9.539 -5.988 1 98.25 122 THR B C 1
ATOM 3190 O O . THR B 1 122 ? 1.588 -9.023 -6.328 1 98.25 122 THR B O 1
ATOM 3193 N N . VAL B 1 123 ? 3.746 -9.5 -6.727 1 98.81 123 VAL B N 1
ATOM 3194 C CA . VAL B 1 123 ? 3.674 -9.086 -8.125 1 98.81 123 VAL B CA 1
ATOM 3195 C C . VAL B 1 123 ? 4.059 -10.25 -9.031 1 98.81 123 VAL B C 1
ATOM 3197 O O . VAL B 1 123 ? 5.152 -10.805 -8.906 1 98.81 123 VAL B O 1
ATOM 3200 N N . LEU B 1 124 ? 3.129 -10.625 -9.883 1 98.69 124 LEU B N 1
ATOM 3201 C CA . LEU B 1 124 ? 3.352 -11.648 -10.906 1 98.69 124 LEU B CA 1
ATOM 3202 C C . LEU B 1 124 ? 3.58 -11.008 -12.273 1 98.69 124 LEU B C 1
ATOM 3204 O O . LEU B 1 124 ? 2.756 -10.219 -12.734 1 98.69 124 LEU B O 1
ATOM 3208 N N . MET B 1 125 ? 4.676 -11.359 -12.875 1 98.88 125 MET B N 1
ATOM 3209 C CA . MET B 1 125 ? 5.043 -10.797 -14.172 1 98.88 125 MET B CA 1
ATOM 3210 C C . MET B 1 125 ? 5.102 -11.883 -15.234 1 98.88 125 MET B C 1
ATOM 3212 O O . MET B 1 125 ? 5.727 -12.93 -15.031 1 98.88 125 MET B O 1
ATOM 3216 N N . TYR B 1 126 ? 4.516 -11.617 -16.375 1 98.81 126 TYR B N 1
ATOM 3217 C CA . TYR B 1 126 ? 4.52 -12.594 -17.453 1 98.81 126 TYR B CA 1
ATOM 3218 C C . TYR B 1 126 ? 5.688 -12.359 -18.406 1 98.81 126 TYR B C 1
ATOM 3220 O O . TYR B 1 126 ? 5.797 -11.281 -19 1 98.81 126 TYR B O 1
ATOM 3228 N N . LEU B 1 127 ? 6.488 -13.328 -18.547 1 98.81 127 LEU B N 1
ATOM 3229 C CA . LEU B 1 127 ? 7.707 -13.188 -19.328 1 98.81 127 LEU B CA 1
ATOM 3230 C C . LEU B 1 127 ? 7.516 -13.766 -20.734 1 98.81 127 LEU B C 1
ATOM 3232 O O . LEU B 1 127 ? 8.07 -13.234 -21.703 1 98.81 127 LEU B O 1
ATOM 3236 N N . VAL B 1 128 ? 6.836 -14.883 -20.828 1 97.94 128 VAL B N 1
ATOM 3237 C CA . VAL B 1 128 ? 6.484 -15.539 -22.078 1 97.94 128 VAL B CA 1
ATOM 3238 C C . VAL B 1 128 ? 5.008 -15.922 -22.062 1 97.94 128 VAL B C 1
ATOM 3240 O O . VAL B 1 128 ? 4.527 -16.531 -21.109 1 97.94 128 VAL B O 1
ATOM 3243 N N . GLU B 1 129 ? 4.359 -15.477 -23.031 1 96.5 129 GLU B N 1
ATOM 3244 C CA . GLU B 1 129 ? 2.943 -15.789 -23.172 1 96.5 129 GLU B CA 1
ATOM 3245 C C . GLU B 1 129 ? 2.74 -17.109 -23.906 1 96.5 129 GLU B C 1
ATOM 3247 O O . GLU B 1 129 ? 3.312 -17.328 -24.984 1 96.5 129 GLU B O 1
ATOM 3252 N N . PRO B 1 130 ? 1.919 -17.969 -23.328 1 96.62 130 PRO B N 1
ATOM 3253 C CA . PRO B 1 130 ? 1.638 -19.234 -24.016 1 96.62 130 PRO B CA 1
ATOM 3254 C C . PRO B 1 130 ? 0.64 -19.078 -25.156 1 96.62 130 PRO B C 1
ATOM 3256 O O . PRO B 1 130 ? -0.085 -18.078 -25.219 1 96.62 130 PRO B O 1
ATOM 3259 N N . GLU B 1 131 ? 0.618 -20.062 -25.984 1 95.69 131 GLU B N 1
ATOM 3260 C CA . GLU B 1 131 ? -0.357 -20.062 -27.078 1 95.69 131 GLU B CA 1
ATOM 3261 C C . GLU B 1 131 ? -1.771 -20.281 -26.547 1 95.69 131 GLU B C 1
ATOM 3263 O O . GLU B 1 131 ? -2.723 -19.656 -27.016 1 95.69 131 GLU B O 1
ATOM 3268 N N . GLU B 1 132 ? -1.896 -21.203 -25.656 1 95.31 132 GLU B N 1
ATOM 3269 C CA . GLU B 1 132 ? -3.199 -21.5 -25.078 1 95.31 132 GLU B CA 1
ATOM 3270 C C . GLU B 1 132 ? -3.08 -21.781 -23.578 1 95.31 132 GLU B C 1
ATOM 3272 O O . GLU B 1 132 ? -2.145 -22.453 -23.141 1 95.31 132 GLU B O 1
ATOM 3277 N N . GLY B 1 133 ? -4.074 -21.203 -22.797 1 96.69 133 GLY B N 1
ATOM 3278 C CA . GLY B 1 133 ? -4.109 -21.469 -21.375 1 96.69 133 GLY B CA 1
ATOM 3279 C C . GLY B 1 133 ? -3.139 -20.594 -20.578 1 96.69 133 GLY B C 1
ATOM 3280 O O . GLY B 1 133 ? -2.77 -19.516 -21.031 1 96.69 133 GLY B O 1
ATOM 3281 N N . GLY B 1 134 ? -2.879 -21 -19.312 1 97.5 134 GLY B N 1
ATOM 3282 C CA . GLY B 1 134 ? -1.856 -20.391 -18.484 1 97.5 134 GLY B CA 1
ATOM 3283 C C . GLY B 1 134 ? -2.35 -19.172 -17.719 1 97.5 134 GLY B C 1
ATOM 3284 O O . GLY B 1 134 ? -1.557 -18.438 -17.125 1 97.5 134 GLY B O 1
ATOM 3285 N N . GLU B 1 135 ? -3.65 -18.922 -17.734 1 98.5 135 GLU B N 1
ATOM 3286 C CA . GLU B 1 135 ? -4.191 -17.75 -17.031 1 98.5 135 GLU B CA 1
ATOM 3287 C C . GLU B 1 135 ? -3.916 -17.828 -15.531 1 98.5 135 GLU B C 1
ATOM 3289 O O . GLU B 1 135 ? -3.84 -18.922 -14.969 1 98.5 135 GLU B O 1
ATOM 3294 N N . THR B 1 136 ? -3.684 -16.75 -14.922 1 98.56 136 THR B N 1
ATOM 3295 C CA . THR B 1 136 ? -3.771 -16.656 -13.469 1 98.56 136 THR B CA 1
ATOM 3296 C C . THR B 1 136 ? -5.215 -16.453 -13.023 1 98.56 136 THR B C 1
ATOM 3298 O O . THR B 1 136 ? -5.863 -15.492 -13.43 1 98.56 136 THR B O 1
ATOM 3301 N N . VAL B 1 137 ? -5.664 -17.344 -12.234 1 98.31 137 VAL B N 1
ATOM 3302 C CA . VAL B 1 137 ? -7.066 -17.281 -11.844 1 98.31 137 VAL B CA 1
ATOM 3303 C C . VAL B 1 137 ? -7.18 -17 -10.344 1 98.31 137 VAL B C 1
ATOM 3305 O O . VAL B 1 137 ? -6.398 -17.531 -9.547 1 98.31 137 VAL B O 1
ATOM 3308 N N . PHE B 1 138 ? -8.102 -16.109 -9.961 1 98.19 138 PHE B N 1
ATOM 3309 C CA . PHE B 1 138 ? -8.492 -15.82 -8.586 1 98.19 138 PHE B CA 1
ATOM 3310 C C . PHE B 1 138 ? -9.891 -16.359 -8.297 1 98.19 138 PHE B C 1
ATOM 3312 O O . PHE B 1 138 ? -10.883 -15.656 -8.477 1 98.19 138 PHE B O 1
ATOM 3319 N N . PRO B 1 139 ? -9.93 -17.531 -7.73 1 95.38 139 PRO B N 1
ATOM 3320 C CA . PRO B 1 139 ? -11.211 -18.234 -7.637 1 95.38 139 PRO B CA 1
ATOM 3321 C C . PRO B 1 139 ? -12.211 -17.516 -6.727 1 95.38 139 PRO B C 1
ATOM 3323 O O . PRO B 1 139 ? -13.422 -17.703 -6.871 1 95.38 139 PRO B O 1
ATOM 3326 N N . ASN B 1 140 ? -11.734 -16.719 -5.785 1 94 140 ASN B N 1
ATOM 3327 C CA . ASN B 1 140 ? -12.617 -16.078 -4.82 1 94 140 ASN B CA 1
ATOM 3328 C C . ASN B 1 140 ? -13.109 -14.719 -5.324 1 94 140 ASN B C 1
ATOM 3330 O O . ASN B 1 140 ? -13.766 -13.977 -4.59 1 94 140 ASN B O 1
ATOM 3334 N N . VAL B 1 141 ? -12.766 -14.359 -6.488 1 95.81 141 VAL B N 1
ATOM 3335 C CA . VAL B 1 141 ? -13.203 -13.117 -7.109 1 95.81 141 VAL B CA 1
ATOM 3336 C C . VAL B 1 141 ? -14.141 -13.43 -8.281 1 95.81 141 VAL B C 1
ATOM 3338 O O . VAL B 1 141 ? -13.812 -14.242 -9.148 1 95.81 141 VAL B O 1
ATOM 3341 N N . PRO B 1 142 ? -15.273 -12.789 -8.312 1 96.06 142 PRO B N 1
ATOM 3342 C CA . PRO B 1 142 ? -16.25 -13.102 -9.367 1 96.06 142 PRO B CA 1
ATOM 3343 C C . PRO B 1 142 ? -15.688 -12.844 -10.773 1 96.06 142 PRO B C 1
ATOM 3345 O O . PRO B 1 142 ? -14.906 -11.914 -10.969 1 96.06 142 PRO B O 1
ATOM 3348 N N . VAL B 1 143 ? -16.156 -13.664 -11.672 1 97.31 143 VAL B N 1
ATOM 3349 C CA . VAL B 1 143 ? -15.812 -13.516 -13.078 1 97.31 143 VAL B CA 1
ATOM 3350 C C . VAL B 1 143 ? -16.391 -12.203 -13.609 1 97.31 143 VAL B C 1
ATOM 3352 O O . VAL B 1 143 ? -17.594 -11.977 -13.531 1 97.31 143 VAL B O 1
ATOM 3355 N N . PRO B 1 144 ? -15.555 -11.32 -14.07 1 96.12 144 PRO B N 1
ATOM 3356 C CA . PRO B 1 144 ? -16.094 -10.07 -14.609 1 96.12 144 PRO B CA 1
ATOM 3357 C C . PRO B 1 144 ? -16.812 -10.258 -15.938 1 96.12 144 PRO B C 1
ATOM 3359 O O . PRO B 1 144 ? -16.625 -11.281 -16.609 1 96.12 144 PRO B O 1
ATOM 3362 N N . PRO B 1 145 ? -17.453 -9.078 -16.219 1 93 145 PRO B N 1
ATOM 3363 C CA . PRO B 1 145 ? -18.094 -9.141 -17.531 1 93 145 PRO B CA 1
ATOM 3364 C C . PRO B 1 145 ? -17.078 -9.188 -18.688 1 93 145 PRO B C 1
ATOM 3366 O O . PRO B 1 145 ? -16 -8.602 -18.578 1 93 145 PRO B O 1
ATOM 3369 N N . GLY B 1 146 ? -17.125 -9.859 -19.578 1 94.94 146 GLY B N 1
ATOM 3370 C CA . GLY B 1 146 ? -16.266 -9.93 -20.75 1 94.94 146 GLY B CA 1
ATOM 3371 C C . GLY B 1 146 ? -15.336 -11.125 -20.734 1 94.94 146 GLY B C 1
ATOM 3372 O O . GLY B 1 146 ? -14.773 -11.492 -21.781 1 94.94 146 GLY B O 1
ATOM 3373 N N . GLN B 1 147 ? -15.109 -11.547 -19.531 1 97.38 147 GLN B N 1
ATOM 3374 C CA . GLN B 1 147 ? -14.359 -12.797 -19.406 1 97.38 147 GLN B CA 1
ATOM 3375 C C . GLN B 1 147 ? -15.227 -14 -19.781 1 97.38 147 GLN B C 1
ATOM 3377 O O . GLN B 1 147 ? -15.992 -14.5 -18.953 1 97.38 147 GLN B O 1
ATOM 3382 N N . THR B 1 148 ? -15.055 -14.508 -21.016 1 97.19 148 THR B N 1
ATOM 3383 C CA . THR B 1 148 ? -15.891 -15.586 -21.531 1 97.19 148 THR B CA 1
ATOM 3384 C C . THR B 1 148 ? -15.055 -16.609 -22.297 1 97.19 148 THR B C 1
ATOM 3386 O O . THR B 1 148 ? -13.914 -16.312 -22.672 1 97.19 148 THR B O 1
ATOM 3389 N N . ARG B 1 149 ? -15.719 -17.734 -22.5 1 96.19 149 ARG B N 1
ATOM 3390 C CA . ARG B 1 149 ? -15.062 -18.734 -23.344 1 96.19 149 ARG B CA 1
ATOM 3391 C C . ARG B 1 149 ? -14.852 -18.203 -24.75 1 96.19 149 ARG B C 1
ATOM 3393 O O . ARG B 1 149 ? -13.828 -18.469 -25.375 1 96.19 149 ARG B O 1
ATOM 3400 N N . GLU B 1 150 ? -15.766 -17.422 -25.25 1 96.19 150 GLU B N 1
ATOM 3401 C CA . GLU B 1 150 ? -15.711 -16.828 -26.594 1 96.19 150 GLU B CA 1
ATOM 3402 C C . GLU B 1 150 ? -14.57 -15.828 -26.703 1 96.19 150 GLU B C 1
ATOM 3404 O O . GLU B 1 150 ? -13.977 -15.672 -27.781 1 96.19 150 GLU B O 1
ATOM 3409 N N . ALA B 1 151 ? -14.289 -15.234 -25.562 1 95.5 151 ALA B N 1
ATOM 3410 C CA . ALA B 1 151 ? -13.203 -14.25 -25.562 1 95.5 151 ALA B CA 1
ATOM 3411 C C . ALA B 1 151 ? -11.844 -14.93 -25.422 1 95.5 151 ALA B C 1
ATOM 3413 O O . ALA B 1 151 ? -10.812 -14.266 -25.391 1 95.5 151 ALA B O 1
ATOM 3414 N N . GLY B 1 152 ? -11.867 -16.266 -25.328 1 94.69 152 GLY B N 1
ATOM 3415 C CA . GLY B 1 152 ? -10.625 -17.016 -25.391 1 94.69 152 GLY B CA 1
ATOM 3416 C C . GLY B 1 152 ? -10.148 -17.5 -24.031 1 94.69 152 GLY B C 1
ATOM 3417 O O . GLY B 1 152 ? -9.031 -18 -23.906 1 94.69 152 GLY B O 1
ATOM 3418 N N . TYR B 1 153 ? -10.945 -17.375 -23.047 1 97.19 153 TYR B N 1
ATOM 3419 C CA . TYR B 1 153 ? -10.562 -17.844 -21.734 1 97.19 153 TYR B CA 1
ATOM 3420 C C . TYR B 1 153 ? -10.773 -19.359 -21.625 1 97.19 153 TYR B C 1
ATOM 3422 O O . TYR B 1 153 ? -11.758 -19.891 -22.141 1 97.19 153 TYR B O 1
ATOM 3430 N N . SER B 1 154 ? -9.82 -20 -20.953 1 97 154 SER B N 1
ATOM 3431 C CA . SER B 1 154 ? -9.938 -21.438 -20.75 1 97 154 SER B CA 1
ATOM 3432 C C . SER B 1 154 ? -11.047 -21.766 -19.75 1 97 154 SER B C 1
ATOM 3434 O O . SER B 1 154 ? -11.594 -20.875 -19.109 1 97 154 SER B O 1
ATOM 3436 N N . GLU B 1 155 ? -11.367 -23.047 -19.656 1 96.88 155 GLU B N 1
ATOM 3437 C CA . GLU B 1 155 ? -12.328 -23.484 -18.656 1 96.88 155 GLU B CA 1
ATOM 3438 C C . GLU B 1 155 ? -11.844 -23.172 -17.25 1 96.88 155 GLU B C 1
ATOM 3440 O O . GLU B 1 155 ? -12.625 -22.719 -16.406 1 96.88 155 GLU B O 1
ATOM 3445 N N . CYS B 1 156 ? -10.625 -23.406 -17.062 1 96.56 156 CYS B N 1
ATOM 3446 C CA . CYS B 1 156 ? -10.008 -23.109 -15.773 1 96.56 156 CYS B CA 1
ATOM 3447 C C . CYS B 1 156 ? -10.148 -21.625 -15.43 1 96.56 156 CYS B C 1
ATOM 3449 O O . CYS B 1 156 ? -10.461 -21.281 -14.289 1 96.56 156 CYS B O 1
ATOM 3451 N N . ALA B 1 157 ? -10.008 -20.75 -16.328 1 97.69 157 ALA B N 1
ATOM 3452 C CA . ALA B 1 157 ? -10.023 -19.312 -16.141 1 97.69 157 ALA B CA 1
ATOM 3453 C C . ALA B 1 157 ? -11.438 -18.812 -15.812 1 97.69 157 ALA B C 1
ATOM 3455 O O . ALA B 1 157 ? -11.609 -17.688 -15.328 1 97.69 157 ALA B O 1
ATOM 3456 N N . MET B 1 158 ? -12.406 -19.656 -16.062 1 97.75 158 MET B N 1
ATOM 3457 C CA . MET B 1 158 ? -13.789 -19.266 -15.812 1 97.75 158 MET B CA 1
ATOM 3458 C C . MET B 1 158 ? -14.18 -19.531 -14.359 1 97.75 158 MET B C 1
ATOM 3460 O O . MET B 1 158 ? -15.305 -19.234 -13.953 1 97.75 158 MET B O 1
ATOM 3464 N N . LYS B 1 159 ? -13.297 -19.984 -13.555 1 96.62 159 LYS B N 1
ATOM 3465 C CA . LYS B 1 159 ? -13.578 -20.312 -12.164 1 96.62 159 LYS B CA 1
ATOM 3466 C C . LYS B 1 159 ? -13.484 -19.078 -11.273 1 96.62 159 LYS B C 1
ATOM 3468 O O . LYS B 1 159 ? -13.758 -19.156 -10.078 1 96.62 159 LYS B O 1
ATOM 3473 N N . GLY B 1 160 ? -13.125 -17.969 -11.758 1 97.88 160 GLY B N 1
ATOM 3474 C CA . GLY B 1 160 ? -12.984 -16.688 -11.094 1 97.88 160 GLY B CA 1
ATOM 3475 C C . GLY B 1 160 ? -12.367 -15.617 -11.969 1 97.88 160 GLY B C 1
ATOM 3476 O O . GLY B 1 160 ? -12.18 -15.82 -13.172 1 97.88 160 GLY B O 1
ATOM 3477 N N . LEU B 1 161 ? -12.148 -14.484 -11.406 1 98.5 161 LEU B N 1
ATOM 3478 C CA . LEU B 1 161 ? -11.398 -13.477 -12.156 1 98.5 161 LEU B CA 1
ATOM 3479 C C . LEU B 1 161 ? -10.07 -14.039 -12.648 1 98.5 161 LEU B C 1
ATOM 3481 O O . LEU B 1 161 ? -9.359 -14.711 -11.906 1 98.5 161 LEU B O 1
ATOM 3485 N N . ALA B 1 162 ? -9.797 -13.812 -13.898 1 98.75 162 ALA B N 1
ATOM 3486 C CA . ALA B 1 162 ? -8.578 -14.375 -14.461 1 98.75 162 ALA B CA 1
ATOM 3487 C C . ALA B 1 162 ? -7.832 -13.344 -15.297 1 98.75 162 ALA B C 1
ATOM 3489 O O . ALA B 1 162 ? -8.445 -12.469 -15.906 1 98.75 162 ALA B O 1
ATOM 3490 N N . VAL B 1 163 ? -6.508 -13.469 -15.305 1 98.5 163 VAL B N 1
ATOM 3491 C CA . VAL B 1 163 ? -5.641 -12.625 -16.125 1 98.5 163 VAL B CA 1
ATOM 3492 C C . VAL B 1 163 ? -4.938 -13.477 -17.172 1 98.5 163 VAL B C 1
ATOM 3494 O O . VAL B 1 163 ? -4.23 -14.43 -16.844 1 98.5 163 VAL B O 1
ATOM 3497 N N . LYS B 1 164 ? -5.152 -13.125 -18.391 1 97.44 164 LYS B N 1
ATOM 3498 C CA . LYS B 1 164 ? -4.406 -13.781 -19.469 1 97.44 164 LYS B CA 1
ATOM 3499 C C . LYS B 1 164 ? -2.947 -13.336 -19.469 1 97.44 164 LYS B C 1
ATOM 3501 O O . LYS B 1 164 ? -2.654 -12.141 -19.391 1 97.44 164 LYS B O 1
ATOM 3506 N N . PRO B 1 165 ? -2.088 -14.359 -19.594 1 98 165 PRO B N 1
ATOM 3507 C CA . PRO B 1 165 ? -0.686 -13.945 -19.672 1 98 165 PRO B CA 1
ATOM 3508 C C . PRO B 1 165 ? -0.366 -13.203 -20.969 1 98 165 PRO B C 1
ATOM 3510 O O . PRO B 1 165 ? -0.619 -13.711 -22.062 1 98 165 PRO B O 1
ATOM 3513 N N . ARG B 1 166 ? 0.076 -12.039 -20.812 1 98.06 166 ARG B N 1
ATOM 3514 C CA . ARG B 1 166 ? 0.641 -11.25 -21.906 1 98.06 166 ARG B CA 1
ATOM 3515 C C . ARG B 1 166 ? 2.061 -10.805 -21.578 1 98.06 166 ARG B C 1
ATOM 3517 O O . ARG B 1 166 ? 2.32 -10.281 -20.484 1 98.06 166 ARG B O 1
ATOM 3524 N N . LYS B 1 167 ? 2.953 -11.055 -22.516 1 98.69 167 LYS B N 1
ATOM 3525 C CA . LYS B 1 167 ? 4.359 -10.727 -22.297 1 98.69 167 LYS B CA 1
ATOM 3526 C C . LYS B 1 167 ? 4.523 -9.281 -21.828 1 98.69 167 LYS B C 1
ATOM 3528 O O . LYS B 1 167 ? 4.023 -8.359 -22.484 1 98.69 167 LYS B O 1
ATOM 3533 N N . GLY B 1 168 ? 5.152 -9.086 -20.688 1 98.81 168 GLY B N 1
ATOM 3534 C CA . GLY B 1 168 ? 5.457 -7.754 -20.188 1 98.81 168 GLY B CA 1
ATOM 3535 C C . GLY B 1 168 ? 4.445 -7.254 -19.172 1 98.81 168 GLY B C 1
ATOM 3536 O O . GLY B 1 168 ? 4.707 -6.297 -18.438 1 98.81 168 GLY B O 1
ATOM 3537 N N . ASP B 1 169 ? 3.248 -7.859 -19.125 1 98.81 169 ASP B N 1
ATOM 3538 C CA . ASP B 1 169 ? 2.234 -7.449 -18.156 1 98.81 169 ASP B CA 1
ATOM 3539 C C . ASP B 1 169 ? 2.594 -7.918 -16.75 1 98.81 169 ASP B C 1
ATOM 3541 O O . ASP B 1 169 ? 3.35 -8.875 -16.578 1 98.81 169 ASP B O 1
ATOM 3545 N N . ALA B 1 170 ? 2.135 -7.211 -15.758 1 98.88 170 ALA B N 1
ATOM 3546 C CA . ALA B 1 170 ? 2.334 -7.566 -14.352 1 98.88 170 ALA B CA 1
ATOM 3547 C C . ALA B 1 170 ? 1.04 -7.414 -13.562 1 98.88 170 ALA B C 1
ATOM 3549 O O . ALA B 1 170 ? 0.282 -6.461 -13.773 1 98.88 170 ALA B O 1
ATOM 3550 N N . VAL B 1 171 ? 0.805 -8.336 -12.68 1 98.81 171 VAL B N 1
ATOM 3551 C CA . VAL B 1 171 ? -0.347 -8.297 -11.789 1 98.81 171 VAL B CA 1
ATOM 3552 C C . VAL B 1 171 ? 0.127 -8.156 -10.344 1 98.81 171 VAL B C 1
ATOM 3554 O O . VAL B 1 171 ? 0.912 -8.977 -9.859 1 98.81 171 VAL B O 1
ATOM 3557 N N . LEU B 1 172 ? -0.302 -7.102 -9.68 1 98.81 172 LEU B N 1
ATOM 3558 C CA . LEU B 1 172 ? -0.059 -6.883 -8.258 1 98.81 172 LEU B CA 1
ATOM 3559 C C . LEU B 1 172 ? -1.299 -7.219 -7.438 1 98.81 172 LEU B C 1
ATOM 3561 O O . LEU B 1 172 ? -2.402 -6.77 -7.758 1 98.81 172 LEU B O 1
ATOM 3565 N N . PHE B 1 173 ? -1.151 -8.055 -6.469 1 98.62 173 PHE B N 1
ATOM 3566 C CA . PHE B 1 173 ? -2.266 -8.289 -5.559 1 98.62 173 PHE B CA 1
ATOM 3567 C C . PHE B 1 173 ? -1.782 -8.367 -4.117 1 98.62 173 PHE B C 1
ATOM 3569 O O . PHE B 1 173 ? -0.658 -8.797 -3.855 1 98.62 173 PHE B O 1
ATOM 3576 N N . PHE B 1 174 ? -2.639 -7.961 -3.242 1 96.88 174 PHE B N 1
ATOM 3577 C CA . PHE B 1 174 ? -2.309 -7.898 -1.823 1 96.88 174 PHE B CA 1
ATOM 3578 C C . PHE B 1 174 ? -2.91 -9.086 -1.075 1 96.88 174 PHE B C 1
ATOM 3580 O O . PHE B 1 174 ? -4.062 -9.453 -1.312 1 96.88 174 PHE B O 1
ATOM 3587 N N . SER B 1 175 ? -2.098 -9.688 -0.223 1 92.88 175 SER B N 1
ATOM 3588 C CA . SER B 1 175 ? -2.543 -10.758 0.66 1 92.88 175 SER B CA 1
ATOM 3589 C C . SER B 1 175 ? -3.006 -10.211 2.006 1 92.88 175 SER B C 1
ATOM 3591 O O . SER B 1 175 ? -3.441 -10.969 2.873 1 92.88 175 SER B O 1
ATOM 3593 N N . LEU B 1 176 ? -2.885 -8.938 2.133 1 88.5 176 LEU B N 1
ATOM 3594 C CA . LEU B 1 176 ? -3.316 -8.25 3.346 1 88.5 176 LEU B CA 1
ATOM 3595 C C . LEU B 1 176 ? -4.418 -7.238 3.035 1 88.5 176 LEU B C 1
ATOM 3597 O O . LEU B 1 176 ? -4.301 -6.465 2.084 1 88.5 176 LEU B O 1
ATOM 3601 N N . LYS B 1 177 ? -5.449 -7.332 3.861 1 86.31 177 LYS B N 1
ATOM 3602 C CA . LYS B 1 177 ? -6.465 -6.285 3.797 1 86.31 177 LYS B CA 1
ATOM 3603 C C . LYS B 1 177 ? -5.949 -4.984 4.406 1 86.31 177 LYS B C 1
ATOM 3605 O O . LYS B 1 177 ? -4.918 -4.973 5.078 1 86.31 177 LYS B O 1
ATOM 3610 N N . THR B 1 178 ? -6.688 -3.914 4.164 1 85.69 178 THR B N 1
ATOM 3611 C CA . THR B 1 178 ? -6.281 -2.615 4.691 1 85.69 178 THR B CA 1
ATOM 3612 C C . THR B 1 178 ? -6.391 -2.588 6.215 1 85.69 178 THR B C 1
ATOM 3614 O O . THR B 1 178 ? -5.805 -1.724 6.867 1 85.69 178 THR B O 1
ATOM 3617 N N . GLU B 1 179 ? -7.121 -3.611 6.746 1 76.12 179 GLU B N 1
ATOM 3618 C CA . GLU B 1 179 ? -7.273 -3.744 8.195 1 76.12 179 GLU B CA 1
ATOM 3619 C C . GLU B 1 179 ? -6.074 -4.465 8.812 1 76.12 179 GLU B C 1
ATOM 3621 O O . GLU B 1 179 ? -5.953 -4.539 10.031 1 76.12 179 GLU B O 1
ATOM 3626 N N . GLY B 1 180 ? -5.273 -4.992 7.961 1 77.69 180 GLY B N 1
ATOM 3627 C CA . GLY B 1 180 ? -4.094 -5.672 8.461 1 77.69 180 GLY B CA 1
ATOM 3628 C C . GLY B 1 180 ? -4.305 -7.164 8.664 1 77.69 180 GLY B C 1
ATOM 3629 O O . GLY B 1 180 ? -3.496 -7.828 9.312 1 77.69 180 GLY B O 1
ATOM 3630 N N . VAL B 1 181 ? -5.371 -7.637 8.133 1 75.38 181 VAL B N 1
ATOM 3631 C CA . VAL B 1 181 ? -5.652 -9.062 8.25 1 75.38 181 VAL B CA 1
ATOM 3632 C C . VAL B 1 181 ? -5.41 -9.75 6.906 1 75.38 181 VAL B C 1
ATOM 3634 O O . VAL B 1 181 ? -5.633 -9.156 5.848 1 75.38 181 VAL B O 1
ATOM 3637 N N . LEU B 1 182 ? -4.945 -10.977 7.027 1 80.75 182 LEU B N 1
ATOM 3638 C CA . LEU B 1 182 ? -4.711 -11.742 5.805 1 80.75 182 LEU B CA 1
ATOM 3639 C C . LEU B 1 182 ? -5.992 -11.875 4.992 1 80.75 182 LEU B C 1
ATOM 3641 O O . LEU B 1 182 ? -7.07 -12.086 5.551 1 80.75 182 LEU B O 1
ATOM 3645 N N . ASP B 1 183 ? -5.879 -11.805 3.738 1 87.19 183 ASP B N 1
ATOM 3646 C CA . ASP B 1 183 ? -7.027 -11.797 2.834 1 87.19 183 ASP B CA 1
ATOM 3647 C C . ASP B 1 183 ? -7.168 -13.133 2.115 1 87.19 183 ASP B C 1
ATOM 3649 O O . ASP B 1 183 ? -6.43 -13.422 1.17 1 87.19 183 ASP B O 1
ATOM 3653 N N . ARG B 1 184 ? -8.117 -13.859 2.385 1 83.88 184 ARG B N 1
ATOM 3654 C CA . ARG B 1 184 ? -8.359 -15.148 1.747 1 83.88 184 ARG B CA 1
ATOM 3655 C C . ARG B 1 184 ? -8.75 -14.969 0.284 1 83.88 184 ARG B C 1
ATOM 3657 O O . ARG B 1 184 ? -8.656 -15.914 -0.509 1 83.88 184 ARG B O 1
ATOM 3664 N N . GLY B 1 185 ? -9.164 -13.797 0.01 1 90 185 GLY B N 1
ATOM 3665 C CA . GLY B 1 185 ? -9.523 -13.508 -1.369 1 90 185 GLY B CA 1
ATOM 3666 C C . GLY B 1 185 ? -8.328 -13.516 -2.307 1 90 185 GLY B C 1
ATOM 3667 O O . GLY B 1 185 ? -8.492 -13.57 -3.527 1 90 185 GLY B O 1
ATOM 3668 N N . SER B 1 186 ? -7.133 -13.523 -1.693 1 93.75 186 SER B N 1
ATOM 3669 C CA . SER B 1 186 ? -5.926 -13.461 -2.514 1 93.75 186 SER B CA 1
ATOM 3670 C C . SER B 1 186 ? -5.555 -14.836 -3.055 1 93.75 186 SER B C 1
ATOM 3672 O O . SER B 1 186 ? -4.508 -15 -3.684 1 93.75 186 SER B O 1
ATOM 3674 N N . LEU B 1 187 ? -6.43 -15.867 -2.764 1 93.44 187 LEU B N 1
ATOM 3675 C CA . LEU B 1 187 ? -6.238 -17.188 -3.357 1 93.44 187 LEU B CA 1
ATOM 3676 C C . LEU B 1 187 ? -6.086 -17.078 -4.871 1 93.44 187 LEU B C 1
ATOM 3678 O O . LEU B 1 187 ? -6.852 -16.375 -5.531 1 93.44 187 LEU B O 1
ATOM 3682 N N . HIS B 1 188 ? -5.031 -17.766 -5.402 1 97 188 HIS B N 1
ATOM 3683 C CA . HIS B 1 188 ? -4.809 -17.703 -6.84 1 97 188 HIS B CA 1
ATOM 3684 C C . HIS B 1 188 ? -4.094 -18.953 -7.348 1 97 188 HIS B C 1
ATOM 3686 O O . HIS B 1 188 ? -3.543 -19.719 -6.559 1 97 188 HIS B O 1
ATOM 3692 N N . GLY B 1 189 ? -4.207 -19.156 -8.617 1 95.38 189 GLY B N 1
ATOM 3693 C CA . GLY B 1 189 ? -3.535 -20.266 -9.258 1 95.38 189 GLY B CA 1
ATOM 3694 C C . GLY B 1 189 ? -3.195 -20.016 -10.711 1 95.38 189 GLY B C 1
ATOM 3695 O O . GLY B 1 189 ? -3.607 -19 -11.273 1 95.38 189 GLY B O 1
ATOM 3696 N N . SER B 1 190 ? -2.393 -20.906 -11.234 1 96.69 190 SER B N 1
ATOM 3697 C CA . SER B 1 190 ? -2.09 -20.891 -12.664 1 96.69 190 SER B CA 1
ATOM 3698 C C . SER B 1 190 ? -2.875 -21.969 -13.406 1 96.69 190 SER B C 1
ATOM 3700 O O . SER B 1 190 ? -2.727 -23.156 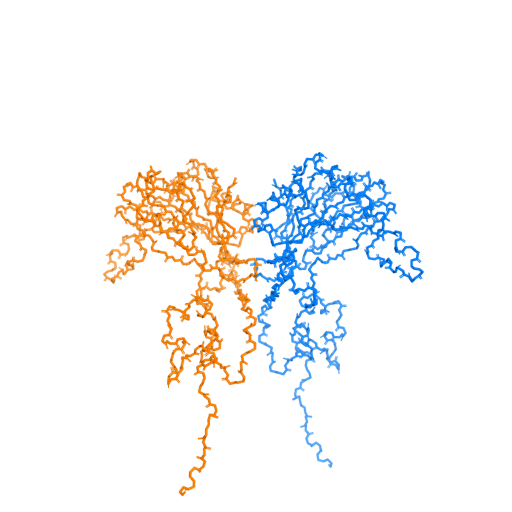-13.125 1 96.69 190 SER B O 1
ATOM 3702 N N . CYS B 1 191 ? -3.65 -21.562 -14.336 1 97.06 191 CYS B N 1
ATOM 3703 C CA . CYS B 1 191 ? -4.355 -22.531 -15.18 1 97.06 191 CYS B CA 1
ATOM 3704 C C . CYS B 1 191 ? -3.377 -23.359 -16 1 97.06 191 CYS B C 1
ATOM 3706 O O . CYS B 1 191 ? -2.252 -22.922 -16.25 1 97.06 191 CYS B O 1
ATOM 3708 N N . PRO B 1 192 ? -3.809 -24.516 -16.422 1 95.62 192 PRO B N 1
ATOM 3709 C CA . PRO B 1 192 ? -2.916 -25.344 -17.25 1 95.62 192 PRO B CA 1
ATOM 3710 C C . PRO B 1 192 ? -2.457 -24.625 -18.516 1 95.62 192 PRO B C 1
ATOM 3712 O O . PRO B 1 192 ? -3.268 -24 -19.203 1 95.62 192 PRO B O 1
ATOM 3715 N N . THR B 1 193 ? -1.151 -24.672 -18.719 1 95.88 193 THR B N 1
ATOM 3716 C CA . THR B 1 193 ? -0.624 -24.266 -20 1 95.88 193 THR B CA 1
ATOM 3717 C C . THR B 1 193 ? -0.812 -25.359 -21.047 1 95.88 193 THR B C 1
ATOM 3719 O O . THR B 1 193 ? 0.021 -26.266 -21.172 1 95.88 193 THR B O 1
ATOM 3722 N N . THR B 1 194 ? -1.824 -25.281 -21.828 1 94.56 194 THR B N 1
ATOM 3723 C CA . THR B 1 194 ? -2.238 -26.422 -22.656 1 94.56 194 THR B CA 1
ATOM 3724 C C . THR B 1 194 ? -1.486 -26.422 -23.984 1 94.56 194 THR B C 1
ATOM 3726 O O . THR B 1 194 ? -1.35 -27.469 -24.625 1 94.56 194 THR B O 1
ATOM 3729 N N . LYS B 1 195 ? -1.003 -25.312 -24.453 1 95.75 195 LYS B N 1
ATOM 3730 C CA . LYS B 1 195 ? -0.185 -25.219 -25.656 1 95.75 195 LYS B CA 1
ATOM 3731 C C . LYS B 1 195 ? 0.875 -24.125 -25.516 1 95.75 195 LYS B C 1
ATOM 3733 O O . LYS B 1 195 ? 0.574 -23.016 -25.094 1 95.75 195 LYS B O 1
ATOM 3738 N N . GLY B 1 196 ? 2.113 -24.484 -25.828 1 95.38 196 GLY B N 1
ATOM 3739 C CA . GLY B 1 196 ? 3.211 -23.531 -25.766 1 95.38 196 GLY B CA 1
ATOM 3740 C C . GLY B 1 196 ? 3.9 -23.5 -24.422 1 95.38 196 GLY B C 1
ATOM 3741 O O . GLY B 1 196 ? 3.83 -24.484 -23.656 1 95.38 196 GLY B O 1
ATOM 3742 N N . LEU B 1 197 ? 4.648 -22.375 -24.281 1 94.94 197 LEU B N 1
ATOM 3743 C CA . LEU B 1 197 ? 5.477 -22.188 -23.094 1 94.94 197 LEU B CA 1
ATOM 3744 C C . LEU B 1 197 ? 5.078 -20.922 -22.344 1 94.94 197 LEU B C 1
ATOM 3746 O O . LEU B 1 197 ? 4.832 -19.875 -22.953 1 94.94 197 LEU B O 1
ATOM 3750 N N . LYS B 1 198 ? 4.965 -21.109 -21.016 1 96.31 198 LYS B N 1
ATOM 3751 C CA . LYS B 1 198 ? 4.738 -19.953 -20.172 1 96.31 198 LYS B CA 1
ATOM 3752 C C . LYS B 1 198 ? 5.891 -19.75 -19.188 1 96.31 198 LYS B C 1
ATOM 3754 O O . LYS B 1 198 ? 6.32 -20.688 -18.531 1 96.31 198 LYS B O 1
ATOM 3759 N N . TYR B 1 199 ? 6.461 -18.547 -19.172 1 97.56 199 TYR B N 1
ATOM 3760 C CA . TYR B 1 199 ? 7.363 -18.109 -18.109 1 97.56 199 TYR B CA 1
ATOM 3761 C C . TYR B 1 199 ? 6.75 -16.969 -17.297 1 97.56 199 TYR B C 1
ATOM 3763 O O . TYR B 1 199 ? 6.156 -16.047 -17.875 1 97.56 199 TYR B O 1
ATOM 3771 N N . ALA B 1 200 ? 6.848 -17.078 -16.062 1 97.94 200 ALA B N 1
ATOM 3772 C CA . ALA B 1 200 ? 6.406 -16 -15.18 1 97.94 200 ALA B CA 1
ATOM 3773 C C . ALA B 1 200 ? 7.434 -15.742 -14.086 1 97.94 200 ALA B C 1
ATOM 3775 O O . ALA B 1 200 ? 8.164 -16.656 -13.68 1 97.94 200 ALA B O 1
ATOM 3776 N N . SER B 1 201 ? 7.531 -14.547 -13.703 1 98.56 201 SER B N 1
ATOM 3777 C CA . SER B 1 201 ? 8.375 -14.148 -12.578 1 98.56 201 SER B CA 1
ATOM 3778 C C . SER B 1 201 ? 7.539 -13.547 -11.453 1 98.56 201 SER B C 1
ATOM 3780 O O . SER B 1 201 ? 6.621 -12.766 -11.711 1 98.56 201 SER B O 1
ATOM 3782 N N . THR B 1 202 ? 7.887 -13.891 -10.242 1 98.19 202 THR B N 1
ATOM 3783 C CA . THR B 1 202 ? 7.109 -13.43 -9.094 1 98.19 202 THR B CA 1
ATOM 3784 C C . THR B 1 202 ? 8 -12.688 -8.102 1 98.19 202 THR B C 1
ATOM 3786 O O . THR B 1 202 ? 9.117 -13.133 -7.812 1 98.19 202 THR B O 1
ATOM 3789 N N . LYS B 1 203 ? 7.598 -11.562 -7.637 1 98.31 203 LYS B N 1
ATOM 3790 C CA . LYS B 1 203 ? 8.172 -10.844 -6.508 1 98.31 203 LYS B CA 1
ATOM 3791 C C . LYS B 1 203 ? 7.258 -10.922 -5.285 1 98.31 203 LYS B C 1
ATOM 3793 O O . LYS B 1 203 ? 6.109 -10.477 -5.332 1 98.31 203 LYS B O 1
ATOM 3798 N N . PHE B 1 204 ? 7.77 -11.523 -4.223 1 96.5 204 PHE B N 1
ATOM 3799 C CA . PHE B 1 204 ? 7.047 -11.547 -2.957 1 96.5 204 PHE B CA 1
ATOM 3800 C C . PHE B 1 204 ? 7.488 -10.391 -2.064 1 96.5 204 PHE B C 1
ATOM 3802 O O . PHE B 1 204 ? 8.68 -10.234 -1.794 1 96.5 204 PHE B O 1
ATOM 3809 N N . HIS B 1 205 ? 6.535 -9.578 -1.617 1 95.38 205 HIS B N 1
ATOM 3810 C CA . HIS B 1 205 ? 6.82 -8.484 -0.702 1 95.38 205 HIS B CA 1
ATOM 3811 C C . HIS B 1 205 ? 6.547 -8.883 0.743 1 95.38 205 HIS B C 1
ATOM 3813 O O . HIS B 1 205 ? 5.496 -9.453 1.044 1 95.38 205 HIS B O 1
ATOM 3819 N N . VAL B 1 206 ? 7.496 -8.656 1.588 1 89.88 206 VAL B N 1
ATOM 3820 C CA . VAL B 1 206 ? 7.465 -8.875 3.029 1 89.88 206 VAL B CA 1
ATOM 3821 C C . VAL B 1 206 ? 7.996 -7.637 3.752 1 89.88 206 VAL B C 1
ATOM 3823 O O . VAL B 1 206 ? 8.164 -6.578 3.143 1 89.88 206 VAL B O 1
ATOM 3826 N N . ALA B 1 207 ? 8.109 -7.711 5.078 1 88.25 207 ALA B N 1
ATOM 3827 C CA . ALA B 1 207 ? 8.867 -6.672 5.77 1 88.25 207 ALA B CA 1
ATOM 3828 C C . ALA B 1 207 ? 10.352 -6.77 5.441 1 88.25 207 ALA B C 1
ATOM 3830 O O . ALA B 1 207 ? 10.734 -7.359 4.43 1 88.25 207 ALA B O 1
ATOM 3831 N N . HIS B 1 208 ? 11.125 -6.02 6.152 1 86.06 208 HIS B N 1
ATOM 3832 C CA . HIS B 1 208 ? 12.555 -6.059 5.852 1 86.06 208 HIS B CA 1
ATOM 3833 C C . HIS B 1 208 ? 13.055 -7.492 5.734 1 86.06 208 HIS B C 1
ATOM 3835 O O . HIS B 1 208 ? 12.922 -8.273 6.68 1 86.06 208 HIS B O 1
ATOM 3841 N N . TYR B 1 209 ? 13.57 -7.805 4.57 1 88.25 209 TYR B N 1
ATOM 3842 C CA . TYR B 1 209 ? 14.062 -9.148 4.258 1 88.25 209 TYR B CA 1
ATOM 3843 C C . TYR B 1 209 ? 15.586 -9.164 4.172 1 88.25 209 TYR B C 1
ATOM 3845 O O . TYR B 1 209 ? 16.156 -8.672 3.203 1 88.25 209 TYR B O 1
ATOM 3853 N N . ALA B 1 210 ? 16.156 -9.773 5.145 1 84.62 210 ALA B N 1
ATOM 3854 C CA . ALA B 1 210 ? 17.609 -9.805 5.227 1 84.62 210 ALA B CA 1
ATOM 3855 C C . ALA B 1 210 ? 18.203 -10.727 4.164 1 84.62 210 ALA B C 1
ATOM 3857 O O . ALA B 1 210 ? 17.719 -11.844 3.961 1 84.62 210 ALA B O 1
ATOM 3858 N N . MET B 1 211 ? 19.156 -10.172 3.4 1 82.69 211 MET B N 1
ATOM 3859 C CA . MET B 1 211 ? 19.938 -10.953 2.449 1 82.69 211 MET B CA 1
ATOM 3860 C C . MET B 1 211 ? 21.422 -10.602 2.547 1 82.69 211 MET B C 1
ATOM 3862 O O . MET B 1 211 ? 21.781 -9.586 3.139 1 82.69 211 MET B O 1
ATOM 3866 N N . GLY B 1 212 ? 22.266 -11.367 1.867 1 70.12 212 GLY B N 1
ATOM 3867 C CA . GLY B 1 212 ? 23.688 -11.07 1.724 1 70.12 212 GLY B CA 1
ATOM 3868 C C . GLY B 1 212 ? 24.406 -10.922 3.053 1 70.12 212 GLY B C 1
ATOM 3869 O O . GLY B 1 212 ? 25.234 -10.016 3.221 1 70.12 212 GLY B O 1
ATOM 3870 N N . GLY B 1 213 ? 23.969 -11.688 4.023 1 72.06 213 GLY B N 1
ATOM 3871 C CA . GLY B 1 213 ? 24.672 -11.633 5.301 1 72.06 213 GLY B CA 1
ATOM 3872 C C . GLY B 1 213 ? 23.969 -10.766 6.324 1 72.06 213 GLY B C 1
ATOM 3873 O O . GLY B 1 213 ? 24.406 -10.656 7.465 1 72.06 213 GLY B O 1
ATOM 3874 N N . GLU B 1 214 ? 22.953 -10.102 5.816 1 69.81 214 GLU B N 1
ATOM 3875 C CA . GLU B 1 214 ? 22.156 -9.328 6.762 1 69.81 214 GLU B CA 1
ATOM 3876 C C . GLU B 1 214 ? 21.469 -10.234 7.781 1 69.81 214 GLU B C 1
ATOM 3878 O O . GLU B 1 214 ? 21.234 -11.414 7.508 1 69.81 214 GLU B O 1
ATOM 3883 N N . GLN B 1 215 ? 21.25 -9.727 9.008 1 66.56 215 GLN B N 1
ATOM 3884 C CA . GLN B 1 215 ? 20.516 -10.469 10.039 1 66.56 215 GLN B CA 1
ATOM 3885 C C . GLN B 1 215 ? 19.016 -10.383 9.805 1 66.56 215 GLN B C 1
ATOM 3887 O O . GLN B 1 215 ? 18.469 -9.297 9.594 1 66.56 215 GLN B O 1
ATOM 3892 N N . ALA B 1 216 ? 18.5 -11.578 9.836 1 70.44 216 ALA B N 1
ATOM 3893 C CA . ALA B 1 216 ? 17.062 -11.648 9.656 1 70.44 216 ALA B CA 1
ATOM 3894 C C . ALA B 1 216 ? 16.328 -11.102 10.883 1 70.44 216 ALA B C 1
ATOM 3896 O O . ALA B 1 216 ? 16.781 -11.273 12.016 1 70.44 216 ALA B O 1
ATOM 3897 N N . VAL B 1 217 ? 15.312 -10.289 10.625 1 67.19 217 VAL B N 1
ATOM 3898 C CA . VAL B 1 217 ? 14.453 -9.781 11.688 1 67.19 217 VAL B CA 1
ATOM 3899 C C . VAL B 1 217 ? 13.094 -10.484 11.625 1 67.19 217 VAL B C 1
ATOM 3901 O O . VAL B 1 217 ? 12.461 -10.523 10.57 1 67.19 217 VAL B O 1
ATOM 3904 N N . GLU B 1 218 ? 12.758 -11.125 12.734 1 66.56 218 GLU B N 1
ATOM 3905 C CA . GLU B 1 218 ? 11.445 -11.766 12.805 1 66.56 218 GLU B CA 1
ATOM 3906 C C . GLU B 1 218 ? 10.336 -10.734 13 1 66.56 218 GLU B C 1
ATOM 3908 O O . GLU B 1 218 ? 10.445 -9.844 13.844 1 66.56 218 GLU B O 1
ATOM 3913 N N . VAL B 1 219 ? 9.477 -10.789 12.078 1 65.25 219 VAL B N 1
ATOM 3914 C CA . VAL B 1 219 ? 8.328 -9.891 12.156 1 65.25 219 VAL B CA 1
ATOM 3915 C C . VAL B 1 219 ? 7.055 -10.703 12.367 1 65.25 219 VAL B C 1
ATOM 3917 O O . VAL B 1 219 ? 6.777 -11.641 11.609 1 65.25 219 VAL B O 1
ATOM 3920 N N . HIS B 1 220 ? 6.395 -10.523 13.453 1 57.66 220 HIS B N 1
ATOM 3921 C CA . HIS B 1 220 ? 5.105 -11.172 13.672 1 57.66 220 HIS B CA 1
ATOM 3922 C C . HIS B 1 220 ? 3.955 -10.242 13.289 1 57.66 220 HIS B C 1
ATOM 3924 O O . HIS B 1 220 ? 3.889 -9.102 13.766 1 57.66 220 HIS B O 1
ATOM 3930 N N . GLN B 1 221 ? 3.461 -10.539 12.125 1 53.81 221 GLN B N 1
ATOM 3931 C CA . GLN B 1 221 ? 2.32 -9.727 11.711 1 53.81 221 GLN B CA 1
ATOM 3932 C C . GLN B 1 221 ? 1.112 -9.984 12.609 1 53.81 221 GLN B C 1
ATOM 3934 O O . GLN B 1 221 ? 0.78 -11.133 12.898 1 53.81 221 GLN B O 1
ATOM 3939 N N . ALA B 1 222 ? 0.77 -9.07 13.414 1 47.91 222 ALA B N 1
ATOM 3940 C CA . ALA B 1 222 ? -0.446 -9.234 14.211 1 47.91 222 ALA B CA 1
ATOM 3941 C C . ALA B 1 222 ? -1.684 -9.25 13.312 1 47.91 222 ALA B C 1
ATOM 3943 O O . ALA B 1 222 ? -1.856 -8.375 12.469 1 47.91 222 ALA B O 1
ATOM 3944 N N . VAL B 1 223 ? -2.133 -10.453 12.992 1 42.19 223 VAL B N 1
ATOM 3945 C CA . VAL B 1 223 ? -3.428 -10.594 12.336 1 42.19 223 VAL B CA 1
ATOM 3946 C C . VAL B 1 223 ? -4.531 -10.055 13.242 1 42.19 223 VAL B C 1
ATOM 3948 O O . VAL B 1 223 ? -4.578 -10.383 14.43 1 42.19 223 VAL B O 1
ATOM 3951 N N . PHE B 1 224 ? -5.035 -8.859 12.969 1 39.19 224 PHE B N 1
ATOM 3952 C CA . PHE B 1 224 ? -6.168 -8.297 13.695 1 39.19 224 PHE B CA 1
ATOM 3953 C C . PHE B 1 224 ? -7.391 -9.195 13.578 1 39.19 224 PHE B C 1
ATOM 3955 O O . PHE B 1 224 ? -7.859 -9.477 12.469 1 39.19 224 PHE B O 1
ATOM 3962 N N . VAL B 1 225 ? -7.477 -10.117 14.492 1 39.75 225 VAL B N 1
ATOM 3963 C CA . VAL B 1 225 ? -8.766 -10.797 14.508 1 39.75 225 VAL B CA 1
ATOM 3964 C C . VAL B 1 225 ? -9.773 -9.961 15.297 1 39.75 225 VAL B C 1
ATOM 3966 O O . VAL B 1 225 ? -9.469 -9.477 16.391 1 39.75 225 VAL B O 1
ATOM 3969 N N . PRO B 1 226 ? -10.656 -9.148 14.586 1 36.22 226 PRO B N 1
ATOM 3970 C CA . PRO B 1 226 ? -11.695 -8.578 15.438 1 36.22 226 PRO B CA 1
ATOM 3971 C C . PRO B 1 226 ? -11.922 -9.383 16.719 1 36.22 226 PRO B C 1
ATOM 3973 O O . PRO B 1 226 ? -11.75 -10.602 16.719 1 36.22 226 PRO B O 1
ATOM 3976 N N . PRO B 1 227 ? -11.867 -8.516 17.812 1 35.53 227 PRO B N 1
ATOM 3977 C CA . PRO B 1 227 ? -12.18 -9.344 18.984 1 35.53 227 PRO B CA 1
ATOM 3978 C C . PRO B 1 227 ? -13.391 -10.242 18.75 1 35.53 227 PRO B C 1
ATOM 3980 O O . PRO B 1 227 ? -14.328 -9.859 18.047 1 35.53 227 PRO B O 1
ATOM 3983 N N . PRO B 1 228 ? -13.141 -11.469 18.875 1 36.34 228 PRO B N 1
ATOM 3984 C CA . PRO B 1 228 ? -14.344 -12.297 18.797 1 36.34 228 PRO B CA 1
ATOM 3985 C C . PRO B 1 228 ? -15.5 -11.75 19.625 1 36.34 228 PRO B C 1
ATOM 3987 O O . PRO B 1 228 ? -15.266 -11.055 20.625 1 36.34 228 PRO B O 1
ATOM 3990 N N . PRO B 1 229 ? -16.562 -11.516 19.031 1 38.91 229 PRO B N 1
ATOM 3991 C CA . PRO B 1 229 ? -17.641 -11.172 19.953 1 38.91 229 PRO B CA 1
ATOM 3992 C C . PRO B 1 229 ? -17.469 -11.773 21.344 1 38.91 229 PRO B C 1
ATOM 3994 O O . PRO B 1 229 ? -16.797 -12.812 21.484 1 38.91 229 PRO B O 1
ATOM 3997 N N . PRO B 1 230 ? -17.688 -10.945 22.344 1 38.94 230 PRO B N 1
ATOM 3998 C CA . PRO B 1 230 ? -17.547 -11.531 23.672 1 38.94 230 PRO B CA 1
ATOM 3999 C C . PRO B 1 230 ? -18.016 -12.977 23.734 1 38.94 230 PRO B C 1
ATOM 4001 O O . PRO B 1 230 ? -19.125 -13.297 23.281 1 38.94 230 PRO B O 1
ATOM 4004 N N . ALA B 1 231 ? -17.078 -13.82 23.828 1 45.44 231 ALA B N 1
ATOM 4005 C CA . ALA B 1 231 ? -17.422 -15.234 23.953 1 45.44 231 ALA B CA 1
ATOM 4006 C C . ALA B 1 231 ? -18.297 -15.484 25.172 1 45.44 231 ALA B C 1
ATOM 4008 O O . ALA B 1 231 ? -18.094 -14.867 26.234 1 45.44 231 ALA B O 1
ATOM 4009 N N . PRO B 1 232 ? -19.453 -16.016 25.031 1 50.94 232 PRO B N 1
ATOM 4010 C CA . PRO B 1 232 ? -20.156 -16.406 26.25 1 50.94 232 PRO B CA 1
ATOM 4011 C C . PRO B 1 232 ? -19.219 -17.047 27.281 1 50.94 232 PRO B C 1
ATOM 4013 O O . PRO B 1 232 ? -18.203 -17.625 26.922 1 50.94 232 PRO B O 1
ATOM 4016 N N . PRO B 1 233 ? -19.359 -16.812 28.641 1 55.69 233 PRO B N 1
ATOM 4017 C CA . PRO B 1 233 ? -18.531 -17.469 29.672 1 55.69 233 PRO B CA 1
ATOM 4018 C C . PRO B 1 233 ? -18.312 -18.953 29.391 1 55.69 233 PRO B C 1
ATOM 4020 O O . PRO B 1 233 ? -19.266 -19.672 29.109 1 55.69 233 PRO B O 1
ATOM 4023 N N . GLY B 1 234 ? -16.969 -19.5 29.359 1 63.31 234 GLY B N 1
ATOM 4024 C CA . GLY B 1 234 ? -16.609 -20.891 29.172 1 63.31 234 GLY B CA 1
ATOM 4025 C C . GLY B 1 234 ? -16.266 -21.234 27.734 1 63.31 234 GLY B C 1
ATOM 4026 O O . GLY B 1 234 ? -15.719 -22.297 27.453 1 63.31 234 GLY B O 1
ATOM 4027 N N . CYS B 1 235 ? -16.641 -20.438 26.938 1 68.5 235 CYS B N 1
ATOM 4028 C CA . CYS B 1 235 ? -16.344 -20.719 25.547 1 68.5 235 CYS B CA 1
ATOM 4029 C C . CYS B 1 235 ? -14.883 -20.406 25.219 1 68.5 235 CYS B C 1
ATOM 4031 O O . CYS B 1 235 ? -14.453 -19.25 25.359 1 68.5 235 CYS B O 1
ATOM 4033 N N . LYS B 1 236 ? -14.125 -21.438 24.938 1 71.31 236 LYS B N 1
ATOM 4034 C CA . LYS B 1 236 ? -12.703 -21.25 24.625 1 71.31 236 LYS B CA 1
ATOM 4035 C C . LYS B 1 236 ? -12.266 -22.141 23.484 1 71.31 236 LYS B C 1
ATOM 4037 O O . LYS B 1 236 ? -12.961 -23.109 23.125 1 71.31 236 LYS B O 1
ATOM 4042 N N . ASP B 1 237 ? -11.219 -21.688 22.875 1 72.75 237 ASP B N 1
ATOM 4043 C CA . ASP B 1 237 ? -10.523 -22.562 21.938 1 72.75 237 ASP B CA 1
ATOM 4044 C C . ASP B 1 237 ? -9.586 -23.516 22.672 1 72.75 237 ASP B C 1
ATOM 4046 O O . ASP B 1 237 ? -8.977 -23.156 23.672 1 72.75 237 ASP B O 1
ATOM 4050 N N . ASP B 1 238 ? -9.602 -24.75 22.25 1 76.31 238 ASP B N 1
ATOM 4051 C CA . ASP B 1 238 ? -8.75 -25.766 22.875 1 76.31 238 ASP B CA 1
ATOM 4052 C C . ASP B 1 238 ? -7.348 -25.75 22.266 1 76.31 238 ASP B C 1
ATOM 4054 O O . ASP B 1 238 ? -6.449 -26.453 22.734 1 76.31 238 ASP B O 1
ATOM 4058 N N . ASN B 1 239 ? -7.172 -25.062 21.125 1 72.12 239 ASN B N 1
ATOM 4059 C CA . ASN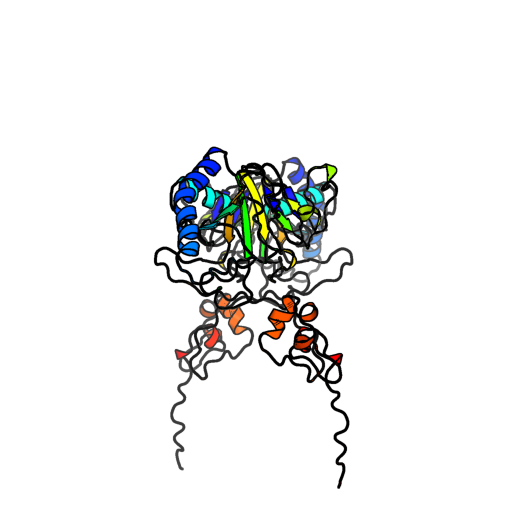 B 1 239 ? -5.895 -24.969 20.422 1 72.12 239 ASN B CA 1
ATOM 4060 C C . ASN B 1 239 ? -5.543 -23.516 20.094 1 72.12 239 ASN B C 1
ATOM 4062 O O . ASN B 1 239 ? -6.379 -22.766 19.578 1 72.12 239 ASN B O 1
ATOM 4066 N N . PRO B 1 240 ? -4.293 -23.172 20.422 1 65 240 PRO B N 1
ATOM 4067 C CA . PRO B 1 240 ? -3.883 -21.797 20.156 1 65 240 PRO B CA 1
ATOM 4068 C C . PRO B 1 240 ? -3.92 -21.422 18.672 1 65 240 PRO B C 1
ATOM 4070 O O . PRO B 1 240 ? -3.977 -20.25 18.328 1 65 240 PRO B O 1
ATOM 4073 N N . GLY B 1 241 ? -4.004 -22.391 17.891 1 61.66 241 GLY B N 1
ATOM 4074 C CA . GLY B 1 241 ? -4.07 -22.156 16.453 1 61.66 241 GLY B CA 1
ATOM 4075 C C . GLY B 1 241 ? -5.465 -21.797 15.977 1 61.66 241 GLY B C 1
ATOM 4076 O O . GLY B 1 241 ? -5.641 -21.375 14.836 1 61.66 241 GLY B O 1
ATOM 4077 N N . CYS B 1 242 ? -6.43 -21.984 16.828 1 71.44 242 CYS B N 1
ATOM 4078 C CA . CYS B 1 242 ? -7.832 -21.891 16.438 1 71.44 242 CYS B CA 1
ATOM 4079 C C . CYS B 1 242 ? -8.141 -20.547 15.797 1 71.44 242 CYS B C 1
ATOM 4081 O O . CYS B 1 242 ? -8.758 -20.484 14.734 1 71.44 242 CYS B O 1
ATOM 4083 N N . PRO B 1 243 ? -7.719 -19.516 16.484 1 63.72 243 PRO B N 1
ATOM 4084 C CA . PRO B 1 243 ? -8.055 -18.234 15.859 1 63.72 243 PRO B CA 1
ATOM 4085 C C . PRO B 1 243 ? -7.523 -18.125 14.43 1 63.72 243 PRO B C 1
ATOM 4087 O O . PRO B 1 243 ? -8.25 -17.703 13.531 1 63.72 243 PRO B O 1
ATOM 4090 N N . GLY B 1 244 ? -6.395 -18.516 14.188 1 58.81 244 GLY B N 1
ATOM 4091 C CA . GLY B 1 244 ? -5.809 -18.5 12.852 1 58.81 244 GLY B CA 1
ATOM 4092 C C . GLY B 1 244 ? -6.535 -19.406 11.875 1 58.81 244 GLY B C 1
ATOM 4093 O O . GLY B 1 244 ? -6.801 -19.016 10.734 1 58.81 244 GLY B O 1
ATOM 4094 N N . TRP B 1 245 ? -6.836 -20.641 12.328 1 62.84 245 TRP B N 1
ATOM 4095 C CA . TRP B 1 245 ? -7.539 -21.594 11.477 1 62.84 245 TRP B CA 1
ATOM 4096 C C . TRP B 1 245 ? -8.93 -21.078 11.117 1 62.84 245 TRP B C 1
ATOM 4098 O O . TRP B 1 245 ? -9.375 -21.219 9.977 1 62.84 245 TRP B O 1
ATOM 4108 N N . ALA B 1 246 ? -9.578 -20.516 12.047 1 64.62 246 ALA B N 1
ATOM 4109 C CA . ALA B 1 246 ? -10.914 -19.969 11.812 1 64.62 246 ALA B CA 1
ATOM 4110 C C . ALA B 1 246 ? -10.883 -18.844 10.781 1 64.62 246 ALA B C 1
ATOM 4112 O O . ALA B 1 246 ? -11.711 -18.812 9.867 1 64.62 246 ALA B O 1
ATOM 4113 N N . GLU B 1 247 ? -9.953 -18.062 11.008 1 60.34 247 GLU B N 1
ATOM 4114 C CA . GLU B 1 247 ? -9.75 -16.969 10.062 1 60.34 247 GLU B CA 1
ATOM 4115 C C . GLU B 1 247 ? -9.461 -17.5 8.656 1 60.34 247 GLU B C 1
ATOM 4117 O O . GLU B 1 247 ? -9.883 -16.906 7.664 1 60.34 247 GLU B O 1
ATOM 4122 N N . GLY B 1 248 ? -8.781 -18.531 8.609 1 50.97 248 GLY B N 1
ATOM 4123 C CA . GLY B 1 248 ? -8.445 -19.203 7.359 1 50.97 248 GLY B CA 1
ATOM 4124 C C . GLY B 1 248 ? -9.602 -19.969 6.762 1 50.97 248 GLY B C 1
ATOM 4125 O O . GLY B 1 248 ? -9.445 -20.656 5.758 1 50.97 248 GLY B O 1
ATOM 4126 N N . GLY B 1 249 ? -10.656 -19.906 7.391 1 59.56 249 GLY B N 1
ATOM 4127 C CA . GLY B 1 249 ? -11.859 -20.547 6.883 1 59.56 249 GLY B CA 1
ATOM 4128 C C . GLY B 1 249 ? -12.016 -21.969 7.371 1 59.56 249 GLY B C 1
ATOM 4129 O O . GLY B 1 249 ? -12.891 -22.703 6.898 1 59.56 249 GLY B O 1
ATOM 4130 N N . GLU B 1 250 ? -11.148 -22.344 8.172 1 68.38 250 GLU B N 1
ATOM 4131 C CA . GLU B 1 250 ? -11.156 -23.75 8.586 1 68.38 250 GLU B CA 1
ATOM 4132 C C . GLU B 1 250 ? -12.438 -24.094 9.328 1 68.38 250 GLU B C 1
ATOM 4134 O O . GLU B 1 250 ? -12.805 -25.266 9.422 1 68.38 250 GLU B O 1
ATOM 4139 N N . CYS B 1 251 ? -13.117 -23.219 9.828 1 73.12 251 CYS B N 1
ATOM 4140 C CA . CYS B 1 251 ? -14.383 -23.531 10.484 1 73.12 251 CYS B CA 1
ATOM 4141 C C . CYS B 1 251 ? -15.344 -24.219 9.531 1 73.12 251 CYS B C 1
ATOM 4143 O O . CYS B 1 251 ? -16.125 -25.078 9.938 1 73.12 251 CYS B O 1
ATOM 4145 N N . GLN B 1 252 ? -15.227 -23.844 8.25 1 73.12 252 GLN B N 1
ATOM 4146 C CA . GLN B 1 252 ? -16.078 -24.453 7.223 1 73.12 252 GLN B CA 1
ATOM 4147 C C . GLN B 1 252 ? -15.367 -25.609 6.539 1 73.12 252 GLN B C 1
ATOM 4149 O O . GLN B 1 252 ? -16 -26.594 6.168 1 73.12 252 GLN B O 1
ATOM 4154 N N . ASN B 1 253 ? -14.117 -25.469 6.414 1 70.31 253 ASN B N 1
ATOM 4155 C CA . ASN B 1 253 ? -13.367 -26.469 5.672 1 70.31 253 ASN B CA 1
ATOM 4156 C C . ASN B 1 253 ? -13.086 -27.703 6.52 1 70.31 253 ASN B C 1
ATOM 4158 O O . ASN B 1 253 ? -12.922 -28.797 5.984 1 70.31 253 ASN B O 1
ATOM 4162 N N . ASN B 1 254 ? -12.898 -27.484 7.773 1 74.5 254 ASN B N 1
ATOM 4163 C CA . ASN B 1 254 ? -12.695 -28.562 8.734 1 74.5 254 ASN B CA 1
ATOM 4164 C C . ASN B 1 254 ? -13.641 -28.438 9.922 1 74.5 254 ASN B C 1
ATOM 4166 O O . ASN B 1 254 ? -13.195 -28.297 11.062 1 74.5 254 ASN B O 1
ATOM 4170 N N . PRO B 1 255 ? -14.891 -28.562 9.594 1 80.62 255 PRO B N 1
ATOM 4171 C CA . PRO B 1 255 ? -15.836 -28.297 10.68 1 80.62 255 PRO B CA 1
ATOM 4172 C C . PRO B 1 255 ? -15.773 -29.328 11.797 1 80.62 255 PRO B C 1
ATOM 4174 O O . PRO B 1 255 ? -16.094 -29.031 12.945 1 80.62 255 PRO B O 1
ATOM 4177 N N . GLY B 1 256 ? -15.445 -30.594 11.484 1 81.5 256 GLY B N 1
ATOM 4178 C CA . GLY B 1 256 ? -15.367 -31.625 12.508 1 81.5 256 GLY B CA 1
ATOM 4179 C C . GLY B 1 256 ? -14.438 -31.266 13.648 1 81.5 256 GLY B C 1
ATOM 4180 O O . GLY B 1 256 ? -14.82 -31.344 14.82 1 81.5 256 GLY B O 1
ATOM 4181 N N . TYR B 1 257 ? -13.25 -30.844 13.328 1 81.81 257 TYR B N 1
ATOM 4182 C CA . TYR B 1 257 ? -12.273 -30.484 14.352 1 81.81 257 TYR B CA 1
ATOM 4183 C C . TYR B 1 257 ? -12.539 -29.109 14.922 1 81.81 257 TYR B C 1
ATOM 4185 O O . TYR B 1 257 ? -12.477 -28.906 16.141 1 81.81 257 TYR B O 1
ATOM 4193 N N . MET B 1 258 ? -12.891 -28.266 14.086 1 80.5 258 MET B N 1
ATOM 4194 C CA . MET B 1 258 ? -13 -26.859 14.477 1 80.5 258 MET B CA 1
ATOM 4195 C C . MET B 1 258 ? -14.266 -26.625 15.312 1 80.5 258 MET B C 1
ATOM 4197 O O . MET B 1 258 ? -14.211 -26 16.359 1 80.5 258 MET B O 1
ATOM 4201 N N . VAL B 1 259 ? -15.344 -27.094 14.852 1 83.5 259 VAL B N 1
ATOM 4202 C CA . VAL B 1 259 ? -16.656 -26.797 15.422 1 83.5 259 VAL B CA 1
ATOM 4203 C C . VAL B 1 259 ? -17.188 -28.016 16.156 1 83.5 259 VAL B C 1
ATOM 4205 O O . VAL B 1 259 ? -17.594 -27.922 17.328 1 83.5 259 VAL B O 1
ATOM 4208 N N . GLY B 1 260 ? -17.109 -29.078 15.516 1 82.06 260 GLY B N 1
ATOM 4209 C CA . GLY B 1 260 ? -17.656 -30.297 16.094 1 82.06 260 GLY B CA 1
ATOM 4210 C C . GLY B 1 260 ? -19.172 -30.297 16.141 1 82.06 260 GLY B C 1
ATOM 4211 O O . GLY B 1 260 ? -19.828 -29.734 15.258 1 82.06 260 GLY B O 1
ATOM 4212 N N . SER B 1 261 ? -19.797 -31.094 17.094 1 79.31 261 SER B N 1
ATOM 4213 C CA . SER B 1 261 ? -21.234 -31.219 17.297 1 79.31 261 SER B CA 1
ATOM 4214 C C . SER B 1 261 ? -21.609 -30.922 18.75 1 79.31 261 SER B C 1
ATOM 4216 O O . SER B 1 261 ? -20.734 -30.734 19.594 1 79.31 261 SER B O 1
ATOM 4218 N N . ALA B 1 262 ? -22.969 -30.859 19 1 75.81 262 ALA B N 1
ATOM 4219 C CA . ALA B 1 262 ? -23.453 -30.609 20.344 1 75.81 262 ALA B CA 1
ATOM 4220 C C . ALA B 1 262 ? -22.938 -31.672 21.328 1 75.81 262 ALA B C 1
ATOM 4222 O O . ALA B 1 262 ? -22.641 -31.375 22.484 1 75.81 262 ALA B O 1
ATOM 4223 N N . ASP B 1 263 ? -22.797 -32.906 20.938 1 79.62 263 ASP B N 1
ATOM 4224 C CA . ASP B 1 263 ? -22.344 -34.031 21.766 1 79.62 263 ASP B CA 1
ATOM 4225 C C . ASP B 1 263 ? -20.828 -34.094 21.828 1 79.62 263 ASP B C 1
ATOM 4227 O O . ASP B 1 263 ? -20.266 -34.594 22.812 1 79.62 263 ASP B O 1
ATOM 4231 N N . ARG B 1 264 ? -20.172 -33.594 20.844 1 79.69 264 ARG B N 1
ATOM 4232 C CA . ARG B 1 264 ? -18.719 -33.562 20.781 1 79.69 264 ARG B CA 1
ATOM 4233 C C . ARG B 1 264 ? -18.219 -32.219 20.25 1 79.69 264 ARG B C 1
ATOM 4235 O O . ARG B 1 264 ? -17.891 -32.094 19.062 1 79.69 264 ARG B O 1
ATOM 4242 N N . PRO B 1 265 ? -18.109 -31.25 21.109 1 82.06 265 PRO B N 1
ATOM 4243 C CA . PRO B 1 265 ? -17.703 -29.922 20.656 1 82.06 265 PRO B CA 1
ATOM 4244 C C . PRO B 1 265 ? -16.281 -29.891 20.109 1 82.06 265 PRO B C 1
ATOM 4246 O O . PRO B 1 265 ? -15.414 -30.609 20.594 1 82.06 265 PRO B O 1
ATOM 4249 N N . GLY B 1 266 ? -16.062 -29.078 19.078 1 81.44 266 GLY B N 1
ATOM 4250 C CA . GLY B 1 266 ? -14.773 -28.969 18.438 1 81.44 266 GLY B CA 1
ATOM 4251 C C . GLY B 1 266 ? -13.773 -28.141 19.234 1 81.44 266 GLY B C 1
ATOM 4252 O O . GLY B 1 266 ? -14.102 -27.641 20.312 1 81.44 266 GLY B O 1
ATOM 4253 N N . ALA B 1 267 ? -12.602 -28.094 18.703 1 81.31 267 ALA B N 1
ATOM 4254 C CA . ALA B 1 267 ? -11.477 -27.516 19.438 1 81.31 267 ALA B CA 1
ATOM 4255 C C . ALA B 1 267 ? -11.469 -26 19.312 1 81.31 267 ALA B C 1
ATOM 4257 O O . ALA B 1 267 ? -10.781 -25.312 20.078 1 81.31 267 ALA B O 1
ATOM 4258 N N . CYS B 1 268 ? -12.328 -25.469 18.406 1 79.25 268 CYS B N 1
ATOM 4259 C CA . CYS B 1 268 ? -12.18 -24.047 18.109 1 79.25 268 CYS B CA 1
ATOM 4260 C C . CYS B 1 268 ? -13.531 -23.344 18.141 1 79.25 268 CYS B C 1
ATOM 4262 O O . CYS B 1 268 ? -13.867 -22.594 17.219 1 79.25 268 CYS B O 1
ATOM 4264 N N . LEU B 1 269 ? -14.234 -23.547 19.203 1 78.38 269 LEU B N 1
ATOM 4265 C CA . LEU B 1 269 ? -15.594 -23.031 19.297 1 78.38 269 LEU B CA 1
ATOM 4266 C C . LEU B 1 269 ? -15.586 -21.516 19.391 1 78.38 269 LEU B C 1
ATOM 4268 O O . LEU B 1 269 ? -16.391 -20.844 18.75 1 78.38 269 LEU B O 1
ATOM 4272 N N . LEU B 1 270 ? -14.711 -21.047 20.125 1 75.31 270 LEU B N 1
ATOM 4273 C CA . LEU B 1 270 ? -14.641 -19.594 20.297 1 75.31 270 LEU B CA 1
ATOM 4274 C C . LEU B 1 270 ? -14.281 -18.922 18.984 1 75.31 270 LEU B C 1
ATOM 4276 O O . LEU B 1 270 ? -14.984 -18.016 18.531 1 75.31 270 LEU B O 1
ATOM 4280 N N . SER B 1 271 ? -13.281 -19.438 18.406 1 70.06 271 SER B N 1
ATOM 4281 C CA . SER B 1 271 ? -12.789 -18.828 17.172 1 70.06 271 SER B CA 1
ATOM 4282 C C . SER B 1 271 ? -13.797 -18.984 16.031 1 70.06 271 SER B C 1
ATOM 4284 O O . SER B 1 271 ? -13.867 -18.141 15.141 1 70.06 271 SER B O 1
ATOM 4286 N N . CYS B 1 272 ? -14.656 -20 16.062 1 72.75 272 CYS B N 1
ATOM 4287 C CA . CYS B 1 272 ? -15.617 -20.266 15.008 1 72.75 272 CYS B CA 1
ATOM 4288 C C . CYS B 1 272 ? -16.984 -19.688 15.359 1 72.75 272 CYS B C 1
ATOM 4290 O O . CYS B 1 272 ? -17.953 -19.891 14.617 1 72.75 272 CYS B O 1
ATOM 4292 N N . GLY B 1 273 ? -17.016 -19.047 16.438 1 72.38 273 GLY B N 1
ATOM 4293 C CA . GLY B 1 273 ? -18.25 -18.422 16.859 1 72.38 273 GLY B CA 1
ATOM 4294 C C . GLY B 1 273 ? -19.344 -19.422 17.188 1 72.38 273 GLY B C 1
ATOM 4295 O O . GLY B 1 273 ? -20.531 -19.156 16.938 1 72.38 273 GLY B O 1
ATOM 4296 N N . ARG B 1 274 ? -19 -20.531 17.5 1 75.62 274 ARG B N 1
ATOM 4297 C CA . ARG B 1 274 ? -19.984 -21.578 17.75 1 75.62 274 ARG B CA 1
ATOM 4298 C C . ARG B 1 274 ? -20.016 -21.938 19.234 1 75.62 274 ARG B C 1
ATOM 4300 O O . ARG B 1 274 ? -20.047 -23.125 19.594 1 75.62 274 ARG B O 1
ATOM 4307 N N . CYS B 1 275 ? -20.016 -21.016 19.953 1 71.19 275 CYS B N 1
ATOM 4308 C CA . CYS B 1 275 ? -20.062 -21.203 21.391 1 71.19 275 CYS B CA 1
ATOM 4309 C C . CYS B 1 275 ? -21.406 -21.812 21.812 1 71.19 275 CYS B C 1
ATOM 4311 O O . CYS B 1 275 ? -21.562 -22.25 22.953 1 71.19 275 CYS B O 1
ATOM 4313 N N . ASP B 1 276 ? -22.328 -21.781 21.016 1 72.56 276 ASP B N 1
ATOM 4314 C CA . ASP B 1 276 ? -23.609 -22.406 21.266 1 72.56 276 ASP B CA 1
ATOM 4315 C C . ASP B 1 276 ? -23.469 -23.922 21.453 1 72.56 276 ASP B C 1
ATOM 4317 O O . ASP B 1 276 ? -24.359 -24.562 22 1 72.56 276 ASP B O 1
ATOM 4321 N N . LEU B 1 277 ? -22.328 -24.422 21 1 72.06 277 LEU B N 1
ATOM 4322 C CA . LEU B 1 277 ? -22.109 -25.859 21.078 1 72.06 277 LEU B CA 1
ATOM 4323 C C . LEU B 1 277 ? -21.375 -26.234 22.359 1 72.06 277 LEU B C 1
ATOM 4325 O O . LEU B 1 277 ? -21.062 -27.406 22.594 1 72.06 277 LEU B O 1
ATOM 4329 N N . MET B 1 278 ? -21.219 -25.281 23.141 1 72.5 278 MET B N 1
ATOM 4330 C CA . MET B 1 278 ? -20.609 -25.578 24.438 1 72.5 278 MET B CA 1
ATOM 4331 C C . MET B 1 278 ? -21.531 -26.438 25.297 1 72.5 278 MET B C 1
ATOM 4333 O O . MET B 1 278 ? -22.75 -26.281 25.25 1 72.5 278 MET B O 1
ATOM 4337 N N . PRO B 1 279 ? -20.812 -27.391 25.938 1 63.44 279 PRO B N 1
ATOM 4338 C CA . PRO B 1 279 ? -21.688 -28.141 26.859 1 63.44 279 PRO B CA 1
ATOM 4339 C C . PRO B 1 279 ? -22.344 -27.234 27.906 1 63.44 279 PRO B C 1
ATOM 4341 O O . PRO B 1 279 ? -21.719 -26.266 28.359 1 63.44 279 PRO B O 1
ATOM 4344 N N . SER B 1 280 ? -23.547 -27.188 28.016 1 54.31 280 SER B N 1
ATOM 4345 C CA . SER B 1 280 ? -24.266 -26.5 29.078 1 54.31 280 SER B CA 1
ATOM 4346 C C . SER B 1 280 ? -23.688 -26.844 30.438 1 54.31 280 SER B C 1
ATOM 4348 O O . SER B 1 280 ? -23.312 -27.984 30.703 1 54.31 280 SER B O 1
ATOM 4350 N N . ALA B 1 281 ? -23.281 -25.922 31.25 1 47.09 281 ALA B N 1
ATOM 4351 C CA . ALA B 1 281 ? -23.031 -26.219 32.656 1 47.09 281 ALA B CA 1
ATOM 4352 C C . ALA B 1 281 ? -24.188 -27.031 33.25 1 47.09 281 ALA B C 1
ATOM 4354 O O . ALA B 1 281 ? -25.156 -26.469 33.75 1 47.09 281 ALA B O 1
ATOM 4355 N N . ARG B 1 282 ? -24.781 -27.797 32.531 1 36.81 282 ARG B N 1
ATOM 4356 C CA . ARG B 1 282 ? -25.844 -28.484 33.281 1 36.81 282 ARG B CA 1
ATOM 4357 C C . ARG B 1 282 ? -25.297 -29.094 34.562 1 36.81 282 ARG B C 1
ATOM 4359 O O . ARG B 1 282 ? -24.094 -29.266 34.719 1 36.81 282 ARG B O 1
ATOM 4366 N N . SER B 1 283 ? -26.281 -30.016 35.094 1 37.16 283 SER B N 1
ATOM 4367 C CA . SER B 1 283 ? -26.797 -30.609 36.344 1 37.16 283 SER B CA 1
ATOM 4368 C C . SER B 1 283 ? -25.812 -31.609 36.906 1 37.16 283 SER B C 1
ATOM 4370 O O . SER B 1 283 ? -25.766 -32.781 36.469 1 37.16 283 SER B O 1
ATOM 4372 N N . ARG B 1 284 ? -24.594 -31.375 37.094 1 31.19 284 ARG B N 1
ATOM 4373 C CA . ARG B 1 284 ? -24.141 -32.312 38.125 1 31.19 284 ARG B CA 1
ATOM 4374 C C . ARG B 1 284 ? -25.016 -32.219 39.375 1 31.19 284 ARG B C 1
ATOM 4376 O O . ARG B 1 284 ? -24.859 -31.297 40.188 1 31.19 284 ARG B O 1
ATOM 4383 N N . LYS B 1 285 ? -26.297 -32.531 39.281 1 31.3 285 LYS B N 1
ATOM 4384 C CA . LYS B 1 285 ? -26.953 -33 40.5 1 31.3 285 LYS B CA 1
ATOM 4385 C C . LYS B 1 285 ? -26.141 -34.125 41.156 1 31.3 285 LYS B C 1
ATOM 4387 O O . LYS B 1 285 ? -25.734 -35.062 40.469 1 31.3 285 LYS B O 1
ATOM 4392 N N . LEU B 1 286 ? -25.484 -33.812 42.344 1 32.62 286 LEU B N 1
ATOM 4393 C CA . LEU B 1 286 ? -25.094 -34.75 43.406 1 32.62 286 LEU B CA 1
ATOM 4394 C C . LEU B 1 286 ? -26.062 -35.906 43.5 1 32.62 286 LEU B C 1
ATOM 4396 O O . LEU B 1 286 ? -27.234 -35.719 43.844 1 32.62 286 LEU B O 1
ATOM 4400 N N . GLY B 1 287 ? -26.234 -36.688 42.531 1 25.97 287 GLY B N 1
ATOM 4401 C CA . GLY B 1 287 ? -26.812 -37.969 42.906 1 25.97 287 GLY B CA 1
ATOM 4402 C C . GLY B 1 287 ? -26.109 -38.594 44.094 1 25.97 287 GLY B C 1
ATOM 4403 O O . GLY B 1 287 ? -24.906 -38.844 44.062 1 25.97 287 GLY B O 1
ATOM 4404 N N . GLY B 1 288 ? -26.594 -38.094 45.344 1 25.88 288 GLY B N 1
ATOM 4405 C CA . GLY B 1 288 ? -26.547 -38.781 46.625 1 25.88 288 GLY B CA 1
ATOM 4406 C C . GLY B 1 288 ? -26.875 -40.25 46.5 1 25.88 288 GLY B C 1
ATOM 4407 O O . GLY B 1 288 ? -28 -40.625 46.125 1 25.88 288 GLY B O 1
ATOM 4408 N N . ALA B 1 289 ? -26.203 -41.156 45.75 1 21.09 289 ALA B N 1
ATOM 4409 C CA . ALA B 1 289 ? -26.109 -42.406 46.469 1 21.09 289 ALA B CA 1
ATOM 4410 C C . ALA B 1 289 ? -25.078 -42.344 47.594 1 21.09 289 ALA B C 1
ATOM 4412 O O . ALA B 1 289 ? -24.094 -41.594 47.469 1 21.09 289 ALA B O 1
#

Organism: NCBI:txid2649997